Protein AF-A0A158RCN9-F1 (afdb_monomer)

InterPro domains:
  IPR007644 RNA polymerase, beta subunit, protrusion [PF04563] (175-328)
  IPR015712 DNA-directed RNA polymerase, subunit 2 [PTHR20856] (156-482)
  IPR037034 RNA polymerase Rpb2, domain 2 superfamily [G3DSA:3.90.1110.10] (325-482)

Nearest PDB structures (foldseek):
  7fjj-assembly1_B  TM=9.638E-01  e=2.781E-34  Homo sapiens
  8iue-assembly1_B  TM=9.167E-01  e=7.000E-35  Homo sapiens
  7a6h-assembly1_B  TM=9.459E-01  e=1.233E-33  Homo sapiens
  7d59-assembly1_B  TM=9.056E-01  e=5.177E-33  Homo sapiens
  7z2z-assembly1_B  TM=8.500E-01  e=3.036E-28  Saccharomyces cerevisiae S288C

Mean predicted aligned error: 18.14 Å

Sequence (482 aa):
MFVIPYYEPAVEIYSPTESANLEECNMLEQRLQFLGIKSSSIQRELGVGRNSHIENKVPKSEIMINPFESLKLQQNVKRIEVKKEKGSVRSWLWLQYLSYHGNCSLCDRPLNAHFEEIVMQRCAHALHLECAEEIRQNRHVKSKKMISEMKKDIKEVRAVKDKWELVPAFLRVRGLVKQHIASYDYFVNTDIKKILQANNKITSDANPSFYLKYLDIRVGMPASEEGFNQINHNINPHECRLRDMTYSAPISVDIEYTRGSQRVLRNDLVIGKMPVMLRSSRCVLKDMNERELAFVQECPYDPGGYFIVRGSEKVVLIQEQLSKNRIMIGRNSKKELQCEVLSSTQERKSKTYITSKKQRYYVRHNQLSDDVPVSIVFKAMGFESDHDIVSTVGSEEKFVAALAPSIEECTSHQIATQEGALQYIASKVKMKKFGVANSVTPSLPREHEAIDFLSNSMIAHVPCPDGNMKMKAIYLGLMIRR

Solvent-accessible surface area (backbone atoms only — not comparable to full-atom values): 29507 Å² total; per-residue (Å²): 136,90,79,82,82,88,75,83,79,83,80,83,87,76,77,91,77,83,87,81,61,80,71,61,56,59,56,52,53,55,53,40,55,76,69,71,57,81,76,72,72,62,63,73,78,66,76,72,77,92,82,81,90,86,83,89,85,82,88,87,80,90,82,89,80,87,87,89,86,88,85,89,81,85,89,81,89,77,90,80,85,86,82,88,79,87,77,58,71,66,60,55,53,50,54,54,49,54,72,71,59,45,48,40,94,90,75,69,46,66,76,58,93,83,51,64,78,72,54,56,80,75,43,86,78,71,73,46,71,72,62,54,52,55,54,61,70,65,70,67,78,69,71,51,55,66,52,48,56,57,51,73,74,57,75,82,70,79,51,80,88,48,51,66,59,52,53,63,57,46,42,73,75,52,48,91,50,38,67,51,29,53,52,50,40,46,38,68,74,47,48,55,48,51,56,44,66,77,64,26,68,48,75,42,91,91,42,83,74,38,40,42,30,58,76,52,70,46,68,48,57,37,42,43,77,46,83,90,84,40,73,42,66,85,61,50,69,53,57,22,42,76,68,47,30,58,39,20,12,43,29,28,30,28,37,41,33,42,63,76,94,43,81,43,80,46,71,71,43,72,80,49,70,42,76,42,40,38,59,18,90,58,28,86,62,52,87,53,49,69,69,54,28,54,75,61,69,44,66,82,82,60,80,55,43,33,32,38,54,57,28,40,79,48,72,83,79,88,75,91,72,82,77,60,72,41,87,42,79,50,60,46,100,84,69,36,55,29,32,38,33,43,18,59,51,97,88,52,74,35,58,36,33,40,39,53,54,97,67,25,48,25,42,38,44,87,59,35,75,58,70,42,51,43,48,41,56,37,14,45,50,67,41,53,50,68,66,57,53,42,56,43,46,33,86,50,67,72,51,44,62,54,46,45,56,26,47,53,52,29,57,74,69,70,48,67,48,38,67,53,23,23,48,55,46,26,76,33,45,56,77,81,88,71,82,72,100,78,68,93,63,82,80,69,60,57,47,55,56,27,50,46,38,58,54,64,45,46,59,42,59,48,75,46,70,95,74,47,33,60,67,48,48,43,51,51,19,49,55,68,59,103

Radius of gyration: 32.49 Å; Cα contacts (8 Å, |Δi|>4): 545; chains: 1; bounding box: 68×94×90 Å

pLDDT: mean 71.97, std 26.49, range [24.3, 98.25]

Secondary structure (DSSP, 8-state):
---PPP-PPPP------S---HHHHHHHHHHHHHTT---SSGGGTS------------------------------------PPPPPPHHHHHHHHHHHHS-B-TTT--B--TT-HHHHHTS-GGGG-HHHHHHHHHS--SSHHHHHHHHHHS-----SGGGGGGHHHHHHHHH-SSHHHHHHHHHIIIIIHHHHHHHT-EEE-SS-TT-EEEEEEEEE----EEEGGGEEE----HHHHHHTT---EEEEEEEEEEEETTEEEEEEEEEEEEEEPPTTSTTSTTTT--HHHHHHTT--TT-----EEETTEEE--PPPP-PPSS-EEEEE-TTS-EEEEEEEE-SS-EEEEEEEEETTEEEEEETTBSSPEEHHHHHHHTT--SHHHHHHHH-SSHHHHHHHHHHHHHHHHTT--SHHHHHHHHHHHBPP---S-TT-------HHHHHHHIIIIITTTTS--GGG--HHHHHHHHHHHH-

Organism: Thelazia callipaeda (NCBI:txid103827)

Foldseek 3Di:
DFDDDDDDDDDDPDDDDDDDDPVVVVVVVVVCVVVVNDPPPVVVVPPDDDDDDDDDDDDDDDDDDDDDDDDDDDDDDDDDDDDDDDDDPVVVVVVVVCVVPQADPPPRDGPDDPCVPPVQVPDPVVPDPVVVVVCVVPVDDPVCPVVVVVVVPDDPPPDPVRCVVVVVVCCVVCNPQVVLQVSVQCCQPPVVFVVCVVVAKDADPVDRQKIKGWDGKHWAAWWDQDPPRDIRRPDAPVNCLVQLHWRWTFMFTWMWIDDDPDIDTDGRHGPDIGFDWDLHPRYPPVPDDCVRCVVSVHHPPPPTSWTQHRSDTGHDDDDDDDDAQDWDWDADPVRWIKIKHFHDDPVDTWIWMWTQDPLFTWIDGPQFQDTHGLLLLCQLLVNLDPVVLLVLQHPDPVSCVSHVVSVVVCVVVVDRHNVSSLVVRLVGGHDPPDDDPPDPDPPDPSSVVSLCCLQCHPSNNDHQPPSNCVSVSSVVSNSSND

Structure (mmCIF, N/CA/C/O backbone):
data_AF-A0A158RCN9-F1
#
_entry.id   AF-A0A158RCN9-F1
#
loop_
_atom_site.group_PDB
_atom_site.id
_atom_site.type_symbol
_atom_site.label_atom_id
_atom_site.label_alt_id
_atom_site.label_comp_id
_atom_site.label_asym_id
_atom_site.label_entity_id
_atom_site.label_seq_id
_atom_site.pdbx_PDB_ins_code
_atom_site.Cartn_x
_atom_site.Cartn_y
_atom_site.Cartn_z
_atom_site.occupancy
_atom_site.B_iso_or_equiv
_atom_site.auth_seq_id
_atom_site.auth_comp_id
_atom_site.auth_asym_id
_atom_site.auth_atom_id
_atom_site.pdbx_PDB_model_num
ATOM 1 N N . MET A 1 1 ? 6.653 -2.953 -2.780 1.00 28.86 1 MET A N 1
ATOM 2 C CA . MET A 1 1 ? 5.776 -3.895 -2.050 1.00 28.86 1 MET A CA 1
ATOM 3 C C . MET A 1 1 ? 4.539 -4.078 -2.904 1.00 28.86 1 MET A C 1
ATOM 5 O O . MET A 1 1 ? 3.745 -3.155 -2.990 1.00 28.86 1 MET A O 1
ATOM 9 N N . PHE A 1 2 ? 4.453 -5.185 -3.632 1.00 27.95 2 PHE A N 1
ATOM 10 C CA . PHE A 1 2 ? 3.405 -5.391 -4.629 1.00 27.95 2 PHE A CA 1
ATOM 11 C C . PHE A 1 2 ? 2.153 -5.948 -3.946 1.00 27.95 2 PHE A C 1
ATOM 13 O O . PHE A 1 2 ? 2.248 -6.877 -3.147 1.00 27.95 2 PHE A O 1
ATOM 20 N N . VAL A 1 3 ? 0.998 -5.334 -4.206 1.00 25.09 3 VAL A N 1
ATOM 21 C CA . VAL A 1 3 ? -0.311 -5.795 -3.731 1.00 25.09 3 VAL A CA 1
ATOM 22 C C . VAL A 1 3 ? -1.067 -6.300 -4.949 1.00 25.09 3 VAL A C 1
ATOM 24 O O . VAL A 1 3 ? -1.357 -5.531 -5.861 1.00 25.09 3 VAL A O 1
ATOM 27 N N . ILE A 1 4 ? -1.363 -7.595 -4.964 1.00 28.59 4 ILE A N 1
ATOM 28 C CA . ILE A 1 4 ? -2.231 -8.213 -5.964 1.00 28.59 4 ILE A CA 1
ATOM 29 C C . ILE A 1 4 ? -3.681 -7.908 -5.546 1.00 28.59 4 ILE A C 1
ATOM 31 O O . ILE A 1 4 ? -4.043 -8.208 -4.406 1.00 28.59 4 ILE A O 1
ATOM 35 N N . PRO A 1 5 ? -4.517 -7.290 -6.397 1.00 28.73 5 PRO A N 1
ATOM 36 C CA . PRO A 1 5 ? -5.934 -7.126 -6.098 1.00 28.73 5 PRO A CA 1
ATOM 37 C C . PRO A 1 5 ? -6.648 -8.489 -6.089 1.00 28.73 5 PRO A C 1
ATOM 39 O O . PRO A 1 5 ? -6.428 -9.329 -6.960 1.00 28.73 5 PRO A O 1
ATOM 42 N N . TYR A 1 6 ? -7.486 -8.676 -5.068 1.00 31.91 6 TYR A N 1
ATOM 43 C CA . TYR A 1 6 ? -8.245 -9.880 -4.722 1.00 31.91 6 TYR A CA 1
ATOM 44 C C . TYR A 1 6 ? -8.991 -10.541 -5.898 1.00 31.91 6 TYR A C 1
ATOM 46 O O . TYR A 1 6 ? -9.706 -9.871 -6.642 1.00 31.91 6 TYR A O 1
ATOM 54 N N . TYR A 1 7 ? -8.903 -11.872 -5.962 1.00 30.73 7 TYR A N 1
ATOM 55 C CA . TYR A 1 7 ? -9.893 -12.769 -6.569 1.00 30.73 7 TYR A CA 1
ATOM 56 C C . TYR A 1 7 ? -10.374 -13.753 -5.494 1.00 30.73 7 TYR A C 1
ATOM 58 O O . TYR A 1 7 ? -9.610 -14.095 -4.589 1.00 30.73 7 TYR A O 1
ATOM 66 N N . GLU A 1 8 ? -11.638 -14.173 -5.569 1.00 25.23 8 GLU A N 1
ATOM 67 C CA . GLU A 1 8 ? -12.198 -15.195 -4.677 1.00 25.23 8 GLU A CA 1
ATOM 68 C C . GLU A 1 8 ? -11.496 -16.550 -4.880 1.00 25.23 8 GLU A C 1
ATOM 70 O O . GLU A 1 8 ? -11.166 -16.901 -6.018 1.00 25.23 8 GLU A O 1
ATOM 75 N N . PRO A 1 9 ? -11.251 -17.322 -3.803 1.00 26.83 9 PRO A N 1
ATOM 76 C CA . PRO A 1 9 ? -10.739 -18.678 -3.928 1.00 26.83 9 PRO A CA 1
ATOM 77 C C . PRO A 1 9 ? -11.788 -19.574 -4.596 1.00 26.83 9 PRO A C 1
ATOM 79 O O . PRO A 1 9 ? -12.985 -19.456 -4.334 1.00 26.83 9 PRO A O 1
ATOM 82 N N . ALA A 1 10 ? -11.328 -20.483 -5.456 1.00 26.14 10 ALA A N 1
ATOM 83 C CA . ALA A 1 10 ? -12.173 -21.527 -6.012 1.00 26.14 10 ALA A CA 1
ATOM 84 C C . ALA A 1 10 ? -12.755 -22.368 -4.867 1.00 26.14 10 ALA A C 1
ATOM 86 O O . ALA A 1 10 ? -12.018 -22.855 -4.012 1.00 26.14 10 ALA A O 1
ATOM 87 N N . VAL A 1 11 ? -14.078 -22.514 -4.850 1.00 28.08 11 VAL A N 1
ATOM 88 C CA . VAL A 1 11 ? -14.783 -23.420 -3.942 1.00 28.08 11 VAL A CA 1
ATOM 89 C C . VAL A 1 11 ? -14.322 -24.845 -4.253 1.00 28.08 11 VAL A C 1
ATOM 91 O O . VAL A 1 11 ? -14.492 -25.321 -5.376 1.00 28.08 11 VAL A O 1
ATOM 94 N N . GLU A 1 12 ? -13.715 -25.512 -3.272 1.00 27.70 12 GLU A N 1
ATOM 95 C CA . GLU A 1 12 ? -13.391 -26.936 -3.335 1.00 27.70 12 GLU A CA 1
ATOM 96 C C . GLU A 1 12 ? -14.692 -27.741 -3.436 1.00 27.70 12 GLU A C 1
ATOM 98 O O . GLU A 1 12 ? -15.453 -27.869 -2.478 1.00 27.70 12 GLU A O 1
ATOM 103 N N . ILE A 1 13 ? -14.965 -28.275 -4.626 1.00 27.22 13 ILE A N 1
ATOM 104 C CA . ILE A 1 13 ? -16.011 -29.273 -4.839 1.00 27.22 13 ILE A CA 1
ATOM 105 C C . ILE A 1 13 ? -15.378 -30.634 -4.549 1.00 27.22 13 ILE A C 1
ATOM 107 O O . ILE A 1 13 ? -14.874 -31.293 -5.453 1.00 27.22 13 ILE A O 1
ATOM 111 N N . TYR A 1 14 ? -15.408 -31.055 -3.287 1.00 27.33 14 TYR A N 1
ATOM 112 C CA . TYR A 1 14 ? -15.256 -32.464 -2.933 1.00 27.33 14 TYR A CA 1
ATOM 113 C C . TYR A 1 14 ? -16.516 -32.904 -2.195 1.00 27.33 14 TYR A C 1
ATOM 115 O O . TYR A 1 14 ? -16.717 -32.608 -1.022 1.00 27.33 14 TYR A O 1
ATOM 123 N N . SER A 1 15 ? -17.388 -33.597 -2.922 1.00 24.30 15 SER A N 1
ATOM 124 C CA . SER A 1 15 ? -18.346 -34.528 -2.328 1.00 24.30 15 SER A CA 1
ATOM 125 C C . SER A 1 15 ? -17.772 -35.939 -2.502 1.00 24.30 15 SER A C 1
ATOM 127 O O . SER A 1 15 ? -17.140 -36.201 -3.529 1.00 24.30 15 SER A O 1
ATOM 129 N N . PRO A 1 16 ? -17.916 -36.837 -1.514 1.00 27.55 16 PRO A N 1
ATOM 130 C CA . PRO A 1 16 ? -17.369 -38.181 -1.605 1.00 27.55 16 PRO A CA 1
ATOM 131 C C . PRO A 1 16 ? -18.279 -39.020 -2.506 1.00 27.55 16 PRO A C 1
ATOM 133 O O . PRO A 1 16 ? -19.415 -39.312 -2.143 1.00 27.55 16 PRO A O 1
ATOM 136 N N . THR A 1 17 ? -17.803 -39.402 -3.689 1.00 28.64 17 THR A N 1
ATOM 137 C CA . THR A 1 17 ? -18.427 -40.482 -4.461 1.00 28.64 17 THR A CA 1
ATOM 138 C C . THR A 1 17 ? -17.743 -41.792 -4.111 1.00 28.64 17 THR A C 1
ATOM 140 O O . THR A 1 17 ? -16.540 -41.955 -4.308 1.00 28.64 17 THR A O 1
ATOM 143 N N . GLU A 1 18 ? -18.536 -42.694 -3.550 1.00 32.34 18 GLU A N 1
ATOM 144 C CA . GLU A 1 18 ? -18.193 -44.066 -3.205 1.00 32.34 18 GLU A CA 1
ATOM 145 C C . GLU A 1 18 ? -17.695 -44.862 -4.430 1.00 32.34 18 GLU A C 1
ATOM 147 O O . GLU A 1 18 ? -18.133 -44.640 -5.558 1.00 32.34 18 GLU A O 1
ATOM 152 N N . SER A 1 19 ? -16.819 -45.839 -4.162 1.00 38.50 19 SER A N 1
ATOM 153 C CA . SER A 1 19 ? -16.252 -46.861 -5.067 1.00 38.50 19 SER A CA 1
ATOM 154 C C . SER A 1 19 ? -15.193 -46.405 -6.090 1.00 38.50 19 SER A C 1
ATOM 156 O O . SER A 1 19 ? -15.459 -46.264 -7.279 1.00 38.50 19 SER A O 1
ATOM 158 N N . ALA A 1 20 ? -13.941 -46.268 -5.636 1.00 34.00 20 ALA A N 1
ATOM 159 C CA . ALA A 1 20 ? -12.769 -46.238 -6.516 1.00 34.00 20 ALA A CA 1
ATOM 160 C C . ALA A 1 20 ? -12.113 -47.629 -6.575 1.00 34.00 20 ALA A C 1
ATOM 162 O O . ALA A 1 20 ? -11.825 -48.242 -5.544 1.00 34.00 20 ALA A O 1
ATOM 163 N N . ASN A 1 21 ? -11.909 -48.129 -7.794 1.00 36.91 21 ASN A N 1
ATOM 164 C CA . ASN A 1 21 ? -11.278 -49.413 -8.088 1.00 36.91 21 ASN A CA 1
ATOM 165 C C . ASN A 1 21 ? -9.794 -49.423 -7.679 1.00 36.91 21 ASN A C 1
ATOM 167 O O . ASN A 1 21 ? -9.076 -48.440 -7.853 1.00 36.91 21 ASN A O 1
ATOM 171 N N . LEU A 1 22 ? -9.320 -50.579 -7.204 1.00 34.75 22 LEU A N 1
ATOM 172 C CA . LEU A 1 22 ? -7.972 -50.807 -6.658 1.00 34.75 22 LEU A CA 1
ATOM 173 C C . LEU A 1 22 ? -6.822 -50.455 -7.634 1.00 34.75 22 LEU A C 1
ATOM 175 O O . LEU A 1 22 ? -5.701 -50.194 -7.203 1.00 34.75 22 LEU A O 1
ATOM 179 N N . GLU A 1 23 ? -7.091 -50.393 -8.940 1.00 37.91 23 GLU A N 1
ATOM 180 C CA . GLU A 1 23 ? -6.107 -50.026 -9.970 1.00 37.91 23 GLU A CA 1
ATOM 181 C C . GLU A 1 23 ? -5.841 -48.510 -10.069 1.00 37.91 23 GLU A C 1
ATOM 183 O O . GLU A 1 23 ? -4.727 -48.112 -10.420 1.00 37.91 23 GLU A O 1
ATOM 188 N N . GLU A 1 24 ? -6.797 -47.643 -9.704 1.00 41.69 24 GLU A N 1
ATOM 189 C CA . GLU A 1 24 ? -6.599 -46.181 -9.737 1.00 41.69 24 GLU A CA 1
ATOM 190 C C . GLU A 1 24 ? -5.680 -45.691 -8.606 1.00 41.69 24 GLU A C 1
ATOM 192 O O . GLU A 1 24 ? -4.897 -44.755 -8.799 1.00 41.69 24 GLU A O 1
ATOM 197 N N . CYS A 1 25 ? -5.700 -46.366 -7.451 1.00 42.78 25 CYS A N 1
ATOM 198 C CA . CYS A 1 25 ? -4.862 -46.032 -6.296 1.00 42.78 25 CYS A CA 1
ATOM 199 C C . CYS A 1 25 ? -3.363 -46.228 -6.580 1.00 42.78 25 CYS A C 1
ATOM 201 O O . CYS A 1 25 ? -2.548 -45.377 -6.218 1.00 42.78 25 CYS A O 1
ATOM 203 N N . ASN A 1 26 ? -3.001 -47.289 -7.309 1.00 42.09 26 ASN A N 1
ATOM 204 C CA . ASN A 1 26 ? -1.605 -47.584 -7.647 1.00 42.09 26 ASN A CA 1
ATOM 205 C C . ASN A 1 26 ? -1.004 -46.544 -8.611 1.00 42.09 26 ASN A C 1
ATOM 207 O O . ASN A 1 26 ? 0.180 -46.215 -8.523 1.00 42.09 26 ASN A O 1
ATOM 211 N N . MET A 1 27 ? -1.817 -45.969 -9.505 1.00 41.59 27 MET A N 1
ATOM 212 C CA . MET A 1 27 ? -1.360 -44.921 -10.427 1.00 41.59 27 MET A CA 1
ATOM 213 C C . MET A 1 27 ? -1.154 -43.571 -9.720 1.00 41.59 27 MET A C 1
ATOM 215 O O . MET A 1 27 ? -0.286 -42.779 -10.098 1.00 41.59 27 MET A O 1
ATOM 219 N N . LEU A 1 28 ? -1.938 -43.313 -8.671 1.00 45.22 28 LEU A N 1
ATOM 220 C CA . LEU A 1 28 ? -1.839 -42.122 -7.830 1.00 45.22 28 LEU A CA 1
ATOM 221 C C . LEU A 1 28 ? -0.566 -42.141 -6.971 1.00 45.22 28 LEU A C 1
ATOM 223 O O . LEU A 1 28 ? 0.142 -41.135 -6.917 1.00 45.22 28 LEU A O 1
ATOM 227 N N . GLU A 1 29 ? -0.210 -43.290 -6.390 1.00 45.69 29 GLU A N 1
ATOM 228 C CA . GLU A 1 29 ? 1.052 -43.452 -5.653 1.00 45.69 29 GLU A CA 1
ATOM 229 C C . GLU A 1 29 ? 2.286 -43.251 -6.542 1.00 45.69 29 GLU A C 1
ATOM 231 O O . GLU A 1 29 ? 3.220 -42.542 -6.155 1.00 45.69 29 GLU A O 1
ATOM 236 N N . GLN A 1 30 ? 2.273 -43.793 -7.765 1.00 44.50 30 GLN A N 1
ATOM 237 C CA . GLN A 1 30 ? 3.367 -43.601 -8.724 1.00 44.50 30 GLN A CA 1
ATOM 238 C C . GLN A 1 30 ? 3.534 -42.126 -9.124 1.00 44.50 30 GLN A C 1
ATOM 240 O O . GLN A 1 30 ? 4.658 -41.632 -9.244 1.00 44.50 30 GLN A O 1
ATOM 245 N N . ARG A 1 31 ? 2.429 -41.382 -9.274 1.00 44.91 31 ARG A N 1
ATOM 246 C CA . ARG A 1 31 ? 2.460 -39.938 -9.569 1.00 44.91 31 ARG A CA 1
ATOM 247 C C . ARG A 1 31 ? 2.968 -39.104 -8.394 1.00 44.91 31 ARG A C 1
ATOM 249 O O . ARG A 1 31 ? 3.698 -38.139 -8.611 1.00 44.91 31 ARG A O 1
ATOM 256 N N . LEU A 1 32 ? 2.633 -39.480 -7.161 1.00 44.75 32 LEU A N 1
ATOM 257 C CA . LEU A 1 32 ? 3.108 -38.794 -5.955 1.00 44.75 32 LEU A CA 1
ATOM 258 C C . LEU A 1 32 ? 4.606 -39.032 -5.701 1.00 44.75 32 LEU A C 1
ATOM 260 O O . LEU A 1 32 ? 5.303 -38.113 -5.265 1.00 44.75 32 LEU A O 1
ATOM 264 N N . GLN A 1 33 ? 5.128 -40.214 -6.051 1.00 43.66 33 GLN A N 1
ATOM 265 C CA . GLN A 1 33 ? 6.571 -40.490 -6.027 1.00 43.66 33 GLN A CA 1
ATOM 266 C C . GLN A 1 33 ? 7.347 -39.651 -7.050 1.00 43.66 33 GLN A C 1
ATOM 268 O O . GLN A 1 33 ? 8.409 -39.124 -6.717 1.00 43.66 33 GLN A O 1
ATOM 273 N N . PHE A 1 34 ? 6.800 -39.450 -8.253 1.00 39.22 34 PHE A N 1
ATOM 274 C CA . PHE A 1 34 ? 7.399 -38.574 -9.271 1.00 39.22 34 PHE A CA 1
ATOM 275 C C . PHE A 1 34 ? 7.484 -37.102 -8.840 1.00 39.22 34 PHE A C 1
ATOM 277 O O . PHE A 1 34 ? 8.340 -36.365 -9.325 1.00 39.22 34 PHE A O 1
ATOM 284 N N . LEU A 1 35 ? 6.631 -36.679 -7.905 1.00 37.91 35 LEU A N 1
ATOM 285 C CA . LEU A 1 35 ? 6.608 -35.326 -7.346 1.00 37.91 35 LEU A CA 1
ATOM 286 C C . LEU A 1 35 ? 7.476 -35.172 -6.083 1.00 37.91 35 LEU A C 1
ATOM 288 O O . LEU A 1 35 ? 7.483 -34.106 -5.471 1.00 37.91 35 LEU A O 1
ATOM 292 N N . GLY A 1 36 ? 8.219 -36.211 -5.679 1.00 31.94 36 GLY A N 1
ATOM 293 C CA . GLY A 1 36 ? 9.157 -36.145 -4.552 1.00 31.94 36 GLY A CA 1
ATOM 294 C C . GLY A 1 36 ? 8.499 -36.027 -3.171 1.00 31.94 36 GLY A C 1
ATOM 295 O O . GLY A 1 36 ? 9.173 -35.701 -2.191 1.00 31.94 36 GLY A O 1
ATOM 296 N N . ILE A 1 37 ? 7.196 -36.303 -3.065 1.00 39.69 37 ILE A N 1
ATOM 297 C CA . ILE A 1 37 ? 6.449 -36.222 -1.808 1.00 39.69 37 ILE A CA 1
ATOM 298 C C . ILE A 1 37 ? 6.692 -37.515 -1.018 1.00 39.69 37 ILE A C 1
ATOM 300 O O . ILE A 1 37 ? 6.180 -38.582 -1.355 1.00 39.69 37 ILE A O 1
ATOM 304 N N . LYS A 1 38 ? 7.497 -37.443 0.051 1.00 35.72 38 LYS A N 1
ATOM 305 C CA . LYS A 1 38 ? 7.745 -38.589 0.940 1.00 35.72 38 LYS A CA 1
ATOM 306 C C . LYS A 1 38 ? 6.486 -38.906 1.756 1.00 35.72 38 LYS A C 1
ATOM 308 O O . LYS A 1 38 ? 6.174 -38.226 2.729 1.00 35.72 38 LYS A O 1
ATOM 313 N N . SER A 1 39 ? 5.785 -39.965 1.360 1.00 44.00 39 SER A N 1
ATOM 314 C CA . SER A 1 39 ? 4.632 -40.534 2.064 1.00 44.00 39 SER A CA 1
ATOM 315 C C . SER A 1 39 ? 5.071 -41.263 3.341 1.00 44.00 39 SER A C 1
ATOM 317 O O . SER A 1 39 ? 5.347 -42.457 3.329 1.00 44.00 39 SER A O 1
ATOM 319 N N . SER A 1 40 ? 5.177 -40.541 4.458 1.00 39.75 40 SER A N 1
ATOM 320 C CA . SER A 1 40 ? 5.273 -41.145 5.800 1.00 39.75 40 SER A CA 1
ATOM 321 C C . SER A 1 40 ? 4.043 -40.868 6.671 1.00 39.75 40 SER A C 1
ATOM 323 O O . SER A 1 40 ? 3.850 -41.539 7.684 1.00 39.75 40 SER A O 1
ATOM 325 N N . SER A 1 41 ? 3.176 -39.937 6.257 1.00 39.91 41 SER A N 1
ATOM 326 C CA . SER A 1 41 ? 1.931 -39.615 6.967 1.00 39.91 41 SER A CA 1
ATOM 327 C C . SER A 1 41 ? 0.728 -40.433 6.481 1.00 39.91 41 SER A C 1
ATOM 329 O O . SER A 1 41 ? -0.133 -40.766 7.284 1.00 39.91 41 SER A O 1
ATOM 331 N N . ILE A 1 42 ? 0.696 -40.826 5.202 1.00 44.78 42 ILE A N 1
ATOM 332 C CA . ILE A 1 42 ? -0.473 -41.479 4.578 1.00 44.78 42 ILE A CA 1
ATOM 333 C C . ILE A 1 42 ? -0.509 -42.993 4.860 1.00 44.78 42 ILE A C 1
ATOM 335 O O . ILE A 1 42 ? -1.573 -43.589 4.991 1.00 44.78 42 ILE A O 1
ATOM 339 N N . GLN A 1 43 ? 0.649 -43.623 5.077 1.00 38.06 43 GLN A N 1
ATOM 340 C CA . GLN A 1 43 ? 0.734 -45.056 5.398 1.00 38.06 43 GLN A CA 1
ATOM 341 C C . GLN A 1 43 ? 0.214 -45.413 6.803 1.00 38.06 43 GLN A C 1
ATOM 343 O O . GLN A 1 43 ? -0.044 -46.581 7.080 1.00 38.06 43 GLN A O 1
ATOM 348 N N . ARG A 1 44 ? 0.049 -44.429 7.700 1.00 37.09 44 ARG A N 1
ATOM 349 C CA . ARG A 1 44 ? -0.412 -44.662 9.079 1.00 37.09 44 ARG A CA 1
ATOM 350 C C . ARG A 1 44 ? -1.942 -44.655 9.205 1.00 37.09 44 ARG A C 1
ATOM 352 O O . ARG A 1 44 ? -2.459 -45.258 10.137 1.00 37.09 44 ARG A O 1
ATOM 359 N N . GLU A 1 45 ? -2.646 -44.033 8.261 1.00 39.28 45 GLU A N 1
ATOM 360 C CA . GLU A 1 45 ? -4.116 -43.956 8.247 1.00 39.28 45 GLU A CA 1
ATOM 361 C C . GLU A 1 45 ? -4.782 -45.057 7.407 1.00 39.28 45 GLU A C 1
ATOM 363 O O . GLU A 1 45 ? -5.957 -45.341 7.612 1.00 39.28 45 GLU A O 1
ATOM 368 N N . LEU A 1 46 ? -4.043 -45.729 6.514 1.00 35.38 46 LEU A N 1
ATOM 369 C CA . LEU A 1 46 ? -4.607 -46.733 5.596 1.00 35.38 46 LEU A CA 1
ATOM 370 C C . LEU A 1 46 ? -4.386 -48.202 5.999 1.00 35.38 46 LEU A C 1
ATOM 372 O O . LEU A 1 46 ? -4.848 -49.093 5.296 1.00 35.38 46 LEU A O 1
ATOM 376 N N . GLY A 1 47 ? -3.729 -48.491 7.127 1.00 31.58 47 GLY A N 1
ATOM 377 C CA . GLY A 1 47 ? -3.751 -49.834 7.732 1.00 31.58 47 GLY A CA 1
ATOM 378 C C . GLY A 1 47 ? -3.212 -50.994 6.875 1.00 31.58 47 GLY A C 1
ATOM 379 O O . GLY A 1 47 ? -3.587 -52.139 7.119 1.00 31.58 47 GLY A O 1
ATOM 380 N N . VAL A 1 48 ? -2.337 -50.746 5.894 1.00 32.81 48 VAL A N 1
ATOM 381 C CA . VAL A 1 48 ? -1.766 -51.808 5.046 1.00 32.81 48 VAL A CA 1
ATOM 382 C C . VAL A 1 48 ? -0.432 -52.287 5.626 1.00 32.81 48 VAL A C 1
ATOM 384 O O . VAL A 1 48 ? 0.536 -51.534 5.737 1.00 32.81 48 VAL A O 1
ATOM 387 N N . GLY A 1 49 ? -0.399 -53.554 6.043 1.00 28.45 49 GLY A N 1
ATOM 388 C CA . GLY A 1 49 ? 0.778 -54.220 6.597 1.00 28.45 49 GLY A CA 1
ATOM 389 C C . GLY A 1 49 ? 1.912 -54.407 5.582 1.00 28.45 49 GLY A C 1
ATOM 390 O O . GLY A 1 49 ? 1.703 -54.477 4.374 1.00 28.45 49 GLY A O 1
ATOM 391 N N . ARG A 1 50 ? 3.141 -54.510 6.099 1.00 32.44 50 ARG A N 1
ATOM 392 C CA . ARG A 1 50 ? 4.358 -54.812 5.329 1.00 32.44 50 ARG A CA 1
ATOM 393 C C . ARG A 1 50 ? 4.259 -56.198 4.677 1.00 32.44 50 ARG A C 1
ATOM 395 O O . ARG A 1 50 ? 4.056 -57.160 5.413 1.00 32.44 50 ARG A O 1
ATOM 402 N N . ASN A 1 51 ? 4.521 -56.315 3.369 1.00 25.53 51 ASN A N 1
ATOM 403 C CA . ASN A 1 51 ? 5.635 -57.120 2.826 1.00 25.53 51 ASN A CA 1
ATOM 404 C C . ASN A 1 51 ? 5.644 -57.299 1.291 1.00 25.53 51 ASN A C 1
ATOM 406 O O . ASN A 1 51 ? 4.612 -57.352 0.634 1.00 25.53 51 ASN A O 1
ATOM 410 N N . SER A 1 52 ? 6.884 -57.516 0.824 1.00 26.28 52 SER A N 1
ATOM 411 C CA . SER A 1 52 ? 7.381 -58.267 -0.347 1.00 26.28 52 SER A CA 1
ATOM 412 C C . SER A 1 52 ? 7.288 -57.696 -1.772 1.00 26.28 52 SER A C 1
ATOM 414 O O . SER A 1 52 ? 6.223 -57.616 -2.366 1.00 26.28 52 SER A O 1
ATOM 416 N N . HIS A 1 53 ? 8.489 -57.398 -2.298 1.00 29.83 53 HIS A N 1
ATOM 417 C CA . HIS A 1 53 ? 9.041 -57.693 -3.632 1.00 29.83 53 HIS A CA 1
ATOM 418 C C . HIS A 1 53 ? 8.074 -57.921 -4.802 1.00 29.83 53 HIS A C 1
ATOM 420 O O . HIS A 1 53 ? 7.351 -58.903 -4.766 1.00 29.83 53 HIS A O 1
ATOM 426 N N . ILE A 1 54 ? 8.233 -57.155 -5.894 1.00 28.39 54 ILE A N 1
ATOM 427 C CA . ILE A 1 54 ? 8.209 -57.647 -7.291 1.00 28.39 54 ILE A CA 1
ATOM 428 C C . ILE A 1 54 ? 9.006 -56.675 -8.190 1.00 28.39 54 ILE A C 1
ATOM 430 O O . ILE A 1 54 ? 8.983 -55.460 -8.009 1.00 28.39 54 ILE A O 1
ATOM 434 N N . GLU A 1 55 ? 9.769 -57.264 -9.110 1.00 26.02 55 GLU A N 1
ATOM 435 C CA . GLU A 1 55 ? 10.814 -56.694 -9.963 1.00 26.02 55 GLU A CA 1
ATOM 436 C C . GLU A 1 55 ? 10.306 -55.925 -11.200 1.00 26.02 55 GLU A C 1
ATOM 438 O O . GLU A 1 55 ? 9.239 -56.189 -11.750 1.00 26.02 55 GLU A O 1
ATOM 443 N N . ASN A 1 56 ? 11.152 -55.003 -11.674 1.00 31.44 56 ASN A N 1
ATOM 444 C CA . ASN A 1 56 ? 11.017 -54.217 -12.903 1.00 31.44 56 ASN A CA 1
ATOM 445 C C . ASN A 1 56 ? 11.050 -55.064 -14.188 1.00 31.44 56 ASN A C 1
ATOM 447 O O . ASN A 1 56 ? 11.903 -55.938 -14.319 1.00 31.44 56 ASN A O 1
ATOM 451 N N . LYS A 1 57 ? 10.283 -54.649 -15.210 1.00 26.08 57 LYS A N 1
ATOM 452 C CA . LYS A 1 57 ? 10.656 -54.749 -16.639 1.00 26.08 57 LYS A CA 1
ATOM 453 C C . LYS A 1 57 ? 9.834 -53.763 -17.485 1.00 26.08 57 LYS A C 1
ATOM 455 O O . LYS A 1 57 ? 8.622 -53.893 -17.590 1.00 26.08 57 LYS A O 1
ATOM 460 N N . VAL A 1 58 ? 10.509 -52.798 -18.113 1.00 27.31 58 VAL A N 1
ATOM 461 C CA . VAL A 1 58 ? 9.958 -51.914 -19.160 1.00 27.31 58 VAL A CA 1
ATOM 462 C C . VAL A 1 58 ? 10.570 -52.335 -20.500 1.00 27.31 58 VAL A C 1
ATOM 464 O O . VAL A 1 58 ? 11.800 -52.412 -20.571 1.00 27.31 58 VAL A O 1
ATOM 467 N N . PRO A 1 59 ? 9.795 -52.570 -21.575 1.00 27.00 59 PRO A N 1
ATOM 468 C CA . PRO A 1 59 ? 10.349 -52.639 -22.918 1.00 27.00 59 PRO A CA 1
ATOM 469 C C . PRO A 1 59 ? 10.406 -51.239 -23.552 1.00 27.00 59 PRO A C 1
ATOM 471 O O . PRO A 1 59 ? 9.423 -50.500 -23.572 1.00 27.00 59 PRO A O 1
ATOM 474 N N . LYS A 1 60 ? 11.586 -50.882 -24.072 1.00 25.89 60 LYS A N 1
ATOM 475 C CA . LYS A 1 60 ? 11.814 -49.729 -24.954 1.00 25.89 60 LYS A CA 1
ATOM 476 C C . LYS A 1 60 ? 11.218 -50.009 -26.338 1.00 25.89 60 LYS A C 1
ATOM 478 O O . LYS A 1 60 ? 11.469 -51.075 -26.893 1.00 25.89 60 LYS A O 1
ATOM 483 N N . SER A 1 61 ? 10.555 -49.022 -26.933 1.00 27.11 61 SER A N 1
ATOM 484 C CA . SER A 1 61 ? 10.349 -48.949 -28.384 1.00 27.11 61 SER A CA 1
ATOM 485 C C . SER A 1 61 ? 10.705 -47.547 -28.878 1.00 27.11 61 SER A C 1
ATOM 487 O O . SER A 1 61 ? 10.013 -46.577 -28.570 1.00 27.11 61 SER A O 1
ATOM 489 N N . GLU A 1 62 ? 11.812 -47.457 -29.612 1.00 25.12 62 GLU A N 1
ATOM 490 C CA . GLU A 1 62 ? 12.202 -46.304 -30.422 1.00 25.12 62 GLU A CA 1
ATOM 491 C C . GLU A 1 62 ? 11.277 -46.204 -31.639 1.00 25.12 62 GLU A C 1
ATOM 493 O O . GLU A 1 62 ? 11.085 -47.189 -32.351 1.00 25.12 62 GLU A O 1
ATOM 498 N N . ILE A 1 63 ? 10.731 -45.016 -31.908 1.00 26.53 63 ILE A N 1
ATOM 499 C CA . ILE A 1 63 ? 10.159 -44.684 -33.217 1.00 26.53 63 ILE A CA 1
ATOM 500 C C . ILE A 1 63 ? 10.757 -43.347 -33.653 1.00 26.53 63 ILE A C 1
ATOM 502 O O . ILE A 1 63 ? 10.467 -42.292 -33.092 1.00 26.53 63 ILE A O 1
ATOM 506 N N . MET A 1 64 ? 11.632 -43.441 -34.650 1.00 24.75 64 MET A N 1
ATOM 507 C CA . MET A 1 64 ? 12.219 -42.346 -35.416 1.00 24.75 64 MET A CA 1
ATOM 508 C C . MET A 1 64 ? 11.171 -41.769 -36.375 1.00 24.75 64 MET A C 1
ATOM 510 O O . MET A 1 64 ? 10.538 -42.529 -37.106 1.00 24.75 64 MET A O 1
ATOM 514 N N . ILE A 1 65 ? 11.030 -40.443 -36.437 1.00 30.16 65 ILE A N 1
ATOM 515 C CA . ILE A 1 65 ? 10.307 -39.768 -37.525 1.00 30.16 65 ILE A CA 1
ATOM 516 C C . ILE A 1 65 ? 11.222 -38.690 -38.113 1.00 30.16 65 ILE A C 1
ATOM 518 O O . ILE A 1 65 ? 11.685 -37.796 -37.407 1.00 30.16 65 ILE A O 1
ATOM 522 N N . ASN A 1 66 ? 11.505 -38.835 -39.410 1.00 29.92 66 ASN A N 1
ATOM 523 C CA . ASN A 1 66 ? 12.337 -37.943 -40.215 1.00 29.92 66 ASN A CA 1
ATOM 524 C C . ASN A 1 66 ? 11.650 -36.585 -40.483 1.00 29.92 66 ASN A C 1
ATOM 526 O O . ASN A 1 66 ? 10.424 -36.535 -40.600 1.00 29.92 66 ASN A O 1
ATOM 530 N N . PRO A 1 67 ? 12.432 -35.500 -40.637 1.00 32.03 67 PRO A N 1
ATOM 531 C CA . PRO A 1 67 ? 11.953 -34.164 -40.978 1.00 32.03 67 PRO A CA 1
ATOM 532 C C . PRO A 1 67 ? 11.808 -33.987 -42.502 1.00 32.03 67 PRO A C 1
ATOM 534 O O . PRO A 1 67 ? 12.462 -34.692 -43.262 1.00 32.03 67 PRO A O 1
ATOM 537 N N . PHE A 1 68 ? 11.029 -32.977 -42.906 1.00 28.50 68 PHE A N 1
ATOM 538 C CA . PHE A 1 68 ? 10.725 -32.487 -44.267 1.00 28.50 68 PHE A CA 1
ATOM 539 C C . PHE A 1 68 ? 9.404 -32.954 -44.888 1.00 28.50 68 PHE A C 1
ATOM 541 O O . PHE A 1 68 ? 9.331 -33.985 -45.540 1.00 28.50 68 PHE A O 1
ATOM 548 N N . GLU A 1 69 ? 8.413 -32.060 -44.840 1.00 27.00 69 GLU A N 1
ATOM 549 C CA . GLU A 1 69 ? 7.540 -31.798 -45.987 1.00 27.00 69 GLU A CA 1
ATOM 550 C C . GLU A 1 69 ? 7.118 -30.318 -45.996 1.00 27.00 69 GLU A C 1
ATOM 552 O O . GLU A 1 69 ? 6.755 -29.734 -44.975 1.00 27.00 69 GLU A O 1
ATOM 557 N N . SER A 1 70 ? 7.249 -29.680 -47.159 1.00 27.03 70 SER A N 1
ATOM 558 C CA . SER A 1 70 ? 7.016 -28.252 -47.387 1.00 27.03 70 SER A CA 1
ATOM 559 C C . SER A 1 70 ? 5.626 -27.999 -47.972 1.00 27.03 70 SER A C 1
ATOM 561 O O . SER A 1 70 ? 5.290 -28.589 -48.998 1.00 27.03 70 SER A O 1
ATOM 563 N N . LEU A 1 71 ? 4.870 -27.041 -47.425 1.00 29.78 71 LEU A N 1
ATOM 564 C CA . LEU A 1 71 ? 3.626 -26.550 -48.030 1.00 29.78 71 LEU A CA 1
ATOM 565 C C . LEU A 1 71 ? 3.718 -25.051 -48.350 1.00 29.78 71 LEU A C 1
ATOM 567 O O . LEU A 1 71 ? 3.911 -24.204 -47.480 1.00 29.78 71 LEU A O 1
ATOM 571 N N . LYS A 1 72 ? 3.599 -24.751 -49.649 1.00 27.02 72 LYS A N 1
ATOM 572 C CA . LYS A 1 72 ? 3.552 -23.414 -50.257 1.00 27.02 72 LYS A CA 1
ATOM 573 C C . LYS A 1 72 ? 2.202 -22.748 -49.965 1.00 27.02 72 LYS A C 1
ATOM 575 O O . LYS A 1 72 ? 1.165 -23.372 -50.166 1.00 27.02 72 LYS A O 1
ATOM 580 N N . LEU A 1 73 ? 2.203 -21.462 -49.613 1.00 27.58 73 LEU A N 1
ATOM 581 C CA . LEU A 1 73 ? 0.997 -20.625 -49.557 1.00 27.58 73 LEU A CA 1
ATOM 582 C C . LEU A 1 73 ? 1.199 -19.365 -50.407 1.00 27.58 73 LEU A C 1
ATOM 584 O O . LEU A 1 73 ? 2.084 -18.552 -50.149 1.00 27.58 73 LEU A O 1
ATOM 588 N N . GLN A 1 74 ? 0.389 -19.252 -51.462 1.00 28.23 74 GLN A N 1
ATOM 589 C CA . GLN A 1 74 ? 0.342 -18.121 -52.385 1.00 28.23 74 GLN A CA 1
ATOM 590 C C . GLN A 1 74 ? -0.356 -16.907 -51.753 1.00 28.23 74 GLN A C 1
ATOM 592 O O . GLN A 1 74 ? -1.350 -17.032 -51.039 1.00 28.23 74 GLN A O 1
ATOM 597 N N . GLN A 1 75 ? 0.165 -15.723 -52.073 1.00 32.31 75 GLN A N 1
ATOM 598 C CA . GLN A 1 75 ? -0.413 -14.421 -51.755 1.00 32.31 75 GLN A CA 1
ATOM 599 C C . GLN A 1 75 ? -1.676 -14.162 -52.586 1.00 32.31 75 GLN A C 1
ATOM 601 O O . GLN A 1 75 ? -1.664 -14.338 -53.799 1.00 32.31 75 GLN A O 1
ATOM 606 N N . ASN A 1 76 ? -2.726 -13.640 -51.949 1.00 25.95 76 ASN A N 1
ATOM 607 C CA . ASN A 1 76 ? -3.815 -12.943 -52.632 1.00 25.95 76 ASN A CA 1
ATOM 608 C C . ASN A 1 76 ? -4.107 -11.627 -51.904 1.00 25.95 76 ASN A C 1
ATOM 610 O O . ASN A 1 76 ? -4.708 -11.603 -50.831 1.00 25.95 76 ASN A O 1
ATOM 614 N N . VAL A 1 77 ? -3.674 -10.522 -52.509 1.00 27.28 77 VAL A N 1
ATOM 615 C CA . VAL A 1 77 ? -4.008 -9.154 -52.106 1.00 27.28 77 VAL A CA 1
ATOM 616 C C . VAL A 1 77 ? -5.340 -8.780 -52.759 1.00 27.28 77 VAL A C 1
ATOM 618 O O . VAL A 1 77 ? -5.438 -8.753 -53.984 1.00 27.28 77 VAL A O 1
ATOM 621 N N . LYS A 1 78 ? -6.364 -8.442 -51.966 1.00 25.67 78 LYS A N 1
ATOM 622 C CA . LYS A 1 78 ? -7.556 -7.728 -52.454 1.00 25.67 78 LYS A CA 1
ATOM 623 C C . LYS A 1 78 ? -7.576 -6.313 -51.877 1.00 25.67 78 LYS A C 1
ATOM 625 O O . LYS A 1 78 ? -7.613 -6.135 -50.663 1.00 25.67 78 LYS A O 1
ATOM 630 N N . ARG A 1 79 ? -7.553 -5.313 -52.767 1.00 27.50 79 ARG A N 1
ATOM 631 C CA . ARG A 1 79 ? -7.839 -3.901 -52.464 1.00 27.50 79 ARG A CA 1
ATOM 632 C C . ARG A 1 79 ? -9.285 -3.774 -51.969 1.00 27.50 79 ARG A C 1
ATOM 634 O 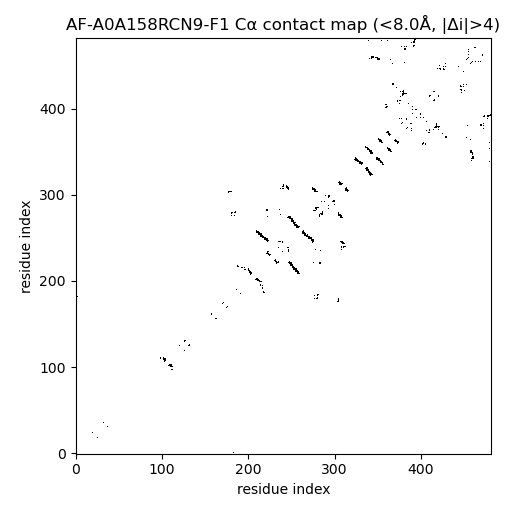O . ARG A 1 79 ? -10.180 -4.354 -52.575 1.00 27.50 79 ARG A O 1
ATOM 641 N N . ILE A 1 80 ? -9.508 -3.004 -50.904 1.00 26.44 80 ILE A N 1
ATOM 642 C CA . ILE A 1 80 ? -10.846 -2.612 -50.441 1.00 26.44 80 ILE A CA 1
ATOM 643 C C . ILE A 1 80 ? -10.963 -1.093 -50.590 1.00 26.44 80 ILE A C 1
ATOM 645 O O . ILE A 1 80 ? -10.184 -0.346 -50.000 1.00 26.44 80 ILE A O 1
ATOM 649 N N . GLU A 1 81 ? -11.923 -0.657 -51.403 1.00 24.91 81 GLU A N 1
ATOM 650 C CA . GLU A 1 81 ? -12.326 0.740 -51.568 1.00 24.91 81 GLU A CA 1
ATOM 651 C C . GLU A 1 81 ? -13.015 1.274 -50.304 1.00 24.91 81 GLU A C 1
ATOM 653 O O . GLU A 1 81 ? -13.821 0.589 -49.670 1.00 24.91 81 GLU A O 1
ATOM 658 N N . VAL A 1 82 ? -12.718 2.524 -49.944 1.00 25.06 82 VAL A N 1
ATOM 659 C CA . VAL A 1 82 ? -13.292 3.209 -48.778 1.00 25.06 82 VAL A CA 1
ATOM 660 C C . VAL A 1 82 ? -14.501 4.036 -49.219 1.00 25.06 82 VAL A C 1
ATOM 662 O O . VAL A 1 82 ? -14.341 5.057 -49.885 1.00 25.06 82 VAL A O 1
ATOM 665 N N . LYS A 1 83 ? -15.714 3.651 -48.802 1.00 24.56 83 LYS A N 1
ATOM 666 C CA . LYS A 1 83 ? -16.889 4.539 -48.848 1.00 24.56 83 LYS A CA 1
ATOM 667 C C . LYS A 1 83 ? -16.961 5.375 -47.566 1.00 24.56 83 LYS A C 1
ATOM 669 O O . LYS A 1 83 ? -16.940 4.833 -46.464 1.00 24.56 83 LYS A O 1
ATOM 674 N N . LYS A 1 84 ? -17.039 6.702 -47.718 1.00 31.36 84 LYS A N 1
ATOM 675 C CA . LYS A 1 84 ? -17.331 7.660 -46.639 1.00 31.36 84 LYS A CA 1
ATOM 676 C C . LYS A 1 84 ? -18.841 7.701 -46.399 1.00 31.36 84 LYS A C 1
ATOM 678 O O . LYS A 1 84 ? -19.573 8.140 -47.282 1.00 31.36 84 LYS A O 1
ATOM 683 N N . GLU A 1 85 ? -19.291 7.325 -45.207 1.00 31.14 85 GLU A N 1
ATOM 684 C CA . GLU A 1 85 ? -20.663 7.589 -44.759 1.00 31.14 85 GLU A CA 1
ATOM 685 C C . GLU A 1 85 ? -20.717 8.835 -43.867 1.00 31.14 85 GLU A C 1
ATOM 687 O O . GLU A 1 85 ? -19.839 9.079 -43.038 1.00 31.14 85 GLU A O 1
ATOM 692 N N . LYS A 1 86 ? -21.741 9.663 -44.103 1.00 33.84 86 LYS A N 1
ATOM 693 C CA . LYS A 1 86 ? -21.991 10.933 -43.416 1.00 33.84 86 LYS A CA 1
ATOM 694 C C . LYS A 1 86 ? -22.610 10.657 -42.041 1.00 33.84 86 LYS A C 1
ATOM 696 O O . LYS A 1 86 ? -23.695 10.093 -41.963 1.00 33.84 86 LYS A O 1
ATOM 701 N N . GLY A 1 87 ? -21.936 11.075 -40.970 1.00 40.03 87 GLY A N 1
ATOM 702 C CA . GLY A 1 87 ? -22.470 11.006 -39.608 1.00 40.03 87 GLY A CA 1
ATOM 703 C C . GLY A 1 87 ? -23.508 12.100 -39.337 1.00 40.03 87 GLY A C 1
ATOM 704 O O . GLY A 1 87 ? -23.336 13.243 -39.756 1.00 40.03 87 GLY A O 1
ATOM 705 N N . SER A 1 88 ? -24.582 11.743 -38.630 1.00 42.72 88 SER A N 1
ATOM 706 C CA . SER A 1 88 ? -25.621 12.668 -38.159 1.00 42.72 88 SER A CA 1
ATOM 707 C C . SER A 1 88 ? -25.039 13.718 -37.203 1.00 42.72 88 SER A C 1
ATOM 709 O O . SER A 1 88 ? -24.267 13.387 -36.301 1.00 42.72 88 SER A O 1
ATOM 711 N N . VAL A 1 89 ? -25.470 14.976 -37.355 1.00 39.12 89 VAL A N 1
ATOM 712 C CA . VAL A 1 89 ? -25.112 16.131 -36.500 1.00 39.12 89 VAL A CA 1
ATOM 713 C C . VAL A 1 89 ? -25.326 15.829 -35.008 1.00 39.12 89 VAL A C 1
ATOM 715 O O . VAL A 1 89 ? -24.595 16.326 -34.154 1.00 39.12 89 VAL A O 1
ATOM 718 N N . ARG A 1 90 ? -26.268 14.934 -34.689 1.00 38.56 90 ARG A N 1
ATOM 719 C CA . ARG A 1 90 ? -26.580 14.508 -33.320 1.00 38.56 90 ARG A CA 1
ATOM 720 C C . ARG A 1 90 ? -25.479 13.637 -32.699 1.00 38.56 90 ARG A C 1
ATOM 722 O O . ARG A 1 90 ? -25.181 13.806 -31.523 1.00 38.56 90 ARG A O 1
ATOM 729 N N . SER A 1 91 ? -24.815 12.780 -33.482 1.00 39.12 91 SER A N 1
ATOM 730 C CA . SER A 1 91 ? -23.647 12.008 -33.019 1.00 39.12 91 SER A CA 1
ATOM 731 C C . SER A 1 91 ? -22.423 12.893 -32.804 1.00 39.12 91 SER A C 1
ATOM 733 O O . SER A 1 91 ? -21.644 12.644 -31.888 1.00 39.12 91 SER A O 1
ATOM 735 N N . TRP A 1 92 ? -22.266 13.939 -33.619 1.00 42.59 92 TRP A N 1
ATOM 736 C CA . TRP A 1 92 ? -21.182 14.906 -33.456 1.00 42.59 92 TRP A CA 1
ATOM 737 C C . TRP A 1 92 ? -21.361 15.743 -32.178 1.00 42.59 92 TRP A C 1
ATOM 739 O O . TRP A 1 92 ? -20.435 15.825 -31.376 1.00 42.59 92 TRP A O 1
ATOM 749 N N . LEU A 1 93 ? -22.576 16.247 -31.920 1.00 36.97 93 LEU A N 1
ATOM 750 C CA . LEU A 1 93 ? -22.917 16.963 -30.680 1.00 36.97 93 LEU A CA 1
ATOM 751 C C . LEU A 1 93 ? -22.791 16.076 -29.427 1.00 36.97 93 LEU A C 1
ATOM 753 O O . LEU A 1 93 ? -22.330 16.541 -28.387 1.00 36.97 93 LEU A O 1
ATOM 757 N N . TRP A 1 94 ? -23.141 14.789 -29.524 1.00 41.28 94 TRP A N 1
ATOM 758 C CA . TRP A 1 94 ? -23.014 13.834 -28.415 1.00 41.28 94 TRP A CA 1
ATOM 759 C C . TRP A 1 94 ? -21.551 13.515 -28.066 1.00 41.28 94 TRP A C 1
ATOM 761 O O . TRP A 1 94 ? -21.185 13.453 -26.893 1.00 41.28 94 TRP A O 1
ATOM 771 N N . LEU A 1 95 ? -20.684 13.388 -29.078 1.00 41.78 95 LEU A N 1
ATOM 772 C CA . LEU A 1 95 ? -19.235 13.256 -28.884 1.00 41.78 95 LEU A CA 1
ATOM 773 C C . LEU A 1 95 ? -18.621 14.518 -28.258 1.00 41.78 95 LEU A C 1
ATOM 775 O O . LEU A 1 95 ? -17.716 14.417 -27.430 1.00 41.78 95 LEU A O 1
ATOM 779 N N . GLN A 1 96 ? -19.144 15.696 -28.603 1.00 37.47 96 GLN A N 1
ATOM 780 C CA . GLN A 1 96 ? -18.718 16.972 -28.029 1.00 37.47 96 GLN A CA 1
ATOM 781 C C . GLN A 1 96 ? -19.161 17.129 -26.561 1.00 37.47 96 GLN A C 1
ATOM 783 O O . GLN A 1 96 ? -18.402 17.643 -25.744 1.00 37.47 96 GLN A O 1
ATOM 788 N N . TYR A 1 97 ? -20.343 16.619 -26.199 1.00 40.72 97 TYR A N 1
ATOM 789 C CA . TYR A 1 97 ? -20.850 16.615 -24.822 1.00 40.72 97 TYR A CA 1
ATOM 790 C C . TYR A 1 97 ? -20.048 15.677 -23.900 1.00 40.72 97 TYR A C 1
ATOM 792 O O . TYR A 1 97 ? -19.633 16.072 -22.809 1.00 40.72 97 TYR A O 1
ATOM 800 N N . LEU A 1 98 ? -19.736 14.459 -24.365 1.00 40.53 98 LEU A N 1
ATOM 801 C CA . LEU A 1 98 ? -18.896 13.500 -23.627 1.00 40.53 98 LEU A CA 1
ATOM 802 C C . LEU A 1 98 ? -17.442 13.973 -23.476 1.00 40.53 98 LEU A C 1
ATOM 804 O O . LEU A 1 98 ? -16.792 13.659 -22.481 1.00 40.53 98 LEU A O 1
ATOM 808 N N . SER A 1 99 ? -16.949 14.768 -24.430 1.00 40.69 99 SER A N 1
ATOM 809 C CA . SER A 1 99 ? -15.650 15.441 -24.341 1.00 40.69 99 SER A CA 1
ATOM 810 C C . SER A 1 99 ? -15.594 16.499 -23.230 1.00 40.69 99 SER A C 1
ATOM 812 O O . SER A 1 99 ? -14.494 16.815 -22.779 1.00 40.69 99 SER A O 1
ATOM 814 N N . TYR A 1 100 ? -16.732 17.061 -22.806 1.00 36.22 100 TYR A N 1
ATOM 815 C CA . TYR A 1 100 ? -16.788 18.159 -21.831 1.00 36.22 100 TYR A CA 1
ATOM 816 C C . TYR A 1 100 ? -17.094 17.705 -20.393 1.00 36.22 100 TYR A C 1
ATOM 818 O O . TYR A 1 100 ? -16.637 18.346 -19.451 1.00 36.22 100 TYR A O 1
ATOM 826 N N . HIS A 1 101 ? -17.822 16.600 -20.198 1.00 43.09 101 HIS A N 1
ATOM 827 C CA . HIS A 1 101 ? -18.328 16.175 -18.877 1.00 43.09 101 HIS A CA 1
ATOM 828 C C . HIS A 1 101 ? -17.765 14.828 -18.394 1.00 43.09 101 HIS A C 1
ATOM 830 O O . HIS A 1 101 ? -18.449 14.049 -17.742 1.00 43.09 101 HIS A O 1
ATOM 836 N N . GLY A 1 102 ? -16.508 14.551 -18.733 1.00 47.28 102 GLY A N 1
ATOM 837 C CA . GLY A 1 102 ? -15.921 13.218 -18.865 1.00 47.28 102 GLY A CA 1
ATOM 838 C C . GLY A 1 102 ? -15.955 12.194 -17.720 1.00 47.28 102 GLY A C 1
ATOM 839 O O . GLY A 1 102 ? -15.416 11.129 -17.981 1.00 47.28 102 GLY A O 1
ATOM 840 N N . ASN A 1 103 ? -16.573 12.387 -16.545 1.00 48.59 103 ASN A N 1
ATOM 841 C CA . ASN A 1 103 ? -16.569 11.396 -15.450 1.00 48.59 103 ASN A CA 1
ATOM 842 C C . ASN A 1 103 ? -17.959 11.108 -14.844 1.00 48.59 103 ASN A C 1
ATOM 844 O O . ASN A 1 103 ? -18.821 11.977 -14.755 1.00 48.59 103 ASN A O 1
ATOM 848 N N . CYS A 1 104 ? -18.156 9.875 -14.367 1.00 43.94 104 CYS A N 1
ATOM 849 C CA . CYS A 1 104 ? -19.327 9.459 -13.586 1.00 43.94 104 CYS A CA 1
ATOM 850 C C . CYS A 1 104 ? -19.340 10.114 -12.189 1.00 43.94 104 CYS A C 1
ATOM 852 O O . CYS A 1 104 ? -18.426 9.882 -11.408 1.00 43.94 104 CYS A O 1
ATOM 854 N N . SER A 1 105 ? -20.403 10.831 -11.814 1.00 38.06 105 SER A N 1
ATOM 855 C CA . SER A 1 105 ? -20.503 11.574 -10.539 1.00 38.06 105 SER A CA 1
ATOM 856 C C . SER A 1 105 ? -20.522 10.722 -9.258 1.00 38.06 105 SER A C 1
ATOM 858 O O . SER A 1 105 ? -20.330 11.254 -8.170 1.00 38.06 105 SER A O 1
ATOM 860 N N . LEU A 1 106 ? -20.748 9.408 -9.362 1.00 35.84 106 LEU A N 1
ATOM 861 C CA . LEU A 1 106 ? -20.803 8.485 -8.216 1.00 35.84 106 LEU A CA 1
ATOM 862 C C . LEU A 1 106 ? -19.494 7.722 -7.978 1.00 35.84 106 LEU A C 1
ATOM 864 O O . LEU A 1 106 ? -19.267 7.218 -6.881 1.00 35.84 106 LEU A O 1
ATOM 868 N N . CYS A 1 107 ? -18.647 7.583 -9.000 1.00 42.88 107 CYS A N 1
ATOM 869 C CA . CYS A 1 107 ? -17.416 6.792 -8.897 1.00 42.88 107 CYS A CA 1
ATOM 870 C C . CYS A 1 107 ? -16.203 7.406 -9.611 1.00 42.88 107 CYS A C 1
ATOM 872 O O . CYS A 1 107 ? -15.176 6.739 -9.730 1.00 42.88 107 CYS A O 1
ATOM 874 N N . ASP A 1 108 ? -16.353 8.621 -10.138 1.00 43.12 108 ASP A N 1
ATOM 875 C CA . ASP A 1 108 ? -15.344 9.460 -10.793 1.00 43.12 108 ASP A CA 1
ATOM 876 C C . ASP A 1 108 ? -14.550 8.788 -11.930 1.00 43.12 108 ASP A C 1
ATOM 878 O O . ASP A 1 108 ? -13.419 9.151 -12.248 1.00 43.12 108 ASP A O 1
ATOM 882 N N . ARG A 1 109 ? -15.146 7.773 -12.574 1.00 44.16 109 ARG A N 1
ATOM 883 C CA . ARG A 1 109 ? -14.522 7.059 -13.698 1.00 44.16 109 ARG A CA 1
ATOM 884 C C . ARG A 1 109 ? -14.832 7.733 -15.024 1.00 44.16 109 ARG A C 1
ATOM 886 O O . ARG A 1 109 ? -15.988 8.120 -15.223 1.00 44.16 109 ARG A O 1
ATOM 893 N N . PRO A 1 110 ? -13.862 7.769 -15.949 1.00 42.75 110 PRO A N 1
ATOM 894 C CA . PRO A 1 110 ? -14.075 8.416 -17.217 1.00 42.75 110 PRO A CA 1
ATOM 895 C C . PRO A 1 110 ? -15.005 7.579 -18.102 1.00 42.75 110 PRO A C 1
ATOM 897 O O . PRO A 1 110 ? -14.806 6.376 -18.278 1.00 42.75 110 PRO A O 1
ATOM 900 N N . LEU A 1 111 ? -16.061 8.206 -18.627 1.00 46.69 111 LEU A N 1
ATOM 901 C CA . LEU A 1 111 ? -17.070 7.565 -19.491 1.00 46.69 111 LEU A CA 1
ATOM 902 C C . LEU A 1 111 ? -16.614 7.506 -20.958 1.00 46.69 111 LEU A C 1
ATOM 904 O O . LEU A 1 111 ? -17.415 7.554 -21.891 1.00 46.69 111 LEU A O 1
ATOM 908 N N . ASN A 1 112 ? -15.306 7.424 -21.180 1.00 43.09 112 ASN A N 1
ATOM 909 C CA . ASN A 1 112 ? -14.716 7.318 -22.502 1.00 43.09 112 ASN A CA 1
ATOM 910 C C . ASN A 1 112 ? -14.694 5.853 -22.974 1.00 43.09 112 ASN A C 1
ATOM 912 O O . ASN A 1 112 ? -14.447 4.914 -22.217 1.00 43.09 112 ASN A O 1
ATOM 916 N N . ALA A 1 113 ? -14.984 5.681 -24.265 1.00 38.22 113 ALA A N 1
ATOM 917 C CA . ALA A 1 113 ? -15.435 4.460 -24.943 1.00 38.22 113 ALA A CA 1
ATOM 918 C C . ALA A 1 113 ? -14.440 3.272 -25.005 1.00 38.22 113 ALA A C 1
ATOM 920 O O . ALA A 1 113 ? -14.529 2.431 -25.894 1.00 38.22 113 ALA A O 1
ATOM 921 N N . HIS A 1 114 ? -13.460 3.187 -24.104 1.00 38.84 114 HIS A N 1
ATOM 922 C CA . HIS A 1 114 ? -12.494 2.082 -24.036 1.00 38.84 114 HIS A CA 1
ATOM 923 C C . HIS A 1 114 ? -12.809 1.032 -22.962 1.00 38.84 114 HIS A C 1
ATOM 925 O O . HIS A 1 114 ? -12.223 -0.046 -22.991 1.00 38.84 114 HIS A O 1
ATOM 931 N N . PHE A 1 115 ? -13.752 1.297 -22.052 1.00 41.69 115 PHE A N 1
ATOM 932 C CA . PHE A 1 115 ? -14.061 0.410 -20.920 1.00 41.69 115 PHE A CA 1
ATOM 933 C C . PHE A 1 115 ? -15.512 -0.110 -20.915 1.00 41.69 115 PHE A C 1
ATOM 935 O O . PHE A 1 115 ? -16.119 -0.263 -19.853 1.00 41.69 115 PHE A O 1
ATOM 942 N N . GLU A 1 116 ? -16.075 -0.395 -22.096 1.00 38.16 116 GLU A N 1
ATOM 943 C CA . GLU A 1 116 ? -17.495 -0.755 -22.265 1.00 38.16 116 GLU A CA 1
ATOM 944 C C . GLU A 1 116 ? -17.946 -1.981 -21.448 1.00 38.16 116 GLU A C 1
ATOM 946 O O . GLU A 1 116 ? -19.018 -1.940 -20.851 1.00 38.16 116 GLU A O 1
ATOM 951 N N . GLU A 1 117 ? -17.151 -3.051 -21.335 1.00 35.97 117 GLU A N 1
ATOM 952 C CA . GLU A 1 117 ? -17.623 -4.266 -20.640 1.00 35.97 117 GLU A CA 1
ATOM 953 C C . GLU A 1 117 ? -17.673 -4.129 -19.111 1.00 35.97 117 GLU A C 1
ATOM 955 O O . GLU A 1 117 ? -18.524 -4.735 -18.460 1.00 35.97 117 GLU A O 1
ATOM 960 N N . ILE A 1 118 ? -16.793 -3.317 -18.519 1.00 36.44 118 ILE A N 1
ATOM 961 C CA . ILE A 1 118 ? -16.620 -3.268 -17.057 1.00 36.44 118 ILE A CA 1
ATOM 962 C C . ILE A 1 118 ? -17.524 -2.205 -16.422 1.00 36.44 118 ILE A C 1
ATOM 964 O O . ILE A 1 118 ? -17.983 -2.379 -15.292 1.00 36.44 118 ILE A O 1
ATOM 968 N N . VAL A 1 119 ? -17.801 -1.108 -17.133 1.00 36.75 119 VAL A N 1
ATOM 969 C CA . VAL A 1 119 ? -18.655 -0.026 -16.616 1.00 36.75 119 VAL A CA 1
ATOM 970 C C . VAL A 1 119 ? -20.143 -0.401 -16.703 1.00 36.75 119 VAL A C 1
ATOM 972 O O . VAL A 1 119 ? -20.915 -0.043 -15.813 1.00 36.75 119 VAL A O 1
ATOM 975 N N . MET A 1 120 ? -20.552 -1.181 -17.713 1.00 37.97 120 MET A N 1
ATOM 976 C CA . MET A 1 120 ? -21.973 -1.447 -17.988 1.00 37.97 120 MET A CA 1
ATOM 977 C C . MET A 1 120 ? -22.639 -2.501 -17.092 1.00 37.97 120 MET A C 1
ATOM 979 O O . MET A 1 120 ? -23.856 -2.473 -16.957 1.00 37.97 120 MET A O 1
ATOM 983 N N . GLN A 1 121 ? -21.895 -3.399 -16.436 1.00 38.34 121 GLN A N 1
ATOM 984 C CA . GLN A 1 121 ? -22.507 -4.410 -15.552 1.00 38.34 121 GLN A CA 1
ATOM 985 C C . GLN A 1 121 ? -22.782 -3.921 -14.120 1.00 38.34 121 GLN A C 1
ATOM 987 O O . GLN A 1 121 ? -23.379 -4.647 -13.331 1.00 38.34 121 GLN A O 1
ATOM 992 N N . ARG A 1 122 ? -22.326 -2.718 -13.747 1.00 36.94 122 ARG A N 1
ATOM 993 C CA . ARG A 1 122 ? -22.366 -2.241 -12.349 1.00 36.94 122 ARG A CA 1
ATOM 994 C C . ARG A 1 122 ? -22.958 -0.845 -12.161 1.00 36.94 122 ARG A C 1
ATOM 996 O O . ARG A 1 122 ? -22.968 -0.334 -11.046 1.00 36.94 122 ARG A O 1
ATOM 1003 N N . CYS A 1 123 ? -23.447 -0.226 -13.228 1.00 37.06 123 CYS A N 1
ATOM 1004 C CA . CYS A 1 123 ? -24.066 1.092 -13.198 1.00 37.06 123 CYS A CA 1
ATOM 1005 C C . CYS A 1 123 ? -25.595 0.945 -13.239 1.00 37.06 123 CYS A C 1
ATOM 1007 O O . CYS A 1 123 ? -26.130 0.275 -14.121 1.00 37.06 123 CYS A O 1
ATOM 1009 N N . ALA A 1 124 ? -26.300 1.596 -12.308 1.00 34.84 124 ALA A N 1
ATOM 1010 C CA . ALA A 1 124 ? -27.760 1.530 -12.166 1.00 34.84 124 ALA A CA 1
ATOM 1011 C C . ALA A 1 124 ? -28.549 1.995 -13.413 1.00 34.84 124 ALA A C 1
ATOM 1013 O O . ALA A 1 124 ? -29.737 1.713 -13.526 1.00 34.84 124 ALA A O 1
ATOM 1014 N N . HIS A 1 125 ? -27.901 2.645 -14.387 1.00 37.56 125 HIS A N 1
ATOM 1015 C CA . HIS A 1 125 ? -28.528 3.059 -15.648 1.00 37.56 125 HIS A CA 1
ATOM 1016 C C . HIS A 1 125 ? -28.842 1.899 -16.614 1.00 37.56 125 HIS A C 1
ATOM 1018 O O . HIS A 1 125 ? -29.585 2.096 -17.570 1.00 37.56 125 HIS A O 1
ATOM 1024 N N . ALA A 1 126 ? -28.336 0.683 -16.374 1.00 38.50 126 ALA A N 1
ATOM 1025 C CA . ALA A 1 126 ? -28.622 -0.495 -17.206 1.00 38.50 126 ALA A CA 1
ATOM 1026 C C . ALA A 1 126 ? -30.053 -1.068 -17.039 1.00 38.50 126 ALA A C 1
ATOM 1028 O O . ALA A 1 126 ? -30.360 -2.118 -17.599 1.00 38.50 126 ALA A O 1
ATOM 1029 N N . LEU A 1 127 ? -30.922 -0.402 -16.270 1.00 37.44 127 LEU A N 1
ATOM 1030 C CA . LEU A 1 127 ? -32.274 -0.865 -15.932 1.00 37.44 127 LEU A CA 1
ATOM 1031 C C . LEU A 1 127 ? -33.390 -0.342 -16.860 1.00 37.44 127 LEU A C 1
ATOM 1033 O O . LEU A 1 127 ? -34.532 -0.765 -16.706 1.00 37.44 127 LEU A O 1
ATOM 1037 N N . HIS A 1 128 ? -33.101 0.537 -17.830 1.00 38.88 128 HIS A N 1
ATOM 1038 C CA . HIS A 1 128 ? -34.108 0.997 -18.800 1.00 38.88 128 HIS A CA 1
ATOM 1039 C C . HIS A 1 128 ? -34.191 0.070 -20.024 1.00 38.88 128 HIS A C 1
ATOM 1041 O O . HIS A 1 128 ? -33.219 -0.089 -20.767 1.00 38.88 128 HIS A O 1
ATOM 1047 N N . LEU A 1 129 ? -35.376 -0.513 -20.244 1.00 37.34 129 LEU A N 1
ATOM 1048 C CA . LEU A 1 129 ? -35.644 -1.519 -21.281 1.00 37.34 129 LEU A CA 1
ATOM 1049 C C . LEU A 1 129 ? -35.363 -0.994 -22.705 1.00 37.34 129 LEU A C 1
ATOM 1051 O O . LEU A 1 129 ? -34.766 -1.699 -23.513 1.00 37.34 129 LEU A O 1
ATOM 1055 N N . GLU A 1 130 ? -35.698 0.270 -22.971 1.00 39.75 130 GLU A N 1
ATOM 1056 C CA . GLU A 1 130 ? -35.528 0.918 -24.282 1.00 39.75 130 GLU A CA 1
ATOM 1057 C C . GLU A 1 130 ? -34.047 1.197 -24.609 1.00 39.75 130 GLU A C 1
ATOM 1059 O O . GLU A 1 130 ? -33.593 0.978 -25.733 1.00 39.75 130 GLU A O 1
ATOM 1064 N N . CYS A 1 131 ? -33.236 1.564 -23.607 1.00 37.91 131 CYS A N 1
ATOM 1065 C CA . CYS A 1 131 ? -31.788 1.727 -23.782 1.00 37.91 131 CYS A CA 1
ATOM 1066 C C . CYS A 1 131 ? -31.077 0.379 -23.992 1.00 37.91 131 CYS A C 1
ATOM 1068 O O . CYS A 1 131 ? -30.079 0.305 -24.711 1.00 37.91 131 CYS A O 1
ATOM 1070 N N . ALA A 1 132 ? -31.587 -0.709 -23.405 1.00 41.59 132 ALA A N 1
ATOM 1071 C CA . ALA A 1 132 ? -31.037 -2.049 -23.599 1.00 41.59 132 ALA A CA 1
ATOM 1072 C C . ALA A 1 132 ? -31.264 -2.588 -25.029 1.00 41.59 132 ALA A C 1
ATOM 1074 O O . ALA A 1 132 ? -30.447 -3.375 -25.524 1.00 41.59 132 ALA A O 1
ATOM 1075 N N . GLU A 1 133 ? -32.330 -2.158 -25.710 1.00 39.97 133 GLU A N 1
ATOM 1076 C CA . GLU A 1 133 ? -32.646 -2.556 -27.088 1.00 39.97 133 GLU A CA 1
ATOM 1077 C C . GLU A 1 133 ? -31.812 -1.801 -28.134 1.00 39.97 133 GLU A C 1
ATOM 1079 O O . GLU A 1 133 ? -31.258 -2.439 -29.035 1.00 39.97 133 GLU A O 1
ATOM 1084 N N . GLU A 1 134 ? -31.586 -0.494 -27.972 1.00 37.91 134 GLU A N 1
ATOM 1085 C CA . GLU A 1 134 ? -30.683 0.269 -28.855 1.00 37.91 134 GLU A CA 1
ATOM 1086 C C . GLU A 1 134 ? -29.209 -0.166 -28.717 1.00 37.91 134 GLU A C 1
ATOM 1088 O O . GLU A 1 134 ? -28.478 -0.253 -29.711 1.00 37.91 134 GLU A O 1
ATOM 1093 N N . ILE A 1 135 ? -28.761 -0.536 -27.508 1.00 38.59 135 ILE A N 1
ATOM 1094 C CA . ILE A 1 135 ? -27.403 -1.066 -27.268 1.00 38.59 135 ILE A CA 1
ATOM 1095 C C . ILE A 1 135 ? -27.215 -2.449 -27.919 1.00 38.59 135 ILE A C 1
ATOM 1097 O O . ILE A 1 135 ? -26.114 -2.788 -28.368 1.00 38.59 135 ILE A O 1
ATOM 1101 N N . ARG A 1 136 ? -28.279 -3.260 -28.024 1.00 42.00 136 ARG A N 1
ATOM 1102 C CA . ARG A 1 136 ? -28.243 -4.536 -28.763 1.00 42.00 136 ARG A CA 1
ATOM 1103 C C . ARG A 1 136 ? -28.083 -4.320 -30.266 1.00 42.00 136 ARG A C 1
ATOM 1105 O O . ARG A 1 136 ? -27.362 -5.094 -30.896 1.00 42.00 136 ARG A O 1
ATOM 1112 N N . GLN A 1 137 ? -28.695 -3.275 -30.818 1.00 42.12 137 GLN A N 1
ATOM 1113 C CA . GLN A 1 137 ? -28.627 -2.965 -32.248 1.00 42.12 137 GLN A CA 1
ATOM 1114 C C . GLN A 1 137 ? -27.273 -2.351 -32.655 1.00 42.12 137 GLN A C 1
ATOM 1116 O O . GLN A 1 137 ? -26.732 -2.709 -33.700 1.00 42.12 137 GLN A O 1
ATOM 1121 N N . ASN A 1 138 ? -26.650 -1.536 -31.795 1.00 39.22 138 ASN A N 1
ATOM 1122 C CA . ASN A 1 138 ? -25.370 -0.862 -32.083 1.00 39.22 138 ASN A CA 1
ATOM 1123 C C . ASN A 1 138 ? -24.103 -1.692 -31.789 1.00 39.22 138 ASN A C 1
ATOM 1125 O O . ASN A 1 138 ? -22.979 -1.231 -31.985 1.00 39.22 138 ASN A O 1
ATOM 1129 N N . ARG A 1 139 ? -24.251 -2.957 -31.377 1.00 39.81 139 ARG A N 1
ATOM 1130 C CA . ARG A 1 139 ? -23.159 -3.871 -30.980 1.00 39.81 139 ARG A CA 1
ATOM 1131 C C . ARG A 1 139 ? -22.247 -4.322 -32.138 1.00 39.81 139 ARG A C 1
ATOM 1133 O O . ARG A 1 139 ? -21.454 -5.260 -31.992 1.00 39.81 139 ARG A O 1
ATOM 1140 N N . HIS A 1 140 ? -22.393 -3.770 -33.337 1.00 48.97 140 HIS A N 1
ATOM 1141 C CA . HIS A 1 140 ? -21.812 -4.317 -34.559 1.00 48.97 140 HIS A CA 1
ATOM 1142 C C . HIS A 1 140 ? -21.074 -3.235 -35.339 1.00 48.97 140 HIS A C 1
ATOM 1144 O O . HIS A 1 140 ? -21.682 -2.264 -35.755 1.00 48.97 140 HIS A O 1
ATOM 1150 N N . VAL A 1 141 ? -19.761 -3.432 -35.543 1.00 43.12 141 VAL A N 1
ATOM 1151 C CA . VAL A 1 141 ? -19.113 -3.432 -36.878 1.00 43.12 141 VAL A CA 1
ATOM 1152 C C . VAL A 1 141 ? -17.576 -3.560 -36.768 1.00 43.12 141 VAL A C 1
ATOM 1154 O O . VAL A 1 141 ? -16.983 -4.174 -37.649 1.00 43.12 141 VAL A O 1
ATOM 1157 N N . LYS A 1 142 ? -16.904 -3.125 -35.680 1.00 36.16 142 LYS A N 1
ATOM 1158 C CA . LYS A 1 142 ? -15.417 -3.199 -35.584 1.00 36.16 142 LYS A CA 1
ATOM 1159 C C . LYS A 1 142 ? -14.832 -4.259 -34.635 1.00 36.16 142 LYS A C 1
ATOM 1161 O O . LYS A 1 142 ? -13.937 -4.987 -35.051 1.00 36.16 142 LYS A O 1
ATOM 1166 N N . SER A 1 143 ? -15.363 -4.441 -33.424 1.00 39.25 143 SER A N 1
ATOM 1167 C CA . SER A 1 143 ? -14.916 -5.504 -32.492 1.00 39.25 143 SER A CA 1
ATOM 1168 C C . SER A 1 143 ? -15.327 -6.912 -32.941 1.00 39.25 143 SER A C 1
ATOM 1170 O O . SER A 1 143 ? -14.681 -7.905 -32.610 1.00 39.25 143 SER A O 1
ATOM 1172 N N . LYS A 1 144 ? -16.374 -7.000 -33.770 1.00 39.44 144 LYS A N 1
ATOM 1173 C CA . LYS A 1 144 ? -16.878 -8.260 -34.312 1.00 39.44 144 LYS A CA 1
ATOM 1174 C C . LYS A 1 144 ? -15.867 -8.979 -35.197 1.00 39.44 144 LYS A C 1
ATOM 1176 O O . LYS A 1 144 ? -15.884 -10.193 -35.171 1.00 39.44 144 L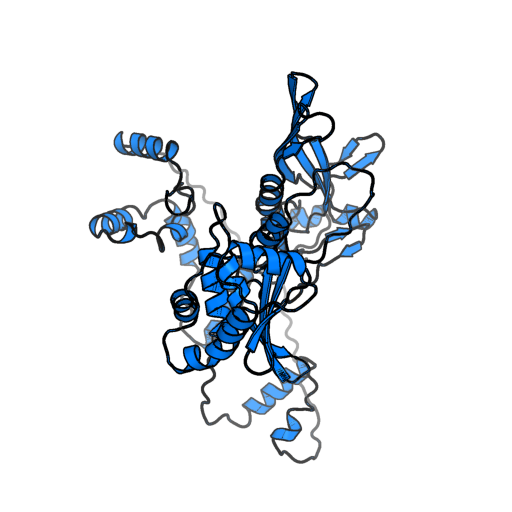YS A O 1
ATOM 1181 N N . LYS A 1 145 ? -14.998 -8.287 -35.945 1.00 38.34 145 LYS A N 1
ATOM 1182 C CA . LYS A 1 145 ? -14.101 -8.942 -36.915 1.00 38.34 145 LYS A CA 1
ATOM 1183 C C . LYS A 1 145 ? -12.987 -9.727 -36.216 1.00 38.34 145 LYS A C 1
ATOM 1185 O O . LYS A 1 145 ? -12.898 -10.932 -36.410 1.00 38.34 145 LYS A O 1
ATOM 1190 N N . MET A 1 146 ? -12.280 -9.085 -35.285 1.00 35.66 146 MET A N 1
ATOM 1191 C CA . MET A 1 146 ? -11.193 -9.696 -34.507 1.00 35.66 146 MET A CA 1
ATOM 1192 C C . MET A 1 146 ? -11.704 -10.782 -33.540 1.00 35.66 146 MET A C 1
ATOM 1194 O O . MET A 1 146 ? -11.120 -11.856 -33.438 1.00 35.66 146 MET A O 1
ATOM 1198 N N . ILE A 1 147 ? -12.860 -10.555 -32.897 1.00 44.44 147 ILE A N 1
ATOM 1199 C CA . ILE A 1 147 ? -13.511 -11.565 -32.048 1.00 44.44 147 ILE A CA 1
ATOM 1200 C C . ILE A 1 147 ? -14.141 -12.684 -32.897 1.00 44.44 147 ILE A C 1
ATOM 1202 O O . ILE A 1 147 ? -14.157 -13.823 -32.453 1.00 44.44 147 ILE A O 1
ATOM 1206 N N . SER A 1 148 ? -14.640 -12.419 -34.113 1.00 43.66 148 SER A N 1
ATOM 1207 C CA . SER A 1 148 ? -15.153 -13.468 -35.018 1.00 43.66 148 SER A CA 1
ATOM 1208 C C . SER A 1 148 ? -14.049 -14.325 -35.624 1.00 43.66 148 SER A C 1
ATOM 1210 O O . SER A 1 148 ? -14.272 -15.510 -35.849 1.00 43.66 148 SER A O 1
ATOM 1212 N N . GLU A 1 149 ? -12.870 -13.747 -35.862 1.00 45.88 149 GLU A N 1
ATOM 1213 C CA . GLU A 1 149 ? -11.684 -14.472 -36.316 1.00 45.88 149 GLU A CA 1
ATOM 1214 C C . GLU A 1 149 ? -11.136 -15.341 -35.176 1.00 45.88 149 GLU A C 1
ATOM 1216 O O . GLU A 1 149 ? -10.948 -16.532 -35.384 1.00 45.88 149 GLU A O 1
ATOM 1221 N N . MET A 1 150 ? -11.053 -14.827 -33.939 1.00 45.06 150 MET A N 1
ATOM 1222 C CA . MET A 1 150 ? -10.716 -15.657 -32.768 1.00 45.06 150 MET A CA 1
ATOM 1223 C C . MET A 1 150 ? -11.795 -16.701 -32.430 1.00 45.06 150 MET A C 1
ATOM 1225 O O . MET A 1 150 ? -11.462 -17.787 -31.976 1.00 45.06 150 MET A O 1
ATOM 1229 N N . LYS A 1 151 ? -13.088 -16.419 -32.656 1.00 46.06 151 LYS A N 1
ATOM 1230 C CA . LYS A 1 151 ? -14.186 -17.381 -32.429 1.00 46.06 151 LYS A CA 1
ATOM 1231 C C . LYS A 1 151 ? -14.277 -18.478 -33.489 1.00 46.06 151 LYS A C 1
ATOM 1233 O O . LYS A 1 151 ? -14.870 -19.510 -33.200 1.00 46.06 151 LYS A O 1
ATOM 1238 N N . LYS A 1 152 ? -13.722 -18.283 -34.691 1.00 47.66 152 LYS A N 1
ATOM 1239 C CA . LYS A 1 152 ? -13.701 -19.330 -35.728 1.00 47.66 152 LYS A CA 1
ATOM 1240 C C . LYS A 1 152 ? -12.817 -20.519 -35.345 1.00 47.66 152 LYS A C 1
ATOM 1242 O O . LYS A 1 152 ? -13.121 -21.631 -35.766 1.00 47.66 152 LYS A O 1
ATOM 1247 N N . ASP A 1 153 ? -11.820 -20.294 -34.490 1.00 48.97 153 ASP A N 1
ATOM 1248 C CA . ASP A 1 153 ? -10.858 -21.318 -34.069 1.00 48.97 153 ASP A CA 1
ATOM 1249 C C . ASP A 1 153 ? -11.126 -21.889 -32.665 1.00 48.97 153 ASP A C 1
ATOM 1251 O O . ASP A 1 153 ? -10.445 -22.819 -32.236 1.00 48.97 153 ASP A O 1
ATOM 1255 N N . ILE A 1 154 ? -12.128 -21.381 -31.936 1.00 53.62 154 ILE A N 1
ATOM 1256 C CA . ILE A 1 154 ? -12.473 -21.868 -30.592 1.00 53.62 154 ILE A CA 1
ATOM 1257 C C . ILE A 1 154 ? -13.681 -22.800 -30.707 1.00 53.62 154 ILE A C 1
ATOM 1259 O O . ILE A 1 154 ? -14.833 -22.371 -30.638 1.00 53.62 154 ILE A O 1
ATOM 1263 N N . LYS A 1 155 ? -13.416 -24.096 -30.889 1.00 61.75 155 LYS A N 1
ATOM 1264 C CA . LYS A 1 155 ? -14.441 -25.132 -30.719 1.00 61.75 155 LYS A CA 1
ATOM 1265 C C . LYS A 1 155 ? -14.815 -25.206 -29.236 1.00 61.75 155 LYS A C 1
ATOM 1267 O O . LYS A 1 155 ? -13.942 -25.243 -28.374 1.00 61.75 155 LYS A O 1
ATOM 1272 N N . GLU A 1 156 ? -16.111 -25.215 -28.927 1.00 60.19 156 GLU A N 1
ATOM 1273 C CA . GLU A 1 156 ? -16.572 -25.473 -27.561 1.00 60.19 156 GLU A CA 1
ATOM 1274 C C . GLU A 1 156 ? -16.161 -26.888 -27.144 1.00 60.19 156 GLU A C 1
ATOM 1276 O O . GLU A 1 156 ? -16.604 -27.880 -27.725 1.00 60.19 156 GLU A O 1
ATOM 1281 N N . VAL A 1 157 ? -15.326 -26.974 -26.114 1.00 62.31 157 VAL A N 1
ATOM 1282 C CA . VAL A 1 157 ? -14.851 -28.234 -25.547 1.00 62.31 157 VAL A CA 1
ATOM 1283 C C . VAL A 1 157 ? -15.960 -28.836 -24.680 1.00 62.31 157 VAL A C 1
ATOM 1285 O O . VAL A 1 157 ? -16.078 -28.533 -23.493 1.00 62.31 157 VAL A O 1
ATOM 1288 N N . ARG A 1 158 ? -16.839 -29.642 -25.285 1.00 67.81 158 ARG A N 1
ATOM 1289 C CA . ARG A 1 158 ? -18.006 -30.227 -24.593 1.00 67.81 158 ARG A CA 1
ATOM 1290 C C . ARG A 1 158 ? -17.680 -31.532 -23.862 1.00 67.81 158 ARG A C 1
ATOM 1292 O O . ARG A 1 158 ? -18.237 -31.783 -22.796 1.00 67.81 158 ARG A O 1
ATOM 1299 N N . ALA A 1 159 ? -16.787 -32.363 -24.404 1.00 78.25 159 ALA A N 1
ATOM 1300 C CA . ALA A 1 159 ? -16.463 -33.662 -23.821 1.00 78.25 159 ALA A CA 1
ATOM 1301 C C . ALA A 1 159 ? -15.425 -33.546 -22.692 1.00 78.25 159 ALA A C 1
ATOM 1303 O O . ALA A 1 159 ? -14.466 -32.782 -22.780 1.00 78.25 159 ALA A O 1
ATOM 1304 N N . VAL A 1 160 ? -15.574 -34.358 -21.636 1.00 75.88 160 VAL A N 1
ATOM 1305 C CA . VAL A 1 160 ? -14.622 -34.403 -20.504 1.00 75.88 160 VAL A CA 1
ATOM 1306 C C . VAL A 1 160 ? -13.207 -34.758 -20.973 1.00 75.88 160 VAL A C 1
ATOM 1308 O O . VAL A 1 160 ? -12.243 -34.194 -20.461 1.00 75.88 160 VAL A O 1
ATOM 1311 N N . LYS A 1 161 ? -13.094 -35.625 -21.989 1.00 80.88 161 LYS A N 1
ATOM 1312 C CA . LYS A 1 161 ? -11.820 -36.036 -22.597 1.00 80.88 161 LYS A CA 1
ATOM 1313 C C . LYS A 1 161 ? -11.055 -34.892 -23.252 1.00 80.88 161 LYS A C 1
ATOM 1315 O O . LYS A 1 161 ? -9.843 -34.996 -23.336 1.00 80.88 161 LYS A O 1
ATOM 1320 N N . ASP A 1 162 ? -11.729 -33.814 -23.639 1.00 83.94 162 ASP A N 1
ATOM 1321 C CA . ASP A 1 162 ? -11.125 -32.705 -24.381 1.00 83.94 162 ASP A CA 1
ATOM 1322 C C . ASP A 1 162 ? -10.823 -31.507 -23.460 1.00 83.94 162 ASP A C 1
ATOM 1324 O O . ASP A 1 162 ? -10.144 -30.561 -23.850 1.00 83.94 162 ASP A O 1
ATOM 1328 N N . LYS A 1 163 ? -11.261 -31.544 -22.188 1.00 86.75 163 LYS A N 1
ATOM 1329 C CA . LYS A 1 163 ? -11.057 -30.449 -21.215 1.00 86.75 163 LYS A CA 1
ATOM 1330 C C . LYS A 1 163 ? -9.587 -30.096 -20.977 1.00 86.75 163 LYS A C 1
ATOM 1332 O O . LYS A 1 163 ? -9.308 -28.979 -20.545 1.00 86.75 163 LYS A O 1
ATOM 1337 N N . TRP A 1 164 ? -8.650 -31.000 -21.265 1.00 85.69 164 TRP A N 1
ATOM 1338 C CA . TRP A 1 164 ? -7.218 -30.709 -21.166 1.00 85.69 164 TRP A CA 1
ATOM 1339 C C . TRP A 1 164 ? -6.779 -29.599 -22.134 1.00 85.69 164 TRP A C 1
ATOM 1341 O O . TRP A 1 164 ? -5.850 -28.866 -21.803 1.00 85.69 164 TRP A O 1
ATOM 1351 N N . GLU A 1 165 ? -7.474 -29.397 -23.263 1.00 86.25 165 GLU A N 1
ATOM 1352 C CA . GLU A 1 165 ? -7.188 -28.331 -24.238 1.00 86.25 165 GLU A CA 1
ATOM 1353 C C . GLU A 1 165 ? -7.343 -26.921 -23.640 1.00 86.25 165 GLU A C 1
ATOM 1355 O O . GLU A 1 165 ? -6.714 -25.960 -24.100 1.00 86.25 165 GLU A O 1
ATOM 1360 N N . LEU A 1 166 ? -8.120 -26.792 -22.557 1.00 86.81 166 LEU A N 1
ATOM 1361 C CA . LEU A 1 166 ? -8.270 -25.537 -21.823 1.00 86.81 166 LEU A CA 1
ATOM 1362 C C . LEU A 1 166 ? -6.955 -25.089 -21.180 1.00 86.81 166 LEU A C 1
ATOM 1364 O O . LEU A 1 166 ? -6.726 -23.887 -21.058 1.00 86.81 166 LEU A O 1
ATOM 1368 N N . VAL A 1 167 ? -6.077 -26.021 -20.794 1.00 87.75 167 VAL A N 1
ATOM 1369 C CA . VAL A 1 167 ? -4.809 -25.688 -20.133 1.00 87.75 167 VAL A CA 1
ATOM 1370 C C . VAL A 1 167 ? -3.849 -24.988 -21.105 1.00 87.75 167 VAL A C 1
ATOM 1372 O O . VAL A 1 167 ? -3.444 -23.865 -20.799 1.00 87.75 167 VAL A O 1
ATOM 1375 N N . PRO A 1 168 ? -3.527 -25.529 -22.301 1.00 88.19 168 PRO A N 1
ATOM 1376 C CA . PRO A 1 168 ? -2.757 -24.799 -23.307 1.00 88.19 168 PRO A CA 1
ATOM 1377 C C . PRO A 1 168 ? -3.394 -23.468 -23.718 1.00 88.19 168 PRO A C 1
ATOM 1379 O O . PRO A 1 168 ? -2.680 -22.479 -23.891 1.00 88.19 168 PRO A O 1
ATOM 1382 N N . ALA A 1 169 ? -4.726 -23.413 -23.850 1.00 85.38 169 ALA A N 1
ATOM 1383 C CA . ALA A 1 169 ? -5.425 -22.177 -24.201 1.00 85.38 169 ALA A CA 1
ATOM 1384 C C . ALA A 1 169 ? -5.269 -21.109 -23.103 1.00 85.38 169 ALA A C 1
ATOM 1386 O O . ALA A 1 169 ? -4.953 -19.951 -23.389 1.00 85.38 169 ALA A O 1
ATOM 1387 N N . PHE A 1 170 ? -5.410 -21.509 -21.837 1.00 85.56 170 PHE A N 1
ATOM 1388 C CA . PHE A 1 170 ? -5.184 -20.650 -20.679 1.00 85.56 170 PHE A CA 1
ATOM 1389 C C . PHE A 1 170 ? -3.729 -20.182 -20.603 1.00 85.56 170 PHE A C 1
ATOM 1391 O O . PHE A 1 170 ? -3.482 -18.984 -20.460 1.00 85.56 170 PHE A O 1
ATOM 1398 N N . LEU A 1 171 ? -2.762 -21.090 -20.760 1.00 85.94 171 LEU A N 1
ATOM 1399 C CA . LEU A 1 171 ? -1.334 -20.771 -20.721 1.00 85.94 171 LEU A CA 1
ATOM 1400 C C . LEU A 1 171 ? -0.904 -19.859 -21.875 1.00 85.94 171 LEU A C 1
ATOM 1402 O O . LEU A 1 171 ? -0.043 -19.010 -21.671 1.00 85.94 171 LEU A O 1
ATOM 1406 N N . ARG A 1 172 ? -1.539 -19.939 -23.049 1.00 79.50 172 ARG A N 1
ATOM 1407 C CA . ARG A 1 172 ? -1.274 -19.013 -24.164 1.00 79.50 172 ARG A CA 1
ATOM 1408 C C . ARG A 1 172 ? -1.665 -17.572 -23.831 1.00 79.50 172 ARG A C 1
ATOM 1410 O O . ARG A 1 172 ? -0.976 -16.637 -24.222 1.00 79.50 172 ARG A O 1
ATOM 1417 N N . VAL A 1 173 ? -2.759 -17.381 -23.092 1.00 77.56 173 VAL A N 1
ATOM 1418 C CA . VAL A 1 173 ? -3.259 -16.044 -22.726 1.00 77.56 173 VAL A CA 1
ATOM 1419 C C . VAL A 1 173 ? -2.602 -15.524 -21.450 1.00 77.56 173 VAL A C 1
ATOM 1421 O O . VAL A 1 173 ? -2.231 -14.348 -21.356 1.00 77.56 173 VAL A O 1
ATOM 1424 N N . ARG A 1 174 ? -2.497 -16.373 -20.428 1.00 74.44 174 ARG A N 1
ATOM 1425 C CA . ARG A 1 174 ? -2.055 -15.992 -19.085 1.00 74.44 174 ARG A CA 1
ATOM 1426 C C . ARG A 1 174 ? -0.586 -16.280 -18.838 1.00 74.44 174 ARG A C 1
ATOM 1428 O O . ARG A 1 174 ? -0.023 -15.556 -18.039 1.00 74.44 174 ARG A O 1
ATOM 1435 N N . GLY A 1 175 ? 0.045 -17.225 -19.527 1.00 78.31 175 GLY A N 1
ATOM 1436 C CA . GLY A 1 175 ? 1.439 -17.609 -19.290 1.00 78.31 175 GLY A CA 1
ATOM 1437 C C . GLY A 1 175 ? 1.694 -18.152 -17.878 1.00 78.31 175 GLY A C 1
ATOM 1438 O O . GLY A 1 175 ? 0.866 -18.025 -16.979 1.00 78.31 175 GLY A O 1
ATOM 1439 N N . LEU A 1 176 ? 2.872 -18.740 -17.668 1.00 80.69 176 LEU A N 1
ATOM 1440 C CA . LEU A 1 176 ? 3.301 -19.206 -16.342 1.00 80.69 176 LEU A CA 1
ATOM 1441 C C . LEU A 1 176 ? 3.877 -18.062 -15.489 1.00 80.69 176 LEU A C 1
ATOM 1443 O O . LEU A 1 176 ? 3.587 -17.963 -14.303 1.00 80.69 176 LEU A O 1
ATOM 1447 N N . VAL A 1 177 ? 4.649 -17.158 -16.103 1.00 84.94 177 VAL A N 1
ATOM 1448 C CA . VAL A 1 177 ? 5.444 -16.124 -15.398 1.00 84.94 177 VAL A CA 1
ATOM 1449 C C . VAL A 1 177 ? 4.832 -14.716 -15.505 1.00 84.94 177 VAL A C 1
ATOM 1451 O O . VAL A 1 177 ? 5.325 -13.737 -14.943 1.00 84.94 177 VAL A O 1
ATOM 1454 N N . LYS A 1 178 ? 3.674 -14.587 -16.162 1.00 86.38 178 LYS A N 1
ATOM 1455 C CA . LYS A 1 178 ? 3.026 -13.288 -16.420 1.00 86.38 178 LYS A CA 1
ATOM 1456 C C . LYS A 1 178 ? 2.613 -12.540 -15.155 1.00 86.38 178 LYS A C 1
ATOM 1458 O O . LYS A 1 178 ? 2.408 -11.336 -15.226 1.00 86.38 178 LYS A O 1
ATOM 1463 N N . GLN A 1 179 ? 2.491 -13.212 -14.011 1.00 90.38 179 GLN A N 1
ATOM 1464 C CA . GLN A 1 179 ? 2.150 -12.569 -12.738 1.00 90.38 179 GLN A CA 1
ATOM 1465 C C . GLN A 1 179 ? 3.180 -11.495 -12.354 1.00 90.38 179 GLN A C 1
ATOM 1467 O O . GLN A 1 179 ? 2.800 -10.371 -12.025 1.00 90.38 179 GLN A O 1
ATOM 1472 N N . HIS A 1 180 ? 4.475 -11.809 -12.479 1.00 93.00 180 HIS A N 1
ATOM 1473 C CA . HIS A 1 180 ? 5.556 -10.857 -12.218 1.00 93.00 180 HIS A CA 1
ATOM 1474 C C . HIS A 1 180 ? 5.522 -9.690 -13.204 1.00 93.00 180 HIS A C 1
ATOM 1476 O O . HIS A 1 180 ? 5.515 -8.530 -12.789 1.00 93.00 180 HIS A O 1
ATOM 1482 N N . ILE A 1 181 ? 5.420 -10.002 -14.499 1.00 93.75 181 ILE A N 1
ATOM 1483 C CA . ILE A 1 181 ? 5.439 -9.008 -15.577 1.00 93.75 181 ILE A CA 1
ATOM 1484 C C . ILE A 1 181 ? 4.240 -8.060 -15.473 1.00 93.75 181 ILE A C 1
ATOM 1486 O O . ILE A 1 181 ? 4.411 -6.845 -15.483 1.00 93.75 181 ILE A O 1
ATOM 1490 N N . ALA A 1 182 ? 3.030 -8.596 -15.305 1.00 93.50 182 ALA A N 1
ATOM 1491 C CA . ALA A 1 182 ? 1.815 -7.796 -15.189 1.00 93.50 182 ALA A CA 1
ATOM 1492 C C . ALA A 1 182 ? 1.834 -6.902 -13.940 1.00 93.50 182 ALA A C 1
ATOM 1494 O O . ALA A 1 182 ? 1.425 -5.744 -14.009 1.00 93.50 182 ALA A O 1
ATOM 1495 N N . SER A 1 183 ? 2.341 -7.411 -12.809 1.00 94.62 183 SER A N 1
ATOM 1496 C CA . SER A 1 183 ? 2.498 -6.609 -11.592 1.00 94.62 183 SER A CA 1
ATOM 1497 C C . SER A 1 183 ? 3.513 -5.480 -11.779 1.00 94.62 183 SER A C 1
ATOM 1499 O O . SER A 1 183 ? 3.284 -4.370 -11.297 1.00 94.62 183 SER A O 1
ATOM 1501 N N . TYR A 1 184 ? 4.634 -5.747 -12.451 1.00 96.38 184 TYR A N 1
ATOM 1502 C CA . TYR A 1 184 ? 5.651 -4.737 -12.733 1.00 96.38 184 TYR A CA 1
ATOM 1503 C C . TYR A 1 184 ? 5.132 -3.669 -13.708 1.00 96.38 184 TYR A C 1
ATOM 1505 O O . TYR A 1 184 ? 5.291 -2.476 -13.456 1.00 96.38 184 TYR A O 1
ATOM 1513 N N . ASP A 1 185 ? 4.436 -4.078 -14.770 1.00 95.69 185 ASP A N 1
ATOM 1514 C CA . ASP A 1 185 ? 3.828 -3.166 -15.743 1.00 95.69 185 ASP A CA 1
ATOM 1515 C C . ASP A 1 185 ? 2.794 -2.246 -15.097 1.00 95.69 185 ASP A C 1
ATOM 1517 O O . ASP A 1 185 ? 2.773 -1.045 -15.368 1.00 95.69 185 ASP A O 1
ATOM 1521 N N . TYR A 1 186 ? 1.954 -2.784 -14.214 1.00 96.50 186 TYR A N 1
ATOM 1522 C CA . TYR A 1 186 ? 1.003 -1.972 -13.463 1.00 96.50 186 TYR A CA 1
ATOM 1523 C C . TYR A 1 186 ? 1.713 -0.975 -12.535 1.00 96.50 186 TYR A C 1
ATOM 1525 O O . TYR A 1 186 ? 1.330 0.195 -12.463 1.00 96.50 186 TYR A O 1
ATOM 1533 N N . PHE A 1 187 ? 2.796 -1.402 -11.880 1.00 95.94 187 PHE A N 1
ATOM 1534 C CA . PHE A 1 187 ? 3.585 -0.524 -11.022 1.00 95.94 187 PHE A CA 1
ATOM 1535 C C . PHE A 1 187 ? 4.192 0.655 -11.798 1.00 95.94 187 PHE A C 1
ATOM 1537 O O . PHE A 1 187 ? 4.008 1.812 -11.413 1.00 95.94 187 PHE A O 1
ATOM 1544 N N . VAL A 1 188 ? 4.869 0.369 -12.912 1.00 96.06 188 VAL A N 1
ATOM 1545 C CA . VAL A 1 188 ? 5.564 1.379 -13.722 1.00 96.06 188 VAL A CA 1
ATOM 1546 C C . VAL A 1 188 ? 4.597 2.321 -14.439 1.00 96.06 188 VAL A C 1
ATOM 1548 O O . VAL A 1 188 ? 4.894 3.504 -14.587 1.00 96.06 188 VAL A O 1
ATOM 1551 N N . ASN A 1 189 ? 3.443 1.830 -14.891 1.00 94.44 189 ASN A N 1
ATOM 1552 C CA . ASN A 1 189 ? 2.511 2.653 -15.661 1.00 94.44 189 ASN A CA 1
ATOM 1553 C C . ASN A 1 189 ? 1.492 3.396 -14.785 1.00 94.44 189 ASN A C 1
ATOM 1555 O O . ASN A 1 189 ? 0.997 4.446 -15.193 1.00 94.44 189 ASN A O 1
ATOM 1559 N N . THR A 1 190 ? 1.156 2.871 -13.603 1.00 94.25 190 THR A N 1
ATOM 1560 C CA . THR A 1 190 ? 0.049 3.390 -12.787 1.00 94.25 190 THR A CA 1
ATOM 1561 C C . THR A 1 190 ? 0.466 3.735 -11.362 1.00 94.25 190 THR A C 1
ATOM 1563 O O . THR A 1 190 ? 0.254 4.870 -10.936 1.00 94.25 190 THR A O 1
ATOM 1566 N N . ASP A 1 191 ? 1.053 2.807 -10.602 1.00 93.50 191 ASP A N 1
ATOM 1567 C CA . ASP A 1 191 ? 1.288 3.061 -9.171 1.00 93.50 191 ASP A CA 1
ATOM 1568 C C . ASP A 1 191 ? 2.369 4.113 -8.916 1.00 93.50 191 ASP A C 1
ATOM 1570 O O . ASP A 1 191 ? 2.222 4.907 -7.989 1.00 93.50 191 ASP A O 1
ATOM 1574 N N . ILE A 1 192 ? 3.402 4.204 -9.760 1.00 94.31 192 ILE A N 1
ATOM 1575 C CA . ILE A 1 192 ? 4.414 5.264 -9.638 1.00 94.31 192 ILE A CA 1
ATOM 1576 C C . ILE A 1 192 ? 3.795 6.668 -9.746 1.00 94.31 192 ILE A C 1
ATOM 1578 O O . ILE A 1 192 ? 4.189 7.579 -9.019 1.00 94.31 192 ILE A O 1
ATOM 1582 N N . LYS A 1 193 ? 2.758 6.830 -10.580 1.00 94.06 193 LYS A N 1
ATOM 1583 C CA . LYS A 1 193 ? 2.020 8.092 -10.714 1.00 94.06 193 LYS A CA 1
ATOM 1584 C C . LYS A 1 193 ? 1.166 8.381 -9.481 1.00 94.06 193 LYS A C 1
ATOM 1586 O O . LYS A 1 193 ? 1.113 9.523 -9.040 1.00 94.06 193 LYS A O 1
ATOM 1591 N N . LYS A 1 194 ? 0.559 7.357 -8.872 1.00 91.25 194 LYS A N 1
ATOM 1592 C CA . LYS A 1 194 ? -0.174 7.512 -7.600 1.00 91.25 194 LYS A CA 1
ATOM 1593 C C . LYS A 1 194 ? 0.750 7.935 -6.457 1.00 91.25 194 LYS A C 1
ATOM 1595 O O . LYS A 1 194 ? 0.376 8.789 -5.662 1.00 91.25 194 LYS A O 1
ATOM 1600 N N . ILE A 1 195 ? 1.964 7.380 -6.398 1.00 91.31 195 ILE A N 1
ATOM 1601 C CA . ILE A 1 195 ? 2.976 7.769 -5.402 1.00 91.31 195 ILE A CA 1
ATOM 1602 C C . ILE A 1 195 ? 3.348 9.249 -5.564 1.00 91.31 195 ILE A C 1
ATOM 1604 O O . ILE A 1 195 ? 3.464 9.960 -4.564 1.00 91.31 195 ILE A O 1
ATOM 1608 N N . LEU A 1 196 ? 3.491 9.718 -6.810 1.00 91.56 196 LEU A N 1
ATOM 1609 C CA . LEU A 1 196 ? 3.739 11.128 -7.112 1.00 91.56 196 LEU A CA 1
ATOM 1610 C C . LEU A 1 196 ? 2.568 12.016 -6.680 1.00 91.56 196 LEU A C 1
ATOM 1612 O O . LEU A 1 196 ? 2.786 13.044 -6.052 1.00 91.56 196 LEU A O 1
ATOM 1616 N N . GLN A 1 197 ? 1.332 11.608 -6.981 1.00 89.81 197 GLN A N 1
ATOM 1617 C CA . GLN A 1 197 ? 0.126 12.353 -6.610 1.00 89.81 197 GLN A CA 1
ATOM 1618 C C . GLN A 1 197 ? -0.011 12.517 -5.093 1.00 89.81 197 GLN A C 1
ATOM 1620 O O . GLN A 1 197 ? -0.372 13.600 -4.639 1.00 89.81 197 GLN A O 1
ATOM 1625 N N . ALA A 1 198 ? 0.323 11.479 -4.320 1.00 87.44 198 ALA A N 1
ATOM 1626 C CA . ALA A 1 198 ? 0.295 11.526 -2.859 1.00 87.44 198 ALA A CA 1
ATOM 1627 C C . ALA A 1 198 ? 1.366 12.461 -2.264 1.00 87.44 198 ALA A C 1
ATOM 1629 O O . ALA A 1 198 ? 1.135 13.078 -1.232 1.00 87.44 198 ALA A O 1
ATOM 1630 N N . ASN A 1 199 ? 2.522 12.599 -2.924 1.00 88.19 199 ASN A N 1
ATOM 1631 C CA . ASN A 1 199 ? 3.661 13.399 -2.450 1.00 88.19 199 ASN A CA 1
ATOM 1632 C C . ASN A 1 199 ? 3.978 14.561 -3.404 1.00 88.19 199 ASN A C 1
ATOM 1634 O O . ASN A 1 199 ? 5.138 14.854 -3.695 1.00 88.19 199 ASN A O 1
ATOM 1638 N N . ASN A 1 200 ? 2.943 15.197 -3.953 1.00 90.50 200 ASN A N 1
ATOM 1639 C CA . ASN A 1 200 ? 3.092 16.097 -5.095 1.00 90.50 200 ASN A CA 1
ATOM 1640 C C . ASN A 1 200 ? 3.737 17.448 -4.763 1.00 90.50 200 ASN A C 1
ATOM 1642 O O . ASN A 1 200 ? 4.204 18.112 -5.683 1.00 90.50 200 ASN A O 1
ATOM 1646 N N . LYS A 1 201 ? 3.751 17.881 -3.498 1.00 91.00 201 LYS A N 1
ATOM 1647 C CA . LYS A 1 201 ? 4.211 19.211 -3.091 1.00 91.00 201 LYS A CA 1
ATOM 1648 C C . LYS A 1 201 ? 5.141 19.120 -1.890 1.00 91.00 201 LYS A C 1
ATOM 1650 O O . LYS A 1 201 ? 4.787 18.562 -0.858 1.00 91.00 201 LYS A O 1
ATOM 1655 N N . ILE A 1 202 ? 6.303 19.745 -2.026 1.00 91.19 202 ILE A N 1
ATOM 1656 C CA . ILE A 1 202 ? 7.298 19.930 -0.975 1.00 91.19 202 ILE A CA 1
ATOM 1657 C C . ILE A 1 202 ? 7.373 21.427 -0.664 1.00 91.19 202 ILE A C 1
ATOM 1659 O O . ILE A 1 202 ? 7.484 22.256 -1.572 1.00 91.19 202 ILE A O 1
ATOM 1663 N N . THR A 1 203 ? 7.302 21.775 0.617 1.00 90.19 203 THR A N 1
ATOM 1664 C CA . THR A 1 203 ? 7.410 23.148 1.131 1.00 90.19 203 THR A CA 1
ATOM 1665 C C . THR A 1 203 ? 8.625 23.279 2.041 1.00 90.19 203 THR A C 1
ATOM 1667 O O . THR A 1 203 ? 9.046 22.299 2.651 1.00 90.19 203 THR A O 1
ATOM 1670 N N . SER A 1 204 ? 9.201 24.479 2.118 1.00 88.06 204 SER A N 1
ATOM 1671 C CA . SER A 1 204 ? 10.304 24.781 3.037 1.00 88.06 204 SER A CA 1
ATOM 1672 C C . SER A 1 204 ? 9.789 25.502 4.279 1.00 88.06 204 SER A C 1
ATOM 1674 O O . SER A 1 204 ? 9.096 26.511 4.151 1.00 88.06 204 SER A O 1
ATOM 1676 N N . ASP A 1 205 ? 10.181 25.034 5.464 1.00 87.19 205 ASP A N 1
ATOM 1677 C CA . ASP A 1 205 ? 9.835 25.687 6.735 1.00 87.19 205 ASP A CA 1
ATOM 1678 C C . ASP A 1 205 ? 10.555 27.036 6.900 1.00 87.19 205 ASP A C 1
ATOM 1680 O O . ASP A 1 205 ? 10.015 27.973 7.481 1.00 87.19 205 ASP A O 1
ATOM 1684 N N . ALA A 1 206 ? 11.771 27.158 6.354 1.00 86.25 206 ALA A N 1
ATOM 1685 C CA . ALA A 1 206 ? 12.586 28.369 6.461 1.00 86.25 206 ALA A CA 1
ATOM 1686 C C . ALA A 1 206 ? 12.157 29.471 5.480 1.00 86.25 206 ALA A C 1
ATOM 1688 O O . ALA A 1 206 ? 12.317 30.656 5.764 1.00 86.25 206 ALA A O 1
ATOM 1689 N N . ASN A 1 207 ? 11.634 29.094 4.309 1.00 84.94 207 ASN A N 1
ATOM 1690 C CA . ASN A 1 207 ? 11.152 30.043 3.311 1.00 84.94 207 ASN A CA 1
ATOM 1691 C C . ASN A 1 207 ? 9.760 29.630 2.804 1.00 84.94 207 ASN A C 1
ATOM 1693 O O . ASN A 1 207 ? 9.677 28.850 1.850 1.00 84.94 207 ASN A O 1
ATOM 1697 N N . PRO A 1 208 ? 8.680 30.219 3.352 1.00 84.75 208 PRO A N 1
ATOM 1698 C CA . PRO A 1 208 ? 7.305 29.907 2.956 1.00 84.75 208 PRO A CA 1
ATOM 1699 C C . PRO A 1 208 ? 6.986 30.180 1.478 1.00 84.75 208 PRO A C 1
ATOM 1701 O O . PRO A 1 208 ? 6.025 29.632 0.942 1.00 84.75 208 PRO A O 1
ATOM 1704 N N . SER A 1 209 ? 7.775 31.026 0.802 1.00 85.12 209 SER A N 1
ATOM 1705 C CA . SER A 1 209 ? 7.596 31.319 -0.629 1.00 85.12 209 SER A CA 1
ATOM 1706 C C . SER A 1 209 ? 8.164 30.230 -1.548 1.00 85.12 209 SER A C 1
ATOM 1708 O O . SER A 1 209 ? 7.791 30.150 -2.725 1.00 85.12 209 SER A O 1
ATOM 1710 N N . PHE A 1 210 ? 9.051 29.374 -1.028 1.00 90.44 210 PHE A N 1
ATOM 1711 C CA . PHE A 1 210 ? 9.629 28.275 -1.787 1.00 90.44 210 PHE A CA 1
ATOM 1712 C C . PHE A 1 210 ? 8.723 27.042 -1.748 1.00 90.44 210 PHE A C 1
ATOM 1714 O O . PHE A 1 210 ? 8.456 26.479 -0.684 1.00 90.44 210 PHE A O 1
ATOM 1721 N N . TYR A 1 211 ? 8.303 26.580 -2.924 1.00 91.56 211 TYR A N 1
ATOM 1722 C CA . TYR A 1 211 ? 7.717 25.255 -3.079 1.00 91.56 211 TYR A CA 1
ATOM 1723 C C . TYR A 1 211 ? 8.306 24.545 -4.293 1.00 91.56 211 TYR A C 1
ATOM 1725 O O . TYR A 1 211 ? 8.685 25.177 -5.280 1.00 91.56 211 TYR A O 1
ATOM 1733 N N . LEU A 1 212 ? 8.334 23.219 -4.211 1.00 93.00 212 LEU A N 1
ATOM 1734 C CA . LEU A 1 212 ? 8.598 22.326 -5.327 1.00 93.00 212 LEU A CA 1
ATOM 1735 C C . LEU A 1 212 ? 7.386 21.423 -5.503 1.00 93.00 212 LEU A C 1
ATOM 1737 O O . LEU A 1 212 ? 6.892 20.832 -4.544 1.00 93.00 212 LEU A O 1
ATOM 1741 N N . LYS A 1 213 ? 6.891 21.337 -6.729 1.00 94.88 213 LYS A N 1
ATOM 1742 C CA . LYS A 1 213 ? 5.726 20.552 -7.091 1.00 94.88 213 LYS A CA 1
ATOM 1743 C C . LYS A 1 213 ? 6.078 19.604 -8.225 1.00 94.88 213 LYS A C 1
ATOM 1745 O O . LYS A 1 213 ? 6.625 20.024 -9.240 1.00 94.88 213 LYS A O 1
ATOM 1750 N N . TYR A 1 214 ? 5.733 18.338 -8.059 1.00 95.69 214 TYR A N 1
ATOM 1751 C CA . TYR A 1 214 ? 5.825 17.341 -9.113 1.00 95.69 214 TYR A CA 1
ATOM 1752 C C . TYR A 1 214 ? 4.548 17.349 -9.959 1.00 95.69 214 TYR A C 1
ATOM 1754 O O . TYR A 1 214 ? 3.440 17.363 -9.418 1.00 95.69 214 TYR A O 1
ATOM 1762 N N . LEU A 1 215 ? 4.704 17.348 -11.283 1.00 94.31 215 LEU A N 1
ATOM 1763 C CA . LEU A 1 215 ? 3.603 17.373 -12.247 1.00 94.31 215 LEU A CA 1
ATOM 1764 C C . LEU A 1 215 ? 3.325 15.977 -12.808 1.00 94.31 215 LEU A C 1
ATOM 1766 O O . LEU A 1 215 ? 2.220 15.464 -12.648 1.00 94.31 215 LEU A O 1
ATOM 1770 N N . ASP A 1 216 ? 4.329 15.348 -13.420 1.00 95.00 216 ASP A N 1
ATOM 1771 C CA . ASP A 1 216 ? 4.234 13.977 -13.928 1.00 95.00 216 ASP A CA 1
ATOM 1772 C C . ASP A 1 216 ? 5.552 13.218 -13.732 1.00 95.00 216 ASP A C 1
ATOM 1774 O O . ASP A 1 216 ? 6.619 13.806 -13.540 1.00 95.00 216 ASP A O 1
ATOM 1778 N N . ILE A 1 217 ? 5.457 11.889 -13.765 1.00 96.19 217 ILE A N 1
ATOM 1779 C CA . ILE A 1 217 ? 6.579 10.957 -13.660 1.00 96.19 217 ILE A CA 1
ATOM 1780 C C . ILE A 1 217 ? 6.465 9.888 -14.743 1.00 96.19 217 ILE A C 1
ATOM 1782 O O . ILE A 1 217 ? 5.394 9.325 -14.995 1.00 96.19 217 ILE A O 1
ATOM 1786 N N . ARG A 1 218 ? 7.598 9.576 -15.373 1.00 95.12 218 ARG A N 1
ATOM 1787 C CA . ARG A 1 218 ? 7.709 8.533 -16.393 1.00 95.12 218 ARG A CA 1
ATOM 1788 C C . ARG A 1 218 ? 8.988 7.730 -16.218 1.00 95.12 218 ARG A C 1
ATOM 1790 O O . ARG A 1 218 ? 10.040 8.264 -15.880 1.00 95.12 218 ARG A O 1
ATOM 1797 N N . VAL A 1 219 ? 8.886 6.434 -16.487 1.00 96.19 219 VAL A N 1
ATOM 1798 C CA . VAL A 1 219 ? 10.047 5.553 -16.638 1.00 96.19 219 VAL A CA 1
ATOM 1799 C C . VAL A 1 219 ? 10.348 5.445 -18.128 1.00 96.19 219 VAL A C 1
ATOM 1801 O O . VAL A 1 219 ? 9.463 5.098 -18.915 1.00 96.19 219 VAL A O 1
ATOM 1804 N N . GLY A 1 220 ? 11.574 5.793 -18.513 1.00 94.12 220 GLY A N 1
ATOM 1805 C CA . GLY A 1 220 ? 12.042 5.728 -19.893 1.00 94.12 220 GLY A CA 1
ATOM 1806 C C . GLY A 1 220 ? 12.270 4.299 -20.387 1.00 94.12 220 GLY A C 1
ATOM 1807 O O . GLY A 1 220 ? 11.818 3.323 -19.785 1.00 94.12 220 GLY A O 1
ATOM 1808 N N . MET A 1 221 ? 13.000 4.191 -21.495 1.00 94.69 221 MET A N 1
ATOM 1809 C CA . MET A 1 221 ? 13.539 2.921 -21.983 1.00 94.69 221 MET A CA 1
ATOM 1810 C C . MET A 1 221 ? 14.935 2.672 -21.388 1.00 94.69 221 MET A C 1
ATOM 1812 O O . MET A 1 221 ? 15.593 3.631 -20.976 1.00 94.69 221 MET A O 1
ATOM 1816 N N . PRO A 1 222 ? 15.384 1.408 -21.310 1.00 95.06 222 PRO A N 1
ATOM 1817 C CA . PRO A 1 222 ? 16.704 1.044 -20.821 1.00 95.06 222 PRO A CA 1
ATOM 1818 C C . PRO A 1 222 ? 17.799 1.852 -21.504 1.00 95.06 222 PRO A C 1
ATOM 1820 O O . PRO A 1 222 ? 17.827 1.956 -22.727 1.00 95.06 222 PRO A O 1
ATOM 1823 N N . ALA A 1 223 ? 18.686 2.434 -20.706 1.00 91.69 223 ALA A N 1
ATOM 1824 C CA . ALA A 1 223 ? 19.798 3.216 -21.212 1.00 91.69 223 ALA A CA 1
ATOM 1825 C C . ALA A 1 223 ? 20.991 3.093 -20.268 1.00 91.69 223 ALA A C 1
ATOM 1827 O O . ALA A 1 223 ? 20.834 3.096 -19.042 1.00 91.69 223 ALA A O 1
ATOM 1828 N N . SER A 1 224 ? 22.185 3.009 -20.842 1.00 87.38 224 SER A N 1
ATOM 1829 C CA . SER A 1 224 ? 23.430 3.090 -20.092 1.00 87.38 224 SER A CA 1
ATOM 1830 C C . SER A 1 224 ? 24.073 4.450 -20.256 1.00 87.38 224 SER A C 1
ATOM 1832 O O . SER A 1 224 ? 23.945 5.109 -21.278 1.00 87.38 224 SER A O 1
ATOM 1834 N N . GLU A 1 225 ? 24.806 4.841 -19.230 1.00 82.94 225 GLU A N 1
ATOM 1835 C CA . GLU A 1 225 ? 25.713 5.969 -19.290 1.00 82.94 225 GLU A CA 1
ATOM 1836 C C . GLU A 1 225 ? 27.097 5.430 -19.635 1.00 82.94 225 GLU A C 1
ATOM 1838 O O . GLU A 1 225 ? 27.633 4.566 -18.939 1.00 82.94 225 GLU A O 1
ATOM 1843 N N . GLU A 1 226 ? 27.624 5.871 -20.764 1.00 77.50 226 GLU A N 1
ATOM 1844 C CA . GLU A 1 226 ? 28.988 5.611 -21.194 1.00 77.50 226 GLU A CA 1
ATOM 1845 C C . GLU A 1 226 ? 29.883 6.785 -20.770 1.00 77.50 226 GLU A C 1
ATOM 1847 O O . GLU A 1 226 ? 29.405 7.827 -20.309 1.00 77.50 226 GLU A O 1
ATOM 1852 N N . GLY A 1 227 ? 31.204 6.609 -20.866 1.00 72.06 227 GLY A N 1
ATOM 1853 C CA . GLY A 1 227 ? 32.153 7.670 -20.522 1.00 72.06 227 GLY A CA 1
ATOM 1854 C C . GLY A 1 227 ? 31.837 8.984 -21.251 1.00 72.06 227 GLY A C 1
ATOM 1855 O O . GLY A 1 227 ? 31.312 8.976 -22.361 1.00 72.06 227 GLY A O 1
ATOM 1856 N N . PHE A 1 228 ? 32.172 10.119 -20.627 1.00 73.62 228 PHE A N 1
ATOM 1857 C CA . PHE A 1 228 ? 31.919 11.470 -21.158 1.00 73.62 228 PHE A CA 1
ATOM 1858 C C . PHE A 1 228 ? 30.432 11.866 -21.278 1.00 73.62 228 PHE A C 1
ATOM 1860 O O . PHE A 1 228 ? 30.067 12.611 -22.186 1.00 73.62 228 PHE A O 1
ATOM 1867 N N . ASN A 1 229 ? 29.579 11.419 -20.347 1.00 71.69 229 ASN A N 1
ATOM 1868 C CA . ASN A 1 229 ? 28.145 11.757 -20.285 1.00 71.69 229 ASN A CA 1
ATOM 1869 C C . ASN A 1 229 ? 27.353 11.369 -21.549 1.00 71.69 229 ASN A C 1
ATOM 1871 O O . ASN A 1 229 ? 26.303 11.953 -21.830 1.00 71.69 229 ASN A O 1
ATOM 1875 N N . GLN A 1 230 ? 27.840 10.401 -22.328 1.00 77.31 230 GLN A N 1
ATOM 1876 C CA . GLN A 1 230 ? 27.103 9.880 -23.475 1.00 77.31 230 GLN A CA 1
ATOM 1877 C C . GLN A 1 230 ? 26.095 8.840 -22.994 1.00 77.31 230 GLN A C 1
ATOM 1879 O O . GLN A 1 230 ? 26.436 7.915 -22.260 1.00 77.31 230 GLN A O 1
ATOM 1884 N N . ILE A 1 231 ? 24.834 8.996 -23.392 1.00 80.88 231 ILE A N 1
ATOM 1885 C CA . ILE A 1 231 ? 23.772 8.059 -23.032 1.00 80.88 231 ILE A CA 1
ATOM 1886 C C . ILE A 1 231 ? 23.576 7.093 -24.199 1.00 80.88 231 ILE A C 1
ATOM 1888 O O . ILE A 1 231 ? 23.137 7.484 -25.279 1.00 80.88 231 ILE A O 1
ATOM 1892 N N . ASN A 1 232 ? 23.884 5.820 -23.968 1.00 82.12 232 ASN A N 1
ATOM 1893 C CA . ASN A 1 232 ? 23.595 4.744 -24.900 1.00 82.12 232 ASN A CA 1
ATOM 1894 C C . ASN A 1 232 ? 22.175 4.217 -24.652 1.00 82.12 232 ASN A C 1
ATOM 1896 O O . ASN A 1 232 ? 21.897 3.570 -23.639 1.00 82.12 232 ASN A O 1
ATOM 1900 N N . HIS A 1 233 ? 21.274 4.503 -25.591 1.00 82.62 233 HIS A N 1
ATOM 1901 C CA . HIS A 1 233 ? 19.869 4.089 -25.552 1.00 82.62 233 HIS A CA 1
ATOM 1902 C C . HIS A 1 233 ? 19.612 2.681 -26.115 1.00 82.62 233 HIS A C 1
ATOM 1904 O O . HIS A 1 233 ? 18.501 2.172 -25.988 1.00 82.62 233 HIS A O 1
ATOM 1910 N N . ASN A 1 234 ? 20.620 2.039 -26.711 1.00 83.75 234 ASN A N 1
ATOM 1911 C CA . ASN A 1 234 ? 20.496 0.746 -27.383 1.00 83.75 234 ASN A CA 1
ATOM 1912 C C . ASN A 1 234 ? 21.120 -0.381 -26.551 1.00 83.75 234 ASN A C 1
ATOM 1914 O O . ASN A 1 234 ? 21.875 -1.197 -27.073 1.00 83.75 234 ASN A O 1
ATOM 1918 N N . ILE A 1 235 ? 20.824 -0.422 -25.248 1.00 91.38 235 ILE A N 1
ATOM 1919 C CA . ILE A 1 235 ? 21.372 -1.459 -24.374 1.00 91.38 235 ILE A CA 1
ATOM 1920 C C . ILE A 1 235 ? 20.523 -2.729 -24.396 1.00 91.38 235 ILE A C 1
ATOM 1922 O O . ILE A 1 235 ? 19.315 -2.709 -24.135 1.00 91.38 235 ILE A O 1
ATOM 1926 N N . ASN A 1 236 ? 21.183 -3.856 -24.649 1.00 93.19 236 ASN A N 1
ATOM 1927 C CA . ASN A 1 236 ? 20.554 -5.171 -24.635 1.00 93.19 236 ASN A CA 1
ATOM 1928 C C . ASN A 1 236 ? 20.764 -5.881 -23.288 1.00 93.19 236 ASN A C 1
ATOM 1930 O O . ASN A 1 236 ? 21.787 -5.672 -22.627 1.00 93.19 236 ASN A O 1
ATOM 1934 N N . PRO A 1 237 ? 19.838 -6.762 -22.866 1.00 95.88 237 PRO A N 1
ATOM 1935 C CA . PRO A 1 237 ? 20.014 -7.522 -21.630 1.00 95.88 237 PRO A CA 1
ATOM 1936 C C . PRO A 1 237 ? 21.274 -8.403 -21.656 1.00 95.88 237 PRO A C 1
ATOM 1938 O O . PRO A 1 237 ? 22.019 -8.404 -20.679 1.00 95.88 237 PRO A O 1
ATOM 1941 N N . HIS A 1 238 ? 21.584 -9.059 -22.781 1.00 95.50 238 HIS A N 1
ATOM 1942 C CA . HIS A 1 238 ? 22.818 -9.831 -22.971 1.00 95.50 238 HIS A CA 1
ATOM 1943 C C . HIS A 1 238 ? 24.088 -9.015 -22.693 1.00 95.50 238 HIS A C 1
ATOM 1945 O O . HIS A 1 238 ? 24.969 -9.455 -21.956 1.00 95.50 238 HIS A O 1
ATOM 1951 N N . GLU A 1 239 ? 24.145 -7.784 -23.198 1.00 93.50 239 GLU A N 1
ATOM 1952 C CA . GLU A 1 239 ? 25.260 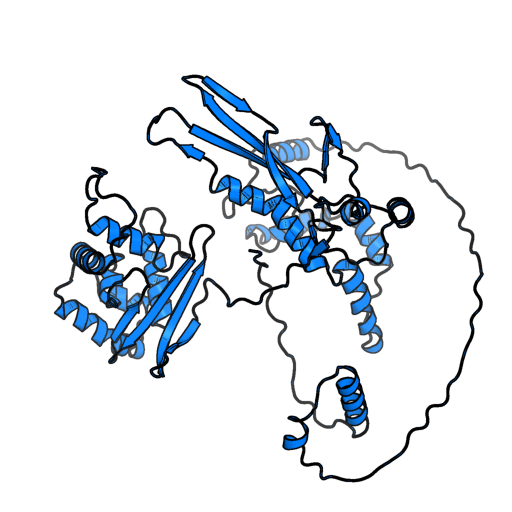-6.871 -22.952 1.00 93.50 239 GLU A CA 1
ATOM 1953 C C . GLU A 1 239 ? 25.392 -6.519 -21.460 1.00 93.50 239 GLU A C 1
ATOM 1955 O O . GLU A 1 239 ? 26.500 -6.514 -20.921 1.00 93.50 239 GLU A O 1
ATOM 1960 N N . CYS A 1 240 ? 24.271 -6.288 -20.763 1.00 95.25 240 CYS A N 1
ATOM 1961 C CA . CYS A 1 240 ? 24.286 -6.052 -19.317 1.00 95.25 240 CYS A CA 1
ATOM 1962 C C . CYS A 1 240 ? 24.838 -7.240 -18.523 1.00 95.25 240 CYS A C 1
ATOM 1964 O O . CYS A 1 240 ? 25.500 -7.012 -17.510 1.00 95.25 240 CYS A O 1
ATOM 1966 N N . ARG A 1 241 ? 24.573 -8.479 -18.965 1.00 96.00 241 ARG A N 1
ATOM 1967 C CA . ARG A 1 241 ? 25.120 -9.691 -18.335 1.00 96.00 241 ARG A CA 1
ATOM 1968 C C . ARG A 1 241 ? 26.640 -9.752 -18.492 1.00 96.00 241 ARG A C 1
ATOM 1970 O O . ARG A 1 241 ? 27.332 -9.958 -17.507 1.00 96.00 241 ARG A O 1
ATOM 1977 N N . LEU A 1 242 ? 27.152 -9.518 -19.704 1.00 95.88 242 LEU A N 1
ATOM 1978 C CA . LEU A 1 242 ? 28.587 -9.616 -20.006 1.00 95.88 242 LEU A CA 1
ATOM 1979 C C . LEU A 1 242 ? 29.432 -8.504 -19.375 1.00 95.88 242 LEU A C 1
ATOM 1981 O O . LEU A 1 242 ? 30.580 -8.735 -19.011 1.00 95.88 242 LEU A O 1
ATOM 1985 N N . ARG A 1 243 ? 28.887 -7.286 -19.280 1.00 94.44 243 ARG A N 1
ATOM 1986 C CA . ARG A 1 243 ? 29.609 -6.103 -18.780 1.00 94.44 243 ARG A CA 1
ATOM 1987 C C . ARG A 1 243 ? 29.432 -5.863 -17.277 1.00 94.44 243 ARG A C 1
ATOM 1989 O O . ARG A 1 243 ? 29.796 -4.793 -16.796 1.00 94.44 243 ARG A O 1
ATOM 1996 N N . ASP A 1 244 ? 28.815 -6.793 -16.549 1.00 95.06 244 ASP A N 1
ATOM 1997 C CA . ASP A 1 244 ? 28.457 -6.631 -15.135 1.00 95.06 244 ASP A CA 1
ATOM 1998 C C . ASP A 1 244 ? 27.636 -5.362 -14.834 1.00 95.06 244 ASP A C 1
ATOM 2000 O O . ASP A 1 244 ? 27.746 -4.728 -13.780 1.00 95.06 244 ASP A O 1
ATOM 2004 N N . MET A 1 245 ? 26.750 -4.989 -15.758 1.00 94.25 245 MET A N 1
ATOM 2005 C CA . MET A 1 245 ? 25.926 -3.786 -15.658 1.00 94.25 245 MET A CA 1
ATOM 2006 C C . MET A 1 245 ? 24.518 -4.092 -15.141 1.00 94.25 245 MET A C 1
ATOM 2008 O O . MET A 1 245 ? 24.076 -5.236 -15.052 1.00 94.25 245 MET A O 1
ATOM 2012 N N . THR A 1 246 ? 23.798 -3.043 -14.742 1.00 95.94 246 THR A N 1
ATOM 2013 C CA . THR A 1 246 ? 22.392 -3.152 -14.329 1.00 95.94 246 THR A CA 1
ATOM 2014 C C . THR A 1 246 ? 21.490 -2.704 -15.468 1.00 95.94 246 THR A C 1
ATOM 2016 O O . THR A 1 246 ? 21.565 -1.551 -15.894 1.00 95.94 246 THR A O 1
ATOM 2019 N N . TYR A 1 247 ? 20.598 -3.589 -15.911 1.00 96.81 247 TYR A N 1
ATOM 2020 C CA . TYR A 1 247 ? 19.613 -3.272 -16.940 1.00 96.81 247 TYR A CA 1
ATOM 2021 C C . TYR A 1 247 ? 18.541 -2.347 -16.352 1.00 96.81 247 TYR A C 1
ATOM 2023 O O . TYR A 1 247 ? 17.669 -2.772 -15.588 1.00 96.81 247 TYR A O 1
ATOM 2031 N N . SER A 1 248 ? 18.650 -1.049 -16.635 1.00 96.19 248 SER A N 1
ATOM 2032 C CA . SER A 1 248 ? 17.835 -0.011 -16.000 1.00 96.19 248 SER A CA 1
ATOM 2033 C C . SER A 1 248 ? 17.493 1.130 -16.952 1.00 96.19 248 SER A C 1
ATOM 2035 O O . SER A 1 248 ? 18.209 1.383 -17.917 1.00 96.19 248 SER A O 1
ATOM 2037 N N . ALA A 1 249 ? 16.381 1.807 -16.673 1.00 95.81 249 ALA A N 1
ATOM 2038 C CA . ALA A 1 249 ? 15.870 2.946 -17.427 1.00 95.81 249 ALA A CA 1
ATOM 2039 C C . ALA A 1 249 ? 15.854 4.214 -16.558 1.00 95.81 249 ALA A C 1
ATOM 2041 O O . ALA A 1 249 ? 15.605 4.113 -15.353 1.00 95.81 249 ALA A O 1
ATOM 2042 N N . PRO A 1 250 ? 16.079 5.413 -17.122 1.00 95.44 250 PRO A N 1
ATOM 2043 C CA . PRO A 1 250 ? 15.996 6.658 -16.371 1.00 95.44 250 PRO A CA 1
ATOM 2044 C C . PRO A 1 250 ? 14.552 6.944 -15.935 1.00 95.44 250 PRO A C 1
ATOM 2046 O O . PRO A 1 250 ? 13.595 6.713 -16.677 1.00 95.44 250 PRO A O 1
ATOM 2049 N N . ILE A 1 251 ? 14.402 7.451 -14.714 1.00 96.62 251 ILE A N 1
ATOM 2050 C CA . ILE A 1 251 ? 13.145 7.970 -14.175 1.00 96.62 251 ILE A CA 1
ATOM 2051 C C . ILE A 1 251 ? 13.173 9.482 -14.365 1.00 96.62 251 ILE A C 1
ATOM 2053 O O . ILE A 1 251 ? 13.974 10.164 -13.722 1.00 96.62 251 ILE A O 1
ATOM 2057 N N . SER A 1 252 ? 12.296 9.987 -15.227 1.00 95.94 252 SER A N 1
ATOM 2058 C CA . SER A 1 252 ? 12.181 11.412 -15.526 1.00 95.94 252 SER A CA 1
ATOM 2059 C C . SER A 1 252 ? 10.918 11.989 -14.897 1.00 95.94 252 SER A C 1
ATOM 2061 O O . SER A 1 252 ? 9.854 11.363 -14.936 1.00 95.94 252 SER A O 1
ATOM 2063 N N . VAL A 1 253 ? 11.036 13.186 -14.329 1.00 96.44 253 VAL A N 1
ATOM 2064 C CA . VAL A 1 253 ? 9.928 13.933 -13.728 1.00 96.44 253 VAL A CA 1
ATOM 2065 C C . VAL A 1 253 ? 9.833 15.335 -14.300 1.00 96.44 253 VAL A C 1
ATOM 2067 O O . VAL A 1 253 ? 10.840 15.962 -14.629 1.00 96.44 253 VAL A O 1
ATOM 2070 N N . ASP A 1 254 ? 8.609 15.837 -14.346 1.00 96.06 254 ASP A N 1
ATOM 2071 C CA . ASP A 1 254 ? 8.330 17.232 -14.652 1.00 96.06 254 ASP A CA 1
ATOM 2072 C C . ASP A 1 254 ? 8.057 17.959 -13.333 1.00 96.06 254 ASP A C 1
ATOM 2074 O O . ASP A 1 254 ? 7.214 17.527 -12.541 1.00 96.06 254 ASP A O 1
ATOM 2078 N N . ILE A 1 255 ? 8.800 19.033 -13.070 1.00 96.12 255 ILE A N 1
ATOM 2079 C CA . ILE A 1 255 ? 8.713 19.799 -11.825 1.00 96.12 255 ILE A CA 1
ATOM 2080 C C . ILE A 1 255 ? 8.387 21.269 -12.081 1.00 96.12 255 ILE A C 1
ATOM 2082 O O . ILE A 1 255 ? 8.840 21.889 -13.044 1.00 96.12 255 ILE A O 1
ATOM 2086 N N . GLU A 1 256 ? 7.640 21.836 -11.147 1.00 95.12 256 GLU A N 1
ATOM 2087 C CA . GLU A 1 256 ? 7.357 23.258 -11.013 1.00 95.12 256 GLU A CA 1
ATOM 2088 C C . GLU A 1 256 ? 7.947 23.724 -9.682 1.00 95.12 256 GLU A C 1
ATOM 2090 O O . GLU A 1 256 ? 7.619 23.173 -8.633 1.00 95.12 256 GLU A O 1
ATOM 2095 N N . TYR A 1 257 ? 8.824 24.725 -9.691 1.00 93.38 257 TYR A N 1
ATOM 2096 C CA . TYR A 1 257 ? 9.367 25.289 -8.453 1.00 93.38 257 TYR A CA 1
ATOM 2097 C C . TYR A 1 257 ? 9.477 26.809 -8.515 1.00 93.38 257 TYR A C 1
ATOM 2099 O O . TYR A 1 257 ? 9.562 27.401 -9.593 1.00 93.38 257 TYR A O 1
ATOM 2107 N N . THR A 1 258 ? 9.477 27.462 -7.355 1.00 91.25 258 THR A N 1
ATOM 2108 C CA . THR A 1 258 ? 9.662 28.915 -7.265 1.00 91.25 258 THR A CA 1
ATOM 2109 C C . THR A 1 258 ? 11.132 29.287 -7.106 1.00 91.25 258 THR A C 1
ATOM 2111 O O . THR A 1 258 ? 11.860 28.731 -6.287 1.00 91.25 258 THR A O 1
ATOM 2114 N N . ARG A 1 259 ? 11.588 30.268 -7.889 1.00 86.31 259 ARG A N 1
ATOM 2115 C CA . ARG A 1 259 ? 12.902 30.906 -7.741 1.00 86.31 259 ARG A CA 1
ATOM 2116 C C . ARG A 1 259 ? 12.675 32.393 -7.476 1.00 86.31 259 ARG A C 1
ATOM 2118 O O . ARG A 1 259 ? 12.477 33.171 -8.406 1.00 86.31 259 ARG A O 1
ATOM 2125 N N . GLY A 1 260 ? 12.650 32.776 -6.199 1.00 82.75 260 GLY A N 1
ATOM 2126 C CA . GLY A 1 260 ? 12.179 34.103 -5.789 1.00 82.75 260 GLY A CA 1
ATOM 2127 C C . GLY A 1 260 ? 10.679 34.245 -6.062 1.00 82.75 260 GLY A C 1
ATOM 2128 O O . GLY A 1 260 ? 9.894 33.412 -5.620 1.00 82.75 260 GLY A O 1
ATOM 2129 N N . SER A 1 261 ? 10.284 35.266 -6.824 1.00 81.25 261 SER A N 1
ATOM 2130 C CA . SER A 1 261 ? 8.888 35.506 -7.223 1.00 81.25 261 SER A CA 1
ATOM 2131 C C . SER A 1 261 ? 8.458 34.773 -8.502 1.00 81.25 261 SER A C 1
ATOM 2133 O O . SER A 1 261 ? 7.272 34.762 -8.829 1.00 81.25 261 SER A O 1
ATOM 2135 N N . GLN A 1 262 ? 9.389 34.157 -9.237 1.00 89.25 262 GLN A N 1
ATOM 2136 C CA . GLN A 1 262 ? 9.098 33.518 -10.522 1.00 89.25 262 GLN A CA 1
ATOM 2137 C C . GLN A 1 262 ? 8.846 32.017 -10.371 1.00 89.25 262 GLN A C 1
ATOM 2139 O O . GLN A 1 262 ? 9.552 31.326 -9.633 1.00 89.25 262 GLN A O 1
ATOM 2144 N N . ARG A 1 263 ? 7.859 31.502 -11.114 1.00 90.38 263 ARG A N 1
ATOM 2145 C CA . ARG A 1 263 ? 7.605 30.062 -11.255 1.00 90.38 263 ARG A CA 1
ATOM 2146 C C . ARG A 1 263 ? 8.423 29.522 -12.422 1.00 90.38 263 ARG A C 1
ATOM 2148 O O . ARG A 1 263 ? 8.321 30.035 -13.533 1.00 90.38 263 ARG A O 1
ATOM 2155 N N . VAL A 1 264 ? 9.230 28.502 -12.162 1.00 93.31 264 VAL A N 1
ATOM 2156 C CA . VAL A 1 264 ? 10.088 27.847 -13.150 1.00 93.31 264 VAL A CA 1
ATOM 2157 C C . VAL A 1 264 ? 9.581 26.430 -13.376 1.00 93.31 264 VAL A C 1
ATOM 2159 O O . VAL A 1 264 ? 9.410 25.665 -12.428 1.00 93.31 264 VAL A O 1
ATOM 2162 N N . LEU A 1 265 ? 9.371 26.084 -14.644 1.00 94.56 265 LEU A N 1
ATOM 2163 C CA . LEU A 1 265 ? 9.025 24.735 -15.082 1.00 94.56 265 LEU A CA 1
ATOM 2164 C C . LEU A 1 265 ? 10.274 24.049 -15.636 1.00 94.56 265 LEU A C 1
ATOM 2166 O O . LEU A 1 265 ? 11.007 24.627 -16.444 1.00 94.56 265 LEU A O 1
ATOM 2170 N N . ARG A 1 266 ? 10.528 22.817 -15.197 1.00 94.50 266 ARG A N 1
ATOM 2171 C CA . ARG A 1 266 ? 11.569 21.946 -15.750 1.00 94.50 266 ARG A CA 1
ATOM 2172 C C . ARG A 1 266 ? 10.945 20.609 -16.096 1.00 94.50 266 ARG A C 1
ATOM 2174 O O . ARG A 1 266 ? 10.463 19.909 -15.211 1.00 94.50 266 ARG A O 1
ATOM 2181 N N . ASN A 1 267 ? 10.996 20.275 -17.376 1.00 95.00 267 ASN A N 1
ATOM 2182 C CA . ASN A 1 267 ? 10.534 18.994 -17.885 1.00 95.00 267 ASN A CA 1
ATOM 2183 C C . ASN A 1 267 ? 11.719 18.031 -18.009 1.00 95.00 267 ASN A C 1
ATOM 2185 O O . ASN A 1 267 ? 12.864 18.472 -18.140 1.00 95.00 267 ASN A O 1
ATOM 2189 N N . ASP A 1 268 ? 11.430 16.733 -17.982 1.00 92.31 268 ASP A N 1
ATOM 2190 C CA . ASP A 1 268 ? 12.384 15.649 -18.256 1.00 92.31 268 ASP A CA 1
ATOM 2191 C C . ASP A 1 268 ? 13.579 15.601 -17.287 1.00 92.31 268 ASP A C 1
ATOM 2193 O O . ASP A 1 268 ? 14.662 15.126 -17.635 1.00 92.31 268 ASP A O 1
ATOM 2197 N N . L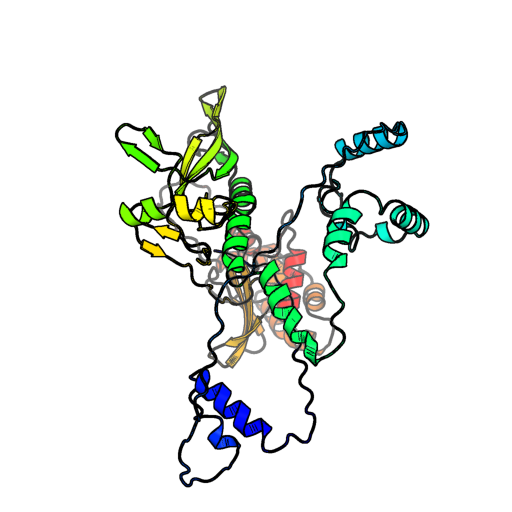EU A 1 269 ? 13.396 16.049 -16.041 1.00 94.50 269 LEU A N 1
ATOM 2198 C CA . LEU A 1 269 ? 14.451 15.984 -15.035 1.00 94.50 269 LEU A CA 1
ATOM 2199 C C . LEU A 1 269 ? 14.663 14.533 -14.594 1.00 94.50 269 LEU A C 1
ATOM 2201 O O . LEU A 1 269 ? 13.777 13.922 -13.996 1.00 94.50 269 LEU A O 1
ATOM 2205 N N . VAL A 1 270 ? 15.852 13.988 -14.844 1.00 94.00 270 VAL A N 1
ATOM 2206 C CA . VAL A 1 270 ? 16.209 12.635 -14.405 1.00 94.00 270 VAL A CA 1
ATOM 2207 C C . VAL A 1 270 ? 16.511 12.645 -12.907 1.00 94.00 270 VAL A C 1
ATOM 2209 O O . VAL A 1 270 ? 17.450 13.300 -12.462 1.00 94.00 270 VAL A O 1
ATOM 2212 N N . ILE A 1 271 ? 15.727 11.898 -12.128 1.00 95.06 271 ILE A N 1
ATOM 2213 C CA . ILE A 1 271 ? 15.879 11.791 -10.662 1.00 95.06 271 ILE A CA 1
ATOM 2214 C C . ILE A 1 271 ? 16.524 10.478 -10.212 1.00 95.06 271 ILE A C 1
ATOM 2216 O O . ILE A 1 271 ? 16.897 10.334 -9.051 1.00 95.06 271 ILE A O 1
ATOM 2220 N N . GLY A 1 272 ? 16.644 9.502 -11.110 1.00 94.75 272 GLY A N 1
ATOM 2221 C CA . GLY A 1 272 ? 17.221 8.201 -10.794 1.00 94.75 272 GLY A CA 1
ATOM 2222 C C . GLY A 1 272 ? 17.084 7.200 -11.934 1.00 94.75 272 GLY A C 1
ATOM 2223 O O . GLY A 1 272 ? 16.654 7.547 -13.033 1.00 94.75 272 GLY A O 1
ATOM 2224 N N . LYS A 1 273 ? 17.444 5.943 -11.663 1.00 94.88 273 LYS A N 1
ATOM 2225 C CA . LYS A 1 273 ? 17.332 4.817 -12.602 1.00 94.88 273 LYS A CA 1
ATOM 2226 C C . LYS A 1 273 ? 16.461 3.715 -11.979 1.00 94.88 273 LYS A C 1
ATOM 2228 O O . LYS A 1 273 ? 16.609 3.399 -10.801 1.00 94.88 273 LYS A O 1
ATOM 2233 N N . MET A 1 274 ? 15.554 3.139 -12.762 1.00 96.44 274 MET A N 1
ATOM 2234 C CA . MET A 1 274 ? 14.677 2.025 -12.390 1.00 96.44 274 MET A CA 1
ATOM 2235 C C . MET A 1 274 ? 15.161 0.745 -13.080 1.00 96.44 274 MET A C 1
ATOM 2237 O O . MET A 1 274 ? 15.199 0.723 -14.311 1.00 96.44 274 MET A O 1
ATOM 2241 N N . PRO A 1 275 ? 15.500 -0.331 -12.348 1.00 97.38 275 PRO A N 1
ATOM 2242 C CA . PRO A 1 275 ? 15.752 -1.634 -12.955 1.00 97.38 275 PRO A CA 1
ATOM 2243 C C . PRO A 1 275 ? 14.543 -2.109 -13.766 1.00 97.38 275 PRO A C 1
ATOM 2245 O O . PRO A 1 275 ? 13.407 -2.081 -13.277 1.00 97.38 275 PRO A O 1
ATOM 2248 N N . VAL A 1 276 ? 14.787 -2.540 -15.002 1.00 97.44 276 VAL A N 1
ATOM 2249 C CA . VAL A 1 276 ? 13.737 -2.985 -15.923 1.00 97.44 276 VAL A CA 1
ATOM 2250 C C . VAL A 1 276 ? 13.617 -4.501 -15.875 1.00 97.44 276 VAL A C 1
ATOM 2252 O O . VAL A 1 276 ? 14.605 -5.218 -15.997 1.00 97.44 276 VAL A O 1
ATOM 2255 N N . MET A 1 277 ? 12.397 -4.996 -15.672 1.00 97.50 277 MET A N 1
ATOM 2256 C CA . MET A 1 277 ? 12.124 -6.433 -15.690 1.00 97.50 277 MET A CA 1
ATOM 2257 C C . MET A 1 277 ? 12.137 -6.940 -17.135 1.00 97.50 277 MET A C 1
ATOM 2259 O O . MET A 1 277 ? 11.514 -6.327 -18.008 1.00 97.50 277 MET A O 1
ATOM 2263 N N . LEU A 1 278 ? 12.808 -8.062 -17.399 1.00 96.38 278 LEU A N 1
ATOM 2264 C CA . LEU A 1 278 ? 12.856 -8.645 -18.742 1.00 96.38 278 LEU A CA 1
ATOM 2265 C C . LEU A 1 278 ? 11.447 -9.018 -19.225 1.00 96.38 278 LEU A C 1
ATOM 2267 O O . LEU A 1 278 ? 10.632 -9.526 -18.450 1.00 96.38 278 LEU A O 1
ATOM 2271 N N . ARG A 1 279 ? 11.170 -8.749 -20.509 1.00 94.31 279 ARG A N 1
ATOM 2272 C CA . ARG A 1 279 ? 9.860 -8.916 -21.180 1.00 94.31 279 ARG A CA 1
ATOM 2273 C C . ARG A 1 279 ? 8.707 -8.054 -20.638 1.00 94.31 279 ARG A C 1
ATOM 2275 O O . ARG A 1 279 ? 7.556 -8.259 -21.014 1.00 94.31 279 ARG A O 1
ATOM 2282 N N . SER A 1 280 ? 8.996 -7.067 -19.790 1.00 95.50 280 SER A N 1
ATOM 2283 C CA . SER A 1 280 ? 8.015 -6.050 -19.380 1.00 95.50 280 SER A CA 1
ATOM 2284 C C . SER A 1 280 ? 7.727 -5.013 -20.467 1.00 95.50 280 SER A C 1
ATOM 2286 O O . SER A 1 280 ? 8.440 -4.916 -21.460 1.00 95.50 280 SER A O 1
ATOM 2288 N N . SER A 1 281 ? 6.703 -4.183 -20.260 1.00 94.62 281 SER A N 1
ATOM 2289 C CA . SER A 1 281 ? 6.323 -3.065 -21.138 1.00 94.62 281 SER A CA 1
ATOM 2290 C C . SER A 1 281 ? 7.431 -2.049 -21.409 1.00 94.62 281 SER A C 1
ATOM 2292 O O . SER A 1 281 ? 7.350 -1.344 -22.409 1.00 94.62 281 SER A O 1
ATOM 2294 N N . ARG A 1 282 ? 8.451 -1.969 -20.545 1.00 95.12 282 ARG A N 1
ATOM 2295 C CA . ARG A 1 282 ? 9.622 -1.097 -20.729 1.00 95.12 282 ARG A CA 1
ATOM 2296 C C . ARG A 1 282 ? 10.862 -1.853 -21.199 1.00 95.12 282 ARG A C 1
ATOM 2298 O O . ARG A 1 282 ? 11.918 -1.252 -21.330 1.00 95.12 282 ARG A O 1
ATOM 2305 N N . CYS A 1 283 ? 10.771 -3.161 -21.422 1.00 95.62 283 CYS A N 1
ATOM 2306 C CA . CYS A 1 283 ? 11.883 -3.959 -21.918 1.00 95.62 283 CYS A CA 1
ATOM 2307 C C . CYS A 1 283 ? 11.922 -3.935 -23.447 1.00 95.62 283 CYS A C 1
ATOM 2309 O O . CYS A 1 283 ? 10.890 -4.029 -24.107 1.00 95.62 283 CYS A O 1
ATOM 2311 N N . VAL A 1 284 ? 13.133 -3.893 -23.997 1.00 94.38 284 VAL A N 1
ATOM 2312 C CA . VAL A 1 284 ? 13.386 -3.926 -25.445 1.00 94.38 284 VAL A CA 1
ATOM 2313 C C . VAL A 1 284 ? 12.917 -5.250 -26.080 1.00 94.38 284 VAL A C 1
ATOM 2315 O O . VAL A 1 284 ? 12.527 -5.267 -27.240 1.00 94.38 284 VAL A O 1
ATOM 2318 N N . LEU A 1 285 ? 12.865 -6.344 -25.308 1.00 93.81 285 LEU A N 1
ATOM 2319 C CA . LEU A 1 285 ? 12.545 -7.692 -25.803 1.00 93.81 285 LEU A CA 1
ATOM 2320 C C . LEU A 1 285 ? 11.047 -7.990 -25.988 1.00 93.81 285 LEU A C 1
ATOM 2322 O O . LEU A 1 285 ? 10.707 -9.052 -26.500 1.00 93.81 285 LEU A O 1
ATOM 2326 N N . LYS A 1 286 ? 10.136 -7.134 -25.506 1.00 90.19 286 LYS A N 1
ATOM 2327 C CA . LYS A 1 286 ? 8.711 -7.491 -25.362 1.00 90.19 286 LYS A CA 1
ATOM 2328 C C . LYS A 1 286 ? 8.015 -7.807 -26.690 1.00 90.19 286 LYS A C 1
ATOM 2330 O O . LYS A 1 286 ? 7.243 -8.760 -26.744 1.00 90.19 286 LYS A O 1
ATOM 2335 N N . ASP A 1 287 ? 8.279 -7.001 -27.714 1.00 88.31 287 ASP A N 1
ATOM 2336 C CA . ASP A 1 287 ? 7.599 -7.075 -29.012 1.00 88.31 287 ASP A CA 1
ATOM 2337 C C . ASP A 1 287 ? 8.529 -7.610 -30.121 1.00 88.31 287 ASP A C 1
ATOM 2339 O O . ASP A 1 287 ? 8.236 -7.456 -31.305 1.00 88.31 287 ASP A O 1
ATOM 2343 N N . MET A 1 288 ? 9.652 -8.235 -29.740 1.00 92.56 288 MET A N 1
ATOM 2344 C CA . MET A 1 288 ? 10.626 -8.784 -30.682 1.00 92.56 288 MET A CA 1
ATOM 2345 C C . MET A 1 288 ? 10.218 -10.161 -31.202 1.00 92.56 288 MET A C 1
ATOM 2347 O O . MET A 1 288 ? 9.806 -11.042 -30.445 1.00 92.56 288 MET A O 1
ATOM 2351 N N . ASN A 1 289 ? 10.409 -10.371 -32.502 1.00 94.06 289 ASN A N 1
ATOM 2352 C CA . ASN A 1 289 ? 10.219 -11.680 -33.128 1.00 94.06 289 ASN A CA 1
ATOM 2353 C C . ASN A 1 289 ? 11.396 -12.628 -32.832 1.00 94.06 289 ASN A C 1
ATOM 2355 O O . ASN A 1 289 ? 12.493 -12.188 -32.502 1.00 94.06 289 ASN A O 1
ATOM 2359 N N . GLU A 1 290 ? 11.226 -13.937 -33.047 1.00 94.12 290 GLU A N 1
ATOM 2360 C CA . GLU A 1 290 ? 12.283 -14.941 -32.800 1.00 94.12 290 GLU A CA 1
ATOM 2361 C C . GLU A 1 290 ? 13.600 -14.633 -33.530 1.00 94.12 290 GLU A C 1
ATOM 2363 O O . GLU A 1 290 ? 14.683 -14.829 -32.983 1.00 94.12 290 GLU A O 1
ATOM 2368 N N . ARG A 1 291 ? 13.512 -14.099 -34.756 1.00 94.88 291 ARG A N 1
ATOM 2369 C CA . ARG A 1 291 ? 14.687 -13.677 -35.534 1.00 94.88 291 ARG A CA 1
ATOM 2370 C C . ARG A 1 291 ? 15.397 -12.487 -34.894 1.00 94.88 291 ARG A C 1
ATOM 2372 O O . ARG A 1 291 ? 16.618 -12.464 -34.846 1.00 94.88 291 ARG A O 1
ATOM 2379 N N . GLU A 1 292 ? 14.637 -11.510 -34.410 1.00 93.62 292 GLU A N 1
ATOM 2380 C CA . GLU A 1 292 ? 15.169 -10.317 -33.741 1.00 93.62 292 GLU A CA 1
ATOM 2381 C C . GLU A 1 292 ? 15.819 -10.688 -32.407 1.00 93.62 292 GLU A C 1
ATOM 2383 O O . GLU A 1 292 ? 16.925 -10.234 -32.127 1.00 93.62 292 GLU A O 1
ATOM 2388 N N . LEU A 1 293 ? 15.195 -11.594 -31.646 1.00 94.19 293 LEU A N 1
ATOM 2389 C CA . LEU A 1 293 ? 15.761 -12.166 -30.423 1.00 94.19 293 LEU A CA 1
ATOM 2390 C C . LEU A 1 293 ? 17.098 -12.872 -30.685 1.00 94.19 293 LEU A C 1
ATOM 2392 O O . LEU A 1 293 ? 18.048 -12.675 -29.930 1.00 94.19 293 LEU A O 1
ATOM 2396 N N . ALA A 1 294 ? 17.209 -13.615 -31.791 1.00 93.56 294 ALA A N 1
ATOM 2397 C CA . ALA A 1 294 ? 18.470 -14.234 -32.191 1.00 93.56 294 ALA A CA 1
ATOM 2398 C C . ALA A 1 294 ? 19.566 -13.193 -32.491 1.00 93.56 294 ALA A C 1
ATOM 2400 O O . ALA A 1 294 ? 20.714 -13.392 -32.097 1.00 93.56 294 ALA A O 1
ATOM 2401 N N . PHE A 1 295 ? 19.223 -12.063 -33.124 1.00 93.31 295 PHE A N 1
ATOM 2402 C CA . PHE A 1 295 ? 20.178 -10.973 -33.365 1.00 93.31 295 PHE A CA 1
ATOM 2403 C C . PHE A 1 295 ? 20.679 -10.325 -32.069 1.00 93.31 295 PHE A C 1
ATOM 2405 O O . PHE A 1 295 ? 21.858 -9.988 -31.982 1.00 93.31 295 PHE A O 1
ATOM 2412 N N . VAL A 1 296 ? 19.818 -10.180 -31.057 1.00 92.00 296 VAL A N 1
ATOM 2413 C CA . VAL A 1 296 ? 20.209 -9.645 -29.738 1.00 92.00 296 VAL A CA 1
ATOM 2414 C C . VAL A 1 296 ? 20.746 -10.713 -28.774 1.00 92.00 296 VAL A C 1
ATOM 2416 O O . VAL A 1 296 ? 21.002 -10.404 -27.613 1.00 92.00 296 VAL A O 1
ATOM 2419 N N . GLN A 1 297 ? 20.966 -11.942 -29.258 1.00 94.31 297 GLN A N 1
ATOM 2420 C CA . GLN A 1 297 ? 21.508 -13.079 -28.499 1.00 94.31 297 GLN A CA 1
ATOM 2421 C C . GLN A 1 297 ? 20.663 -13.467 -27.271 1.00 94.31 297 GLN A C 1
ATOM 2423 O O . GLN A 1 297 ? 21.190 -13.862 -26.229 1.00 94.31 297 GLN A O 1
ATOM 2428 N N . GLU A 1 298 ? 19.338 -13.379 -27.399 1.00 95.56 298 GLU A N 1
ATOM 2429 C CA . GLU A 1 298 ? 18.377 -13.798 -26.376 1.00 95.56 298 GLU A CA 1
ATOM 2430 C C . GLU A 1 298 ? 17.572 -15.019 -26.832 1.00 95.56 298 GLU A C 1
ATOM 2432 O O . GLU A 1 298 ? 17.287 -15.214 -28.015 1.00 95.56 298 GLU A O 1
ATOM 2437 N N . CYS A 1 299 ? 17.164 -15.850 -25.873 1.00 93.38 299 CYS A N 1
ATOM 2438 C CA . CYS A 1 299 ? 16.388 -17.053 -26.154 1.00 93.38 299 CYS A CA 1
ATOM 2439 C C . CYS A 1 299 ? 14.878 -16.741 -26.265 1.00 93.38 299 CYS A C 1
ATOM 2441 O O . CYS A 1 299 ? 14.298 -16.168 -25.335 1.00 93.38 299 CYS A O 1
ATOM 2443 N N . PRO A 1 300 ? 14.176 -17.189 -27.328 1.00 92.19 300 PRO A N 1
ATOM 2444 C CA . PRO A 1 300 ? 12.715 -17.076 -27.426 1.00 92.19 300 PRO A CA 1
ATOM 2445 C C . PRO A 1 300 ? 11.951 -17.807 -26.315 1.00 92.19 300 PRO A C 1
ATOM 2447 O O . PRO A 1 300 ? 10.857 -17.384 -25.933 1.00 92.19 300 PRO A O 1
ATOM 2450 N N . TYR A 1 301 ? 12.541 -18.861 -25.754 1.00 90.62 301 TYR A N 1
ATOM 2451 C CA . TYR A 1 301 ? 11.937 -19.675 -24.698 1.00 90.62 301 TYR A CA 1
ATOM 2452 C C . TYR A 1 301 ? 12.260 -19.196 -23.278 1.00 90.62 301 TYR A C 1
ATOM 2454 O O . TYR A 1 301 ? 11.741 -19.770 -22.323 1.00 90.62 301 TYR A O 1
ATOM 2462 N N . ASP A 1 302 ? 13.076 -18.149 -23.119 1.00 92.94 302 ASP A N 1
ATOM 2463 C CA . ASP A 1 302 ? 13.287 -17.523 -21.812 1.00 92.94 302 ASP A CA 1
ATOM 2464 C C . ASP A 1 302 ? 11.955 -16.943 -21.293 1.00 92.94 302 ASP A C 1
ATOM 2466 O O . ASP A 1 302 ? 11.346 -16.120 -21.974 1.00 92.94 302 ASP A O 1
ATOM 2470 N N . PRO A 1 303 ? 11.450 -17.334 -20.112 1.00 90.88 303 PRO A N 1
ATOM 2471 C CA . PRO A 1 303 ? 10.206 -16.778 -19.588 1.00 90.88 303 PRO A CA 1
ATOM 2472 C C . PRO A 1 303 ? 10.268 -15.272 -19.269 1.00 90.88 303 PRO A C 1
ATOM 2474 O O . PRO A 1 303 ? 9.218 -14.621 -19.246 1.00 90.88 303 PRO A O 1
ATOM 2477 N N . GLY A 1 304 ? 11.455 -14.708 -19.018 1.00 93.88 304 GLY A N 1
ATOM 2478 C CA . GLY A 1 304 ? 11.613 -13.358 -18.477 1.00 93.88 304 GLY A CA 1
ATOM 2479 C C . GLY A 1 304 ? 11.066 -13.225 -17.048 1.00 93.88 304 GLY A C 1
ATOM 2480 O O . GLY A 1 304 ? 10.995 -14.194 -16.293 1.00 93.88 304 GLY A O 1
ATOM 2481 N N . GLY A 1 305 ? 10.665 -12.014 -16.642 1.00 94.38 305 GLY A N 1
ATOM 2482 C CA . GLY A 1 305 ? 10.080 -11.792 -15.308 1.00 94.38 305 GLY A CA 1
ATOM 2483 C C . GLY A 1 305 ? 11.093 -11.620 -14.166 1.00 94.38 305 GLY A C 1
ATOM 2484 O O . GLY A 1 305 ? 10.718 -11.638 -12.994 1.00 94.38 305 GLY A O 1
ATOM 2485 N N . TYR A 1 306 ? 12.366 -11.421 -14.498 1.00 96.88 306 TYR A N 1
ATOM 2486 C CA . TYR A 1 306 ? 13.461 -11.188 -13.558 1.00 96.88 306 TYR A CA 1
ATOM 2487 C C . TYR A 1 306 ? 14.254 -9.927 -13.929 1.00 96.88 306 TYR A C 1
ATOM 2489 O O . TYR A 1 306 ? 13.988 -9.286 -14.950 1.00 96.88 306 TYR A O 1
ATOM 2497 N N . PHE A 1 307 ? 15.199 -9.538 -13.075 1.00 98.25 307 PHE A N 1
ATOM 2498 C CA . PHE A 1 307 ? 16.036 -8.349 -13.241 1.00 98.25 307 PHE A CA 1
ATOM 2499 C C . PHE A 1 307 ? 17.496 -8.733 -13.456 1.00 98.25 307 PHE A C 1
ATOM 2501 O O . PHE A 1 307 ? 17.966 -9.695 -12.858 1.00 98.25 307 PHE A O 1
ATOM 2508 N N . ILE A 1 308 ? 18.236 -7.938 -14.227 1.00 98.06 308 ILE A N 1
ATOM 2509 C CA . ILE A 1 308 ? 19.699 -8.034 -14.311 1.00 98.06 308 ILE A CA 1
ATOM 2510 C C . ILE A 1 308 ? 20.289 -6.886 -13.498 1.00 98.06 308 ILE A C 1
ATOM 2512 O O . ILE A 1 308 ? 20.092 -5.714 -13.827 1.00 98.06 308 ILE A O 1
ATOM 2516 N N . VAL A 1 309 ? 20.995 -7.218 -12.420 1.00 97.44 309 VAL A N 1
ATOM 2517 C CA . VAL A 1 309 ? 21.612 -6.254 -11.506 1.00 97.44 309 VAL A CA 1
ATOM 2518 C C . VAL A 1 309 ? 23.072 -6.623 -11.321 1.00 97.44 309 VAL A C 1
ATOM 2520 O O . VAL A 1 309 ? 23.374 -7.653 -10.717 1.00 97.44 309 VAL A O 1
ATOM 2523 N N . ARG A 1 310 ? 23.964 -5.743 -11.791 1.00 96.19 310 ARG A N 1
ATOM 2524 C CA . ARG A 1 310 ? 25.422 -5.946 -11.788 1.00 96.19 310 ARG A CA 1
ATOM 2525 C C . ARG A 1 310 ? 25.814 -7.281 -12.439 1.00 96.19 310 ARG A C 1
ATOM 2527 O O . ARG A 1 310 ? 26.377 -8.142 -11.772 1.00 96.19 310 ARG A O 1
ATOM 2534 N N . GLY A 1 311 ? 25.365 -7.507 -13.675 1.00 94.44 311 GLY A N 1
ATOM 2535 C CA . GLY A 1 311 ? 25.605 -8.747 -14.432 1.00 94.44 311 GLY A CA 1
ATOM 2536 C C . GLY A 1 311 ? 24.804 -9.965 -13.974 1.00 94.44 311 GLY A C 1
ATOM 2537 O O . GLY A 1 311 ? 24.544 -10.870 -14.758 1.00 94.44 311 GLY A O 1
ATOM 2538 N N . SER A 1 312 ? 24.346 -9.977 -12.721 1.00 97.31 312 SER A N 1
ATOM 2539 C CA . SER A 1 312 ? 23.647 -11.114 -12.127 1.00 97.31 312 SER A CA 1
ATOM 2540 C C . SER A 1 312 ? 22.135 -11.035 -12.312 1.00 97.31 312 SER A C 1
ATOM 2542 O O . SER A 1 312 ? 21.512 -10.000 -12.058 1.00 97.31 312 SER A O 1
ATOM 2544 N N . GLU A 1 313 ? 21.523 -12.166 -12.646 1.00 97.25 313 GLU A N 1
ATOM 2545 C CA . GLU A 1 313 ? 20.071 -12.311 -12.719 1.00 97.25 313 GLU A CA 1
ATOM 2546 C C . GLU A 1 313 ? 19.466 -12.470 -11.318 1.00 97.25 313 GLU A C 1
ATOM 2548 O O . GLU A 1 313 ? 19.966 -13.215 -10.472 1.00 97.25 313 GLU A O 1
ATOM 2553 N N . LYS A 1 314 ? 18.393 -11.727 -11.036 1.00 97.44 314 LYS A N 1
ATOM 2554 C CA . LYS A 1 314 ? 17.733 -11.689 -9.728 1.00 97.44 314 LYS A CA 1
ATOM 2555 C C . LYS A 1 314 ? 16.218 -11.729 -9.887 1.00 97.44 314 LYS A C 1
ATOM 2557 O O . LYS A 1 314 ? 15.628 -10.900 -10.579 1.00 97.44 314 LYS A O 1
ATOM 2562 N N . VAL A 1 315 ? 15.586 -12.660 -9.179 1.00 96.06 315 VAL A N 1
ATOM 2563 C CA . VAL A 1 315 ? 14.128 -12.830 -9.127 1.00 96.06 315 VAL A CA 1
ATOM 2564 C C . VAL A 1 315 ? 13.605 -12.313 -7.790 1.00 96.06 315 VAL A C 1
ATOM 2566 O O . VAL A 1 315 ? 14.191 -12.572 -6.739 1.00 96.06 315 VAL A O 1
ATOM 2569 N N . VAL A 1 316 ? 12.480 -11.598 -7.815 1.00 95.19 316 VAL A N 1
ATOM 2570 C CA . VAL A 1 316 ? 11.754 -11.232 -6.592 1.00 95.19 316 VAL A CA 1
ATOM 2571 C C . VAL A 1 316 ? 10.791 -12.361 -6.257 1.00 95.19 316 VAL A C 1
ATOM 2573 O O . VAL A 1 316 ? 9.812 -12.559 -6.970 1.00 95.19 316 VAL A O 1
ATOM 2576 N N . LEU A 1 317 ? 11.056 -13.089 -5.173 1.00 94.44 317 LEU A N 1
ATOM 2577 C CA . LEU A 1 317 ? 10.169 -14.157 -4.715 1.00 94.44 317 LEU A CA 1
ATOM 2578 C C . LEU A 1 317 ? 8.816 -13.587 -4.275 1.00 94.44 317 LEU A C 1
ATOM 2580 O O . LEU A 1 317 ? 8.748 -12.569 -3.579 1.00 94.44 317 LEU A O 1
ATOM 2584 N N . ILE A 1 318 ? 7.737 -14.262 -4.672 1.00 92.25 318 ILE A N 1
ATOM 2585 C CA . ILE A 1 318 ? 6.386 -13.928 -4.222 1.00 92.25 318 ILE A CA 1
ATOM 2586 C C . ILE A 1 318 ? 6.292 -14.268 -2.734 1.00 92.25 318 ILE A C 1
ATOM 2588 O O . ILE A 1 318 ? 6.574 -15.391 -2.326 1.00 92.25 318 ILE A O 1
ATOM 2592 N N . GLN A 1 319 ? 5.915 -13.280 -1.925 1.00 90.69 319 GLN A N 1
ATOM 2593 C CA . GLN A 1 319 ? 5.719 -13.454 -0.491 1.00 90.69 319 GLN A CA 1
ATOM 2594 C C . GLN A 1 319 ? 4.233 -13.513 -0.176 1.00 90.69 319 GLN A C 1
ATOM 2596 O O . GLN A 1 319 ? 3.494 -12.567 -0.460 1.00 90.69 319 GLN A O 1
ATOM 2601 N N . GLU A 1 320 ? 3.816 -14.597 0.465 1.00 90.50 320 GLU A N 1
ATOM 2602 C CA . GLU A 1 320 ? 2.493 -14.690 1.058 1.00 90.50 320 GLU A CA 1
ATOM 2603 C C . GLU A 1 320 ? 2.426 -13.804 2.310 1.00 90.50 320 GLU A C 1
ATOM 2605 O O . GLU A 1 320 ? 3.319 -13.814 3.160 1.00 90.50 320 GLU A O 1
ATOM 2610 N N . GLN A 1 321 ? 1.382 -12.982 2.406 1.00 87.81 321 GLN A N 1
ATOM 2611 C CA . GLN A 1 321 ? 1.134 -12.117 3.557 1.00 87.81 321 GLN A CA 1
ATOM 2612 C C . GLN A 1 321 ? -0.310 -12.281 4.014 1.00 87.81 321 GLN A C 1
ATOM 2614 O O . GLN A 1 321 ? -1.213 -12.454 3.197 1.00 87.81 321 GLN A O 1
ATOM 2619 N N . LEU A 1 322 ? -0.531 -12.138 5.323 1.00 87.56 322 LEU A N 1
ATOM 2620 C CA . LEU A 1 322 ? -1.876 -12.088 5.887 1.00 87.56 322 LEU A CA 1
ATOM 2621 C C . LEU A 1 322 ? -2.685 -10.944 5.264 1.00 87.56 322 LEU A C 1
ATOM 2623 O O . LEU A 1 322 ? -2.167 -9.851 5.000 1.00 87.56 322 LEU A O 1
ATOM 2627 N N . SER A 1 323 ? -3.979 -11.205 5.070 1.00 88.69 323 SER A N 1
ATOM 2628 C CA . SER A 1 323 ? -4.936 -10.216 4.583 1.00 88.69 323 SER A CA 1
ATOM 2629 C C . SER A 1 323 ? -4.933 -8.985 5.494 1.00 88.69 323 SER A C 1
ATOM 2631 O O . SER A 1 323 ? -5.094 -9.071 6.713 1.00 88.69 323 SER A O 1
ATOM 2633 N N . LYS A 1 324 ? -4.711 -7.823 4.880 1.00 91.56 324 LYS A N 1
ATOM 2634 C CA . LYS A 1 324 ? -4.773 -6.510 5.531 1.00 91.56 324 LYS A CA 1
ATOM 2635 C C . LYS A 1 324 ? -6.213 -6.005 5.502 1.00 91.56 324 LYS A C 1
ATOM 2637 O O . LYS A 1 324 ? -6.986 -6.403 4.634 1.00 91.56 324 LYS A O 1
ATOM 2642 N N . ASN A 1 325 ? -6.540 -5.081 6.402 1.00 92.62 325 ASN A N 1
ATOM 2643 C CA . ASN A 1 325 ? -7.853 -4.432 6.504 1.00 92.62 325 ASN A CA 1
ATOM 2644 C C . ASN A 1 325 ? -9.003 -5.440 6.690 1.00 92.62 325 ASN A C 1
ATOM 2646 O O . ASN A 1 325 ? -10.109 -5.240 6.197 1.00 92.62 325 ASN A O 1
ATOM 2650 N N . ARG A 1 326 ? -8.727 -6.546 7.390 1.00 92.75 326 ARG A N 1
ATOM 2651 C CA . ARG A 1 326 ? -9.702 -7.582 7.729 1.00 92.75 326 ARG A CA 1
ATOM 2652 C C . ARG A 1 326 ? -9.680 -7.832 9.230 1.00 92.75 326 ARG A C 1
ATOM 2654 O O . ARG A 1 326 ? -8.614 -7.857 9.843 1.00 92.75 326 ARG A O 1
ATOM 2661 N N . ILE A 1 327 ? -10.869 -8.021 9.798 1.00 94.50 327 ILE A N 1
ATOM 2662 C CA . ILE A 1 327 ? -11.050 -8.415 11.195 1.00 94.50 327 ILE A CA 1
ATOM 2663 C C . ILE A 1 327 ? -10.682 -9.886 11.344 1.00 94.50 327 ILE A C 1
ATOM 2665 O O . ILE A 1 327 ? -11.319 -10.749 10.733 1.00 94.50 327 ILE A O 1
ATOM 2669 N N . MET A 1 328 ? -9.663 -10.147 12.154 1.00 93.00 328 MET A N 1
ATOM 2670 C CA . MET A 1 328 ? -9.179 -11.479 12.481 1.00 93.00 328 MET A CA 1
ATOM 2671 C C . MET A 1 328 ? -9.441 -11.746 13.958 1.00 93.00 328 MET A C 1
ATOM 2673 O O . MET A 1 328 ? -9.096 -10.933 14.812 1.00 93.00 328 MET A O 1
ATOM 2677 N N . ILE A 1 329 ? -10.055 -12.886 14.256 1.00 93.50 329 ILE A N 1
ATOM 2678 C CA . ILE A 1 329 ? -10.330 -13.318 15.626 1.00 93.50 329 ILE A CA 1
ATOM 2679 C C . ILE A 1 329 ? -9.337 -14.423 15.950 1.00 93.50 329 ILE A C 1
ATOM 2681 O O . ILE A 1 329 ? -9.206 -15.393 15.204 1.00 93.50 329 ILE A O 1
ATOM 2685 N N . GLY A 1 330 ? -8.629 -14.266 17.056 1.00 90.81 330 GLY A N 1
ATOM 2686 C CA . GLY A 1 330 ? -7.667 -15.233 17.546 1.00 90.81 330 GLY A CA 1
ATOM 2687 C C . GLY A 1 330 ? -7.717 -15.341 19.062 1.00 90.81 330 GLY A C 1
ATOM 2688 O O . GLY A 1 330 ? -8.560 -14.750 19.739 1.00 90.81 330 GLY A O 1
ATOM 2689 N N . ARG A 1 331 ? -6.784 -16.114 19.609 1.00 90.50 331 ARG A N 1
ATOM 2690 C CA . ARG A 1 331 ? -6.530 -16.160 21.046 1.00 90.50 331 ARG A CA 1
ATOM 2691 C C . ARG A 1 331 ? -5.107 -15.700 21.307 1.00 90.50 331 ARG A C 1
ATOM 2693 O O . ARG A 1 331 ? -4.190 -16.082 20.585 1.00 90.50 331 ARG A O 1
ATOM 2700 N N . ASN A 1 332 ? -4.933 -14.890 22.341 1.00 86.06 332 ASN A N 1
ATOM 2701 C CA . ASN A 1 332 ? -3.616 -14.474 22.806 1.00 86.06 332 ASN A CA 1
ATOM 2702 C C . ASN A 1 332 ? -2.867 -15.674 23.429 1.00 86.06 332 ASN A C 1
ATOM 2704 O O . ASN A 1 332 ? -3.473 -16.706 23.724 1.00 86.06 332 ASN A O 1
ATOM 2708 N N . SER A 1 333 ? -1.574 -15.535 23.734 1.00 87.19 333 SER A N 1
ATOM 2709 C CA . SER A 1 333 ? -0.768 -16.570 24.410 1.00 87.19 333 SER A CA 1
ATOM 2710 C C . SER A 1 333 ? -1.377 -17.038 25.739 1.00 87.19 333 SER A C 1
ATOM 2712 O O . SER A 1 333 ? -1.186 -18.179 26.148 1.00 87.19 333 SER A O 1
ATOM 2714 N N . LYS A 1 334 ? -2.163 -16.176 26.399 1.00 86.12 334 LYS A N 1
ATOM 2715 C CA . LYS A 1 334 ? -2.919 -16.483 27.627 1.00 86.12 334 LYS A CA 1
ATOM 2716 C C . LYS A 1 334 ? -4.241 -17.228 27.384 1.00 86.12 334 LYS A C 1
ATOM 2718 O O . LYS A 1 334 ? -5.020 -17.392 28.312 1.00 86.12 334 LYS A O 1
ATOM 2723 N N . LYS A 1 335 ? -4.518 -17.649 26.144 1.00 84.88 335 LYS A N 1
ATOM 2724 C CA . LYS A 1 335 ? -5.787 -18.238 25.675 1.00 84.88 335 LYS A CA 1
ATOM 2725 C C . LYS A 1 335 ? -7.015 -17.315 25.778 1.00 84.88 335 LYS A C 1
ATOM 2727 O O . LYS A 1 335 ? -8.127 -17.763 25.514 1.00 84.88 335 LYS A O 1
ATOM 2732 N N . GLU A 1 336 ? -6.820 -16.035 26.092 1.00 87.50 336 GLU A N 1
ATOM 2733 C CA . GLU A 1 336 ? -7.861 -14.997 26.076 1.00 87.50 336 GLU A CA 1
ATOM 2734 C C . GLU A 1 336 ? -8.261 -14.656 24.635 1.00 87.50 336 GLU A C 1
ATOM 2736 O O . GLU A 1 336 ? -7.402 -14.605 23.750 1.00 87.50 336 GLU A O 1
ATOM 2741 N N . LEU A 1 337 ? -9.552 -14.409 24.396 1.00 89.12 337 LEU A N 1
ATOM 2742 C CA . LEU A 1 337 ? -10.055 -14.010 23.082 1.00 89.12 337 LEU A CA 1
ATOM 2743 C C . LEU A 1 337 ? -9.528 -12.616 22.713 1.00 89.12 337 LEU A C 1
ATOM 2745 O O . LEU A 1 337 ? -9.572 -11.681 23.520 1.00 89.12 337 LEU A O 1
ATOM 2749 N N . GLN A 1 338 ? -9.029 -12.485 21.487 1.00 92.94 338 GLN A N 1
ATOM 2750 C CA . GLN A 1 338 ? -8.490 -11.242 20.962 1.00 92.94 338 GLN A CA 1
ATOM 2751 C C . GLN A 1 338 ? -8.929 -11.052 19.514 1.00 92.94 338 GLN A C 1
ATOM 2753 O O . GLN A 1 338 ? -8.746 -11.929 18.673 1.00 92.94 338 GLN A O 1
ATOM 2758 N N . CYS A 1 339 ? -9.463 -9.876 19.219 1.00 94.38 339 CYS A N 1
ATOM 2759 C CA . CYS A 1 339 ? -9.748 -9.445 17.862 1.00 94.38 339 CYS A CA 1
ATOM 2760 C C . CYS A 1 339 ? -8.635 -8.497 17.400 1.00 94.38 339 CYS A C 1
ATOM 2762 O O . CYS A 1 339 ? -8.220 -7.604 18.138 1.00 94.38 339 CYS A O 1
ATOM 2764 N N . GLU A 1 340 ? -8.131 -8.678 16.184 1.00 94.00 340 GLU A N 1
ATOM 2765 C CA . GLU A 1 340 ? -7.074 -7.854 15.611 1.00 94.00 340 GLU A CA 1
ATOM 2766 C C . GLU A 1 340 ? -7.394 -7.411 14.186 1.00 94.00 340 GLU A C 1
ATOM 2768 O O . GLU A 1 340 ? -7.971 -8.148 13.387 1.00 94.00 340 GLU A O 1
ATOM 2773 N N . VAL A 1 341 ? -6.989 -6.185 13.862 1.00 94.94 341 VAL A N 1
ATOM 2774 C CA . VAL A 1 341 ? -7.056 -5.647 12.504 1.00 94.94 341 VAL A CA 1
ATOM 2775 C C . VAL A 1 341 ? -5.716 -5.021 12.160 1.00 94.94 341 VAL A C 1
ATOM 2777 O O . VAL A 1 341 ? -5.282 -4.049 12.786 1.00 94.94 341 VAL A O 1
ATOM 2780 N N . LEU A 1 342 ? -5.071 -5.569 11.129 1.00 94.19 342 LEU A N 1
ATOM 2781 C CA . LEU A 1 342 ? -3.899 -4.967 10.505 1.00 94.19 342 LEU A CA 1
ATOM 2782 C C . LEU A 1 342 ? -4.358 -3.945 9.462 1.00 94.19 342 LEU A C 1
ATOM 2784 O O . LEU A 1 342 ? -4.657 -4.298 8.323 1.00 94.19 342 LEU A O 1
ATOM 2788 N N . SER A 1 343 ? -4.404 -2.680 9.862 1.00 92.88 343 SER A N 1
ATOM 2789 C CA . SER A 1 343 ? -4.733 -1.560 8.986 1.00 92.88 343 SER A CA 1
ATOM 2790 C C . SER A 1 343 ? -3.525 -1.194 8.129 1.00 92.88 343 SER A C 1
ATOM 2792 O O . SER A 1 343 ? -2.445 -0.928 8.653 1.00 92.88 343 SER A O 1
ATOM 2794 N N . SER A 1 344 ? -3.697 -1.155 6.813 1.00 90.00 344 SER A N 1
ATOM 2795 C CA . SER A 1 344 ? -2.681 -0.713 5.862 1.00 90.00 344 SER A CA 1
ATOM 2796 C C . SER A 1 344 ? -3.299 0.281 4.891 1.00 90.00 344 SER A C 1
ATOM 2798 O O . SER A 1 344 ? -4.148 -0.085 4.076 1.00 90.00 344 SER A O 1
ATOM 2800 N N . THR A 1 345 ? -2.826 1.518 4.962 1.00 85.75 345 THR A N 1
ATOM 2801 C CA . THR A 1 345 ? -3.044 2.559 3.957 1.00 85.75 345 THR A CA 1
ATOM 2802 C C . THR A 1 345 ? -1.782 2.724 3.106 1.00 85.75 345 THR A C 1
ATOM 2804 O O . THR A 1 345 ? -0.814 1.971 3.264 1.00 85.75 345 THR A O 1
ATOM 2807 N N . GLN A 1 346 ? -1.800 3.671 2.164 1.00 74.44 346 GLN A N 1
ATOM 2808 C CA . GLN A 1 346 ? -0.613 4.023 1.377 1.00 74.44 346 GLN A CA 1
ATOM 2809 C C . GLN A 1 346 ? 0.480 4.655 2.254 1.00 74.44 346 GLN A C 1
ATOM 2811 O O . GLN A 1 346 ? 1.661 4.409 2.033 1.00 74.44 346 GLN A O 1
ATOM 2816 N N . GLU A 1 347 ? 0.082 5.409 3.278 1.00 73.62 347 GLU A N 1
ATOM 2817 C CA . GLU A 1 347 ? 0.993 6.173 4.133 1.00 73.62 347 GLU A CA 1
ATOM 2818 C C . GLU A 1 347 ? 1.432 5.407 5.381 1.00 73.62 347 GLU A C 1
ATOM 2820 O O . GLU A 1 347 ? 2.573 5.523 5.826 1.00 73.62 347 GLU A O 1
ATOM 2825 N N . ARG A 1 348 ? 0.519 4.640 5.992 1.00 79.88 348 ARG A N 1
ATOM 2826 C CA . ARG A 1 348 ? 0.730 4.067 7.323 1.00 79.88 348 ARG A CA 1
ATOM 2827 C C . ARG A 1 348 ? 0.256 2.627 7.414 1.00 79.88 348 ARG A C 1
ATOM 2829 O O . ARG A 1 348 ? -0.686 2.186 6.758 1.00 79.88 348 ARG A O 1
ATOM 2836 N N . LYS A 1 349 ? 0.914 1.890 8.305 1.00 88.00 349 LYS A N 1
ATOM 2837 C CA . LYS A 1 349 ? 0.472 0.576 8.763 1.00 88.00 349 LYS A CA 1
ATOM 2838 C C . LYS A 1 349 ? 0.339 0.610 10.269 1.00 88.00 349 LYS A C 1
ATOM 2840 O O . LYS A 1 349 ? 1.278 1.000 10.959 1.00 88.00 349 LYS A O 1
ATOM 2845 N N . SER A 1 350 ? -0.810 0.189 10.767 1.00 91.12 350 SER A N 1
ATOM 2846 C CA . SER A 1 350 ? -1.084 0.108 12.194 1.00 91.12 350 SER A CA 1
ATOM 2847 C C . SER A 1 350 ? -1.833 -1.174 12.513 1.00 91.12 350 SER A C 1
ATOM 2849 O O . SER A 1 350 ? -2.548 -1.730 11.681 1.00 91.12 350 SER A O 1
ATOM 2851 N N . LYS A 1 351 ? -1.633 -1.680 13.727 1.00 93.06 351 LYS A N 1
ATOM 2852 C CA . LYS A 1 351 ? -2.315 -2.876 14.207 1.00 93.06 351 LYS A CA 1
ATOM 2853 C C . LYS A 1 351 ? -3.060 -2.519 15.481 1.00 93.06 351 LYS A C 1
ATOM 2855 O O . LYS A 1 351 ? -2.444 -2.107 16.462 1.00 93.06 351 LYS A O 1
ATOM 2860 N N . THR A 1 352 ? -4.379 -2.655 15.433 1.00 95.00 352 THR A N 1
ATOM 2861 C CA . THR A 1 352 ? -5.270 -2.394 16.565 1.00 95.00 352 THR A CA 1
ATOM 2862 C C . THR A 1 352 ? -5.805 -3.719 17.076 1.00 95.00 352 THR A C 1
ATOM 2864 O O . THR A 1 352 ? -6.204 -4.577 16.285 1.00 95.00 352 THR A O 1
ATOM 2867 N N . TYR A 1 353 ? -5.807 -3.873 18.395 1.00 95.06 353 TYR A N 1
ATOM 2868 C CA . TYR A 1 353 ? -6.284 -5.065 19.072 1.00 95.06 353 TYR A CA 1
ATOM 2869 C C . TYR A 1 353 ? -7.443 -4.725 20.003 1.00 95.06 353 TYR A C 1
ATOM 2871 O O . TYR A 1 353 ? -7.410 -3.698 20.678 1.00 95.06 353 TYR A O 1
ATOM 2879 N N . ILE A 1 354 ? -8.409 -5.631 20.097 1.00 95.38 354 ILE A N 1
ATOM 2880 C CA . ILE A 1 354 ? -9.453 -5.637 21.119 1.00 95.38 354 ILE A CA 1
ATOM 2881 C C . ILE A 1 354 ? -9.248 -6.885 21.958 1.00 95.38 354 ILE A C 1
ATOM 2883 O O . ILE A 1 354 ? -9.170 -7.993 21.427 1.00 95.38 354 ILE A O 1
ATOM 2887 N N . THR A 1 355 ? -9.092 -6.700 23.263 1.00 93.19 355 THR A N 1
ATOM 2888 C CA . THR A 1 355 ? -8.724 -7.772 24.193 1.00 93.19 355 THR A CA 1
ATOM 2889 C C . THR A 1 355 ? -9.790 -7.882 25.265 1.00 93.19 355 THR A C 1
ATOM 2891 O O . THR A 1 355 ? -10.147 -6.859 25.853 1.00 93.19 355 THR A O 1
ATOM 2894 N N . SER A 1 356 ? -10.254 -9.100 25.541 1.00 90.31 356 SER A N 1
ATOM 2895 C CA . SER A 1 356 ? -11.136 -9.363 26.677 1.00 90.31 356 SER A CA 1
ATOM 2896 C C . SER A 1 356 ? -10.303 -9.745 27.901 1.00 90.31 356 SER A C 1
ATOM 2898 O O . SER A 1 356 ? -9.602 -10.758 27.889 1.00 90.31 356 SER A O 1
ATOM 2900 N N . LYS A 1 357 ? -10.358 -8.926 28.954 1.00 88.06 357 LYS A N 1
ATOM 2901 C CA . LYS A 1 357 ? -9.717 -9.179 30.253 1.00 88.06 357 LYS A CA 1
ATOM 2902 C C . LYS A 1 357 ? -10.774 -9.089 31.342 1.00 88.06 357 LYS A C 1
ATOM 2904 O O . LYS A 1 357 ? -11.432 -8.064 31.450 1.00 88.06 357 LYS A O 1
ATOM 2909 N N . LYS A 1 358 ? -10.921 -10.125 32.176 1.00 85.56 358 LYS A N 1
ATOM 2910 C CA . LYS A 1 358 ? -11.898 -10.147 33.288 1.00 85.56 358 LYS A CA 1
ATOM 2911 C C . LYS A 1 358 ? -13.324 -9.729 32.860 1.00 85.56 358 LYS A C 1
ATOM 2913 O O . LYS A 1 358 ? -13.965 -8.959 33.563 1.00 85.56 358 LYS A O 1
ATOM 2918 N N . GLN A 1 359 ? -13.799 -10.212 31.705 1.00 85.12 359 GLN A N 1
ATOM 2919 C CA . GLN A 1 359 ? -15.101 -9.840 31.113 1.00 85.12 359 GLN A CA 1
ATOM 2920 C C . GLN A 1 359 ? -15.246 -8.352 30.731 1.00 85.12 359 GLN A C 1
ATOM 2922 O O . GLN A 1 359 ? -16.355 -7.850 30.588 1.00 85.12 359 GLN A O 1
ATOM 2927 N N . ARG A 1 360 ? -14.132 -7.635 30.543 1.00 91.44 360 ARG A N 1
ATOM 2928 C CA . ARG A 1 360 ? -14.098 -6.248 30.062 1.00 91.44 360 ARG A CA 1
ATOM 2929 C C . ARG A 1 360 ? -13.310 -6.149 28.767 1.00 91.44 360 ARG A C 1
ATOM 2931 O O . ARG A 1 360 ? -12.324 -6.867 28.577 1.00 91.44 360 ARG A O 1
ATOM 2938 N N . TYR A 1 361 ? -13.731 -5.249 27.887 1.00 94.25 361 TYR A N 1
ATOM 2939 C CA . TYR A 1 361 ? -13.109 -5.051 26.584 1.00 94.25 361 TYR A CA 1
ATOM 2940 C C . TYR A 1 361 ? -12.206 -3.823 26.585 1.00 94.25 361 TYR A C 1
ATOM 2942 O O . TYR A 1 361 ? -12.628 -2.713 26.915 1.00 94.25 361 TYR A O 1
ATOM 2950 N N . TYR A 1 362 ? -10.968 -4.019 26.137 1.00 95.12 362 TYR A N 1
ATOM 2951 C CA . TYR A 1 362 ? -9.976 -2.955 26.031 1.00 95.12 362 TYR A CA 1
ATOM 2952 C C . TYR A 1 362 ? -9.409 -2.853 24.619 1.00 95.12 362 TYR A C 1
ATOM 2954 O O . TYR A 1 362 ? -9.157 -3.868 23.963 1.00 95.12 362 TYR A O 1
ATOM 2962 N N . VAL A 1 363 ? -9.137 -1.623 24.187 1.00 95.69 363 VAL A N 1
ATOM 2963 C CA . VAL A 1 363 ? -8.362 -1.315 22.988 1.00 95.69 363 VAL A CA 1
ATOM 2964 C C . VAL A 1 363 ? -6.881 -1.295 23.350 1.00 95.69 363 VAL A C 1
ATOM 2966 O O . VAL A 1 363 ? -6.437 -0.515 24.192 1.00 95.69 363 VAL A O 1
ATOM 2969 N N . ARG A 1 364 ? -6.099 -2.133 22.669 1.00 93.94 364 ARG A N 1
ATOM 2970 C CA . ARG A 1 364 ? -4.637 -2.148 22.751 1.00 93.94 364 ARG A CA 1
ATOM 2971 C C . ARG A 1 364 ? -4.036 -1.680 21.433 1.00 93.94 364 ARG A C 1
ATOM 2973 O O . ARG A 1 364 ? -4.388 -2.165 20.355 1.00 93.94 364 ARG A O 1
ATOM 2980 N N . HIS A 1 365 ? -3.071 -0.772 21.524 1.00 94.44 365 HIS A N 1
ATOM 2981 C CA . HIS A 1 365 ? -2.329 -0.260 20.377 1.00 94.44 365 HIS A CA 1
ATOM 2982 C C . HIS A 1 365 ? -0.891 0.096 20.774 1.00 94.44 365 HIS A C 1
ATOM 2984 O O . HIS A 1 365 ? -0.642 0.506 21.901 1.00 94.44 365 HIS A O 1
ATOM 2990 N N . ASN A 1 366 ? 0.064 -0.004 19.843 1.00 91.69 366 ASN A N 1
ATOM 2991 C CA . ASN A 1 366 ? 1.490 0.225 20.135 1.00 91.69 366 ASN A CA 1
ATOM 2992 C C . ASN A 1 366 ? 1.793 1.638 20.672 1.00 91.69 366 ASN A C 1
ATOM 2994 O O . ASN A 1 366 ? 2.708 1.813 21.481 1.00 91.69 366 ASN A O 1
ATOM 2998 N N . GLN A 1 367 ? 1.025 2.631 20.217 1.00 90.50 367 GLN A N 1
ATOM 2999 C CA . GLN A 1 367 ? 1.137 4.032 20.646 1.00 90.50 367 GLN A CA 1
ATOM 3000 C C . GLN A 1 367 ? 0.482 4.320 22.006 1.00 90.50 367 GLN A C 1
ATOM 3002 O O . GLN A 1 367 ? 0.664 5.416 22.518 1.00 90.50 367 GLN A O 1
ATOM 3007 N N . LEU A 1 368 ? -0.243 3.369 22.600 1.00 92.44 368 LEU A N 1
ATOM 3008 C CA . LEU A 1 368 ? -0.792 3.506 23.949 1.00 92.44 368 LEU A CA 1
ATOM 3009 C C . LEU A 1 368 ? 0.187 2.903 24.971 1.00 92.44 368 LEU A C 1
ATOM 3011 O O . LEU A 1 368 ? 0.853 1.901 24.681 1.00 92.44 368 LEU A O 1
ATOM 3015 N N . SER A 1 369 ? 0.336 3.543 26.133 1.00 91.81 369 SER A N 1
ATOM 3016 C CA . SER A 1 369 ? 1.094 3.021 27.281 1.00 91.81 369 SER A CA 1
ATOM 3017 C C . SER A 1 369 ? 0.381 1.831 27.904 1.00 91.81 369 SER A C 1
ATOM 3019 O O . SER A 1 369 ? 0.979 0.761 28.003 1.00 91.81 369 SER A O 1
ATOM 3021 N N . ASP A 1 370 ? -0.902 2.015 28.203 1.00 92.50 370 ASP A N 1
ATOM 3022 C CA . ASP A 1 370 ? -1.791 1.015 28.781 1.00 92.50 370 ASP A CA 1
ATOM 3023 C C . ASP A 1 370 ? -2.980 0.739 27.854 1.00 92.50 370 ASP A C 1
ATOM 3025 O O . ASP A 1 370 ? -3.319 1.543 26.983 1.00 92.50 370 ASP A O 1
ATOM 3029 N N . ASP A 1 371 ? -3.632 -0.406 28.055 1.00 93.50 371 ASP A N 1
ATOM 3030 C CA . ASP A 1 371 ? -4.864 -0.730 27.338 1.00 93.50 371 ASP A CA 1
ATOM 3031 C C . ASP A 1 371 ? -6.002 0.194 27.817 1.00 93.50 371 ASP A C 1
ATOM 3033 O O . ASP A 1 371 ? -6.192 0.375 29.020 1.00 93.50 371 ASP A O 1
ATOM 3037 N N . VAL A 1 372 ? -6.773 0.760 26.886 1.00 95.19 372 VAL A N 1
ATOM 3038 C CA . VAL A 1 372 ? -7.840 1.730 27.192 1.00 95.19 372 VAL A CA 1
ATOM 3039 C C . VAL A 1 372 ? -9.210 1.044 27.117 1.00 95.19 372 VAL A C 1
ATOM 3041 O O . VAL A 1 372 ? -9.460 0.345 26.131 1.00 95.19 372 VAL A O 1
ATOM 3044 N N . PRO A 1 373 ? -10.111 1.226 28.103 1.00 95.44 373 PRO A N 1
ATOM 3045 C CA . PRO A 1 373 ? -11.475 0.704 28.042 1.00 95.44 373 PRO A CA 1
ATOM 3046 C C . PRO A 1 373 ? -12.208 1.141 26.773 1.00 95.44 373 PRO A C 1
ATOM 3048 O O . PRO A 1 373 ? -12.196 2.313 26.397 1.00 95.44 373 PRO A O 1
ATOM 3051 N N . VAL A 1 374 ? -12.873 0.193 26.115 1.00 95.06 374 VAL A N 1
ATOM 3052 C CA . VAL A 1 374 ? -13.576 0.426 24.845 1.00 95.06 374 VAL A CA 1
ATOM 3053 C C . VAL A 1 374 ? -14.655 1.511 24.961 1.00 95.06 374 VAL A C 1
ATOM 3055 O O . VAL A 1 374 ? -14.794 2.333 24.058 1.00 95.06 374 VAL A O 1
ATOM 3058 N N . SER A 1 375 ? -15.382 1.545 26.076 1.00 94.69 375 SER A N 1
ATOM 3059 C CA . SER A 1 375 ? -16.417 2.543 26.387 1.00 94.69 375 SER A CA 1
ATOM 3060 C C . SER A 1 375 ? -15.878 3.978 26.349 1.00 94.69 375 SER A C 1
ATOM 3062 O O . SER A 1 375 ? -16.492 4.848 25.735 1.00 94.69 375 SER A O 1
ATOM 3064 N N . ILE A 1 376 ? -14.684 4.213 26.904 1.00 95.38 376 ILE A N 1
ATOM 3065 C CA . ILE A 1 376 ? -14.011 5.521 26.863 1.00 95.38 376 ILE A CA 1
ATOM 3066 C C . ILE A 1 376 ? -13.631 5.886 25.422 1.00 95.38 376 ILE A C 1
ATOM 3068 O O . ILE A 1 376 ? -13.805 7.029 25.005 1.00 95.38 376 ILE A O 1
ATOM 3072 N N . VAL A 1 377 ? -13.159 4.917 24.630 1.00 95.69 377 VAL A N 1
ATOM 3073 C CA . VAL A 1 377 ? -12.817 5.147 23.215 1.00 95.69 377 VAL A CA 1
ATOM 3074 C C . VAL A 1 377 ? -14.053 5.547 22.403 1.00 95.69 377 VAL A C 1
ATOM 3076 O O . VAL A 1 377 ? -13.964 6.451 21.575 1.00 95.69 377 VAL A O 1
ATOM 3079 N N . PHE A 1 378 ? -15.216 4.940 22.658 1.00 95.69 378 PHE A N 1
ATOM 3080 C CA . PHE A 1 378 ? -16.474 5.349 22.027 1.00 95.69 378 PHE A CA 1
ATOM 3081 C C . PHE A 1 378 ? -16.885 6.778 22.387 1.00 95.69 378 PHE A C 1
ATOM 3083 O O . PHE A 1 378 ? -17.176 7.560 21.478 1.00 95.69 378 PHE A O 1
ATOM 3090 N N . LYS A 1 379 ? -16.835 7.146 23.674 1.00 94.50 379 LYS A N 1
ATOM 3091 C CA . LYS A 1 379 ? -17.132 8.519 24.115 1.00 94.50 379 LYS A CA 1
ATOM 3092 C C . LYS A 1 379 ? -16.190 9.534 23.466 1.00 94.50 379 LYS A C 1
ATOM 3094 O O . LYS A 1 379 ? -16.647 10.554 22.964 1.00 94.50 379 LYS A O 1
ATOM 3099 N N . ALA A 1 380 ? -14.899 9.214 23.349 1.00 94.12 380 ALA A N 1
ATOM 3100 C CA . ALA A 1 380 ? -13.925 10.071 22.668 1.00 94.12 380 ALA A CA 1
ATOM 3101 C C . ALA A 1 380 ? -14.208 10.252 21.160 1.00 94.12 380 ALA A C 1
ATOM 3103 O O . ALA A 1 380 ? -13.931 11.315 20.603 1.00 94.12 380 ALA A O 1
ATOM 3104 N N . MET A 1 381 ? -14.796 9.245 20.501 1.00 93.06 381 MET A N 1
ATOM 3105 C CA . MET A 1 381 ? -15.246 9.319 19.101 1.00 93.06 381 MET A CA 1
ATOM 3106 C C . MET A 1 381 ? -16.591 10.054 18.920 1.00 93.06 381 MET A C 1
ATOM 3108 O O . MET A 1 381 ? -17.071 10.154 17.789 1.00 93.06 381 MET A O 1
ATOM 3112 N N . GLY A 1 382 ? -17.199 10.558 20.002 1.00 91.06 382 GLY A N 1
ATOM 3113 C CA . GLY A 1 382 ? -18.455 11.315 19.986 1.00 91.06 382 GLY A CA 1
ATOM 3114 C C . GLY A 1 382 ? -19.716 10.492 20.282 1.00 91.06 382 GLY A C 1
ATOM 3115 O O . GLY A 1 382 ? -20.819 10.992 20.084 1.00 91.06 382 GLY A O 1
ATOM 3116 N N . PHE A 1 383 ? -19.585 9.239 20.737 1.00 92.69 383 PHE A N 1
ATOM 3117 C CA . PHE A 1 383 ? -20.715 8.426 21.212 1.00 92.69 383 PHE A CA 1
ATOM 3118 C C . PHE A 1 383 ? -20.860 8.597 22.725 1.00 92.69 383 PHE A C 1
ATOM 3120 O O . PHE A 1 383 ? -20.374 7.775 23.500 1.00 92.69 383 PHE A O 1
ATOM 3127 N N . GLU A 1 384 ? -21.481 9.697 23.148 1.00 90.88 384 GLU A N 1
ATOM 3128 C CA . GLU A 1 384 ? -21.636 10.023 24.573 1.00 90.88 384 GLU A CA 1
ATOM 3129 C C . GLU A 1 384 ? -22.698 9.155 25.258 1.00 90.88 384 GLU A C 1
ATOM 3131 O O . GLU A 1 384 ? -22.495 8.707 26.388 1.00 90.88 384 GLU A O 1
ATOM 3136 N N . SER A 1 385 ? -23.799 8.875 24.554 1.00 93.44 385 SER A N 1
ATOM 3137 C CA . SER A 1 385 ? -24.897 8.042 25.042 1.00 93.44 385 SER A CA 1
ATOM 3138 C C . SER A 1 385 ? -24.496 6.569 25.087 1.00 93.44 385 SER A C 1
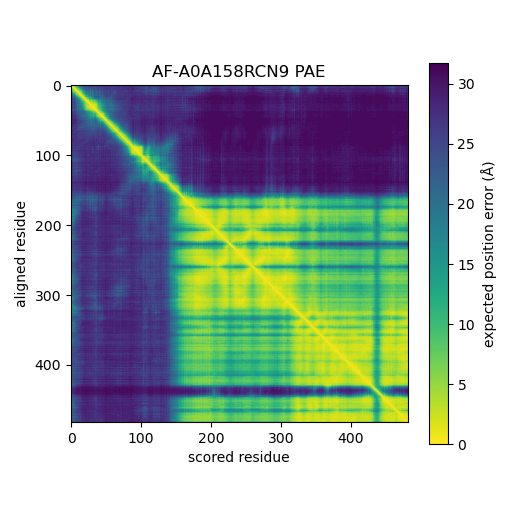ATOM 3140 O O . SER A 1 385 ? -24.159 5.974 24.062 1.00 93.44 385 SER A O 1
ATOM 3142 N N . ASP A 1 386 ? -24.608 5.946 26.261 1.00 92.06 386 ASP A N 1
ATOM 3143 C CA . ASP A 1 386 ? -24.317 4.517 26.432 1.00 92.06 386 ASP A CA 1
ATOM 3144 C C . ASP A 1 386 ? -25.250 3.639 25.580 1.00 92.06 386 ASP A C 1
ATOM 3146 O O . ASP A 1 386 ? -24.838 2.591 25.081 1.00 92.06 386 ASP A O 1
ATOM 3150 N N . HIS A 1 387 ? -26.482 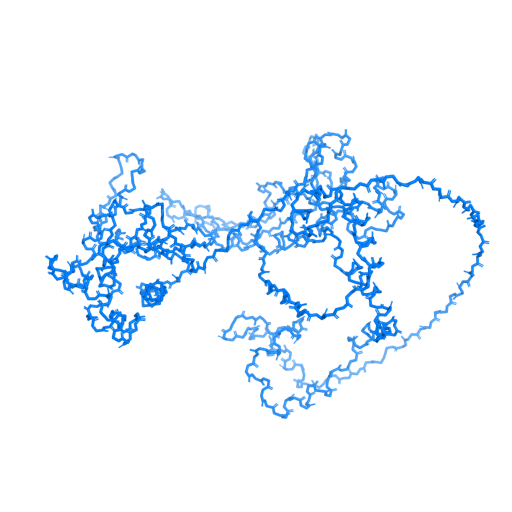4.102 25.335 1.00 92.19 387 HIS A N 1
ATOM 3151 C CA . HIS A 1 387 ? -27.418 3.449 24.421 1.00 92.19 387 HIS A CA 1
ATOM 3152 C C . HIS A 1 387 ? -26.862 3.374 22.993 1.00 92.19 387 HIS A C 1
ATOM 3154 O O . HIS A 1 387 ? -26.989 2.338 22.334 1.00 92.19 387 HIS A O 1
ATOM 3160 N N . ASP A 1 388 ? -26.212 4.436 22.514 1.00 92.50 388 ASP A N 1
ATOM 3161 C CA . ASP A 1 388 ? -25.652 4.463 21.163 1.00 92.50 388 ASP A CA 1
ATOM 3162 C C . ASP A 1 388 ? -24.452 3.521 21.064 1.00 92.50 388 ASP A C 1
ATOM 3164 O O . ASP A 1 388 ? -24.326 2.788 20.083 1.00 92.50 388 ASP A O 1
ATOM 3168 N N . ILE A 1 389 ? -23.620 3.463 22.112 1.00 93.75 389 ILE A N 1
ATOM 3169 C CA . ILE A 1 389 ? -22.501 2.516 22.208 1.00 93.75 389 ILE A CA 1
ATOM 3170 C C . ILE A 1 389 ? -23.015 1.077 22.096 1.00 93.75 389 ILE A C 1
ATOM 3172 O O . ILE A 1 389 ? -22.553 0.323 21.237 1.00 93.75 389 ILE A O 1
ATOM 3176 N N . VAL A 1 390 ? -23.999 0.701 22.917 1.00 94.12 390 VAL A N 1
ATOM 3177 C CA . VAL A 1 390 ? -24.605 -0.639 22.892 1.00 94.12 390 VAL A CA 1
ATOM 3178 C C . VAL A 1 390 ? -25.219 -0.932 21.520 1.00 94.12 390 VAL A C 1
ATOM 3180 O O . VAL A 1 390 ? -24.997 -2.007 20.960 1.00 94.12 390 VAL A O 1
ATOM 3183 N N . SER A 1 391 ? -25.912 0.046 20.932 1.00 92.19 391 SER A N 1
ATOM 3184 C CA . SER A 1 391 ? -26.540 -0.081 19.613 1.00 92.19 391 SER A CA 1
ATOM 3185 C C . SER A 1 391 ? -25.529 -0.350 18.493 1.00 92.19 391 SER A C 1
ATOM 3187 O O . SER A 1 391 ? -25.850 -1.076 17.553 1.00 92.19 391 SER A O 1
ATOM 3189 N N . THR A 1 392 ? -24.294 0.168 18.588 1.00 92.75 392 THR A N 1
ATOM 3190 C CA . THR A 1 392 ? -23.247 -0.129 17.588 1.00 92.75 392 THR A CA 1
ATOM 3191 C C . THR A 1 392 ? -22.762 -1.579 17.616 1.00 92.75 392 THR A C 1
ATOM 3193 O O . THR A 1 392 ? -22.353 -2.105 16.580 1.00 92.75 392 THR A O 1
ATOM 3196 N N . VAL A 1 393 ? -22.797 -2.234 18.779 1.00 93.31 393 VAL A N 1
ATOM 3197 C CA . VAL A 1 393 ? -22.383 -3.636 18.936 1.00 93.31 393 VAL A CA 1
ATOM 3198 C C . VAL A 1 393 ? -23.560 -4.556 18.601 1.00 93.31 393 VAL A C 1
ATOM 3200 O O . VAL A 1 393 ? -23.464 -5.428 17.732 1.00 93.31 393 VAL A O 1
ATOM 3203 N N . GLY A 1 394 ? -24.705 -4.329 19.239 1.00 91.25 394 GLY A N 1
ATOM 3204 C CA . GLY A 1 394 ? -25.945 -5.050 18.988 1.00 91.25 394 GLY A CA 1
ATOM 3205 C C . GLY A 1 394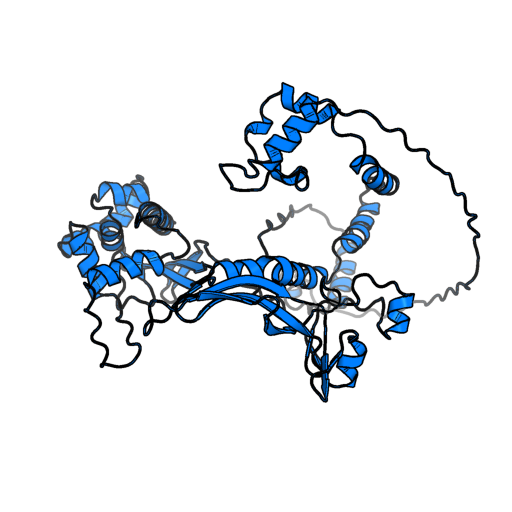 ? -26.924 -4.948 20.155 1.00 91.25 394 GLY A C 1
ATOM 3206 O O . GLY A 1 394 ? -26.525 -4.938 21.314 1.00 91.25 394 GLY A O 1
ATOM 3207 N N . SER A 1 395 ? -28.217 -4.924 19.835 1.00 91.00 395 SER A N 1
ATOM 3208 C CA . SER A 1 395 ? -29.310 -4.786 20.812 1.00 91.00 395 SER A CA 1
ATOM 3209 C C . SER A 1 395 ? -29.727 -6.101 21.484 1.00 91.00 395 SER A C 1
ATOM 3211 O O . SER A 1 395 ? -30.620 -6.105 22.324 1.00 91.00 395 SER A O 1
ATOM 3213 N N . GLU A 1 396 ? -29.131 -7.232 21.099 1.00 93.44 396 GLU A N 1
ATOM 3214 C CA . GLU A 1 396 ? -29.449 -8.537 21.685 1.00 93.44 396 GLU A CA 1
ATOM 3215 C C . GLU A 1 396 ? -28.908 -8.628 23.118 1.00 93.44 396 GLU A C 1
ATOM 3217 O O . GLU A 1 396 ? -27.766 -8.246 23.376 1.00 93.44 396 GLU A O 1
ATOM 3222 N N . GLU A 1 397 ? -29.685 -9.218 24.030 1.00 92.19 397 GLU A N 1
ATOM 3223 C CA . GLU A 1 397 ? -29.357 -9.327 25.462 1.00 92.19 397 GLU A CA 1
ATOM 3224 C C . GLU A 1 397 ? -27.949 -9.886 25.720 1.00 92.19 397 GLU A C 1
ATOM 3226 O O . GLU A 1 397 ? -27.234 -9.408 26.597 1.00 92.19 397 GLU A O 1
ATOM 3231 N N . LYS A 1 398 ? -27.500 -10.838 24.892 1.00 92.56 398 LYS A N 1
ATOM 3232 C CA . LYS A 1 398 ? -26.153 -11.424 24.966 1.00 92.56 398 LYS A CA 1
ATOM 3233 C C . LYS A 1 398 ? -25.044 -10.380 24.804 1.00 92.56 398 LYS A C 1
ATOM 3235 O O . LYS A 1 398 ? -24.059 -10.423 25.537 1.00 92.56 398 LYS A O 1
ATOM 3240 N N . PHE A 1 399 ? -25.192 -9.458 23.852 1.00 91.19 399 PHE A N 1
ATOM 3241 C CA . PHE A 1 399 ? -24.202 -8.408 23.602 1.00 91.19 399 PHE A CA 1
ATOM 3242 C C . PHE A 1 399 ? -24.270 -7.319 24.669 1.00 91.19 399 PHE A C 1
ATOM 3244 O O . PHE A 1 399 ? -23.227 -6.864 25.138 1.00 91.19 399 PHE A O 1
ATOM 3251 N N . VAL A 1 400 ? -25.480 -6.954 25.104 1.00 92.00 400 VAL A N 1
ATOM 3252 C CA . VAL A 1 400 ? -25.679 -5.973 26.179 1.00 92.00 400 VAL A CA 1
ATOM 3253 C C . VAL A 1 400 ? -25.045 -6.464 27.483 1.00 92.00 400 VAL A C 1
ATOM 3255 O O . VAL A 1 400 ? -24.258 -5.742 28.095 1.00 92.00 400 VAL A O 1
ATOM 3258 N N . ALA A 1 401 ? -25.312 -7.715 27.870 1.00 92.19 401 ALA A N 1
ATOM 3259 C CA . ALA A 1 401 ? -24.758 -8.323 29.077 1.00 92.19 401 ALA A CA 1
ATOM 3260 C C . ALA A 1 401 ? -23.225 -8.420 29.034 1.00 92.19 401 ALA A C 1
ATOM 3262 O O . ALA A 1 401 ? -22.565 -8.179 30.043 1.00 92.19 401 ALA A O 1
ATOM 3263 N N . ALA A 1 402 ? -22.645 -8.727 27.868 1.00 90.69 402 ALA A N 1
ATOM 3264 C CA . ALA A 1 402 ? -21.194 -8.780 27.698 1.00 90.69 402 ALA A CA 1
ATOM 3265 C C . ALA A 1 402 ? -20.534 -7.392 27.779 1.00 90.69 402 ALA A C 1
ATOM 3267 O O . ALA A 1 402 ? -19.415 -7.269 28.275 1.00 90.69 402 ALA A O 1
ATOM 3268 N N . LEU A 1 403 ? -21.204 -6.339 27.297 1.00 92.19 403 LEU A N 1
ATOM 3269 C CA . LEU A 1 403 ? -20.656 -4.982 27.274 1.00 92.19 403 LEU A CA 1
ATOM 3270 C C . LEU A 1 403 ? -20.839 -4.232 28.606 1.00 92.19 403 LEU A C 1
ATOM 3272 O O . LEU A 1 403 ? -20.026 -3.358 28.918 1.00 92.19 403 LEU A O 1
ATOM 3276 N N . ALA A 1 404 ? -21.847 -4.591 29.408 1.00 92.44 404 ALA A N 1
ATOM 3277 C CA . ALA A 1 404 ? -22.183 -3.922 30.667 1.00 92.44 404 ALA A CA 1
ATOM 3278 C C . ALA A 1 404 ? -20.983 -3.707 31.622 1.00 92.44 404 ALA A C 1
ATOM 3280 O O . ALA A 1 404 ? -20.790 -2.567 32.053 1.00 92.44 404 ALA A O 1
ATOM 3281 N N . PRO A 1 405 ? -20.091 -4.694 31.871 1.00 93.81 405 PRO A N 1
ATOM 3282 C CA . PRO A 1 405 ? -18.927 -4.492 32.742 1.00 93.81 405 PRO A CA 1
ATOM 3283 C C . PRO A 1 405 ? -17.935 -3.437 32.228 1.00 93.81 405 PRO A C 1
ATOM 3285 O O . PRO A 1 405 ? -17.191 -2.849 33.011 1.00 93.81 405 PRO A O 1
ATOM 3288 N N . SER A 1 406 ? -17.893 -3.208 30.910 1.00 93.00 406 SER A N 1
ATOM 3289 C CA . SER A 1 406 ? -17.023 -2.192 30.298 1.00 93.00 406 SER A CA 1
ATOM 3290 C C . SER A 1 406 ? -17.627 -0.787 30.414 1.00 93.00 406 SER A C 1
ATOM 3292 O O . SER A 1 406 ? -16.890 0.196 30.482 1.00 93.00 406 SER A O 1
ATOM 3294 N N . ILE A 1 407 ? -18.958 -0.675 30.441 1.00 92.31 407 ILE A N 1
ATOM 3295 C CA . ILE A 1 407 ? -19.666 0.596 30.665 1.00 92.31 407 ILE A CA 1
ATOM 3296 C C . ILE A 1 407 ? -19.532 1.007 32.136 1.00 92.31 407 ILE A C 1
ATOM 3298 O O . ILE A 1 407 ? -19.155 2.141 32.418 1.00 92.31 407 ILE A O 1
ATOM 3302 N N . GLU A 1 408 ? -19.708 0.066 33.066 1.00 92.56 408 GLU A N 1
ATOM 3303 C CA . GLU A 1 408 ? -19.547 0.299 34.509 1.00 92.56 408 GLU A CA 1
ATOM 3304 C C . GLU A 1 408 ? -18.132 0.796 34.878 1.00 92.56 408 GLU A C 1
ATOM 3306 O O . GLU A 1 408 ? -17.960 1.680 35.723 1.00 92.56 408 GLU A O 1
ATOM 3311 N N . GLU A 1 409 ? -17.097 0.290 34.197 1.00 91.50 409 GLU A N 1
ATOM 3312 C CA . GLU A 1 409 ? -15.719 0.778 34.350 1.00 91.50 409 GLU A CA 1
ATOM 3313 C C . GLU A 1 409 ? -15.561 2.240 33.891 1.00 91.50 409 GLU A C 1
ATOM 3315 O O . GLU A 1 409 ? -14.837 3.008 34.524 1.00 91.50 409 GLU A O 1
ATOM 3320 N N . CYS A 1 410 ? -16.276 2.662 32.843 1.00 90.69 410 CYS A N 1
ATOM 3321 C CA . CYS A 1 410 ? -16.279 4.057 32.392 1.00 90.69 410 CYS A CA 1
ATOM 3322 C C . CYS A 1 410 ? -16.905 4.984 33.439 1.00 90.69 410 CYS A C 1
ATOM 3324 O O . CYS A 1 410 ? -16.351 6.043 33.743 1.00 90.69 410 CYS A O 1
ATOM 3326 N N . THR A 1 411 ? -18.026 4.562 34.031 1.00 91.06 411 THR A N 1
ATOM 3327 C CA . THR A 1 411 ? -18.691 5.288 35.121 1.00 91.06 411 THR A CA 1
ATOM 3328 C C . THR A 1 411 ? -17.791 5.380 36.351 1.00 91.06 411 THR A C 1
ATOM 3330 O O . THR A 1 411 ? -17.693 6.441 36.964 1.00 91.06 411 THR A O 1
ATOM 3333 N N . SER A 1 412 ? -17.060 4.306 36.667 1.00 92.12 412 SER A N 1
ATOM 3334 C CA . SER A 1 412 ? -16.087 4.276 37.771 1.00 92.12 412 SER A CA 1
ATOM 3335 C C . SER A 1 412 ? -14.957 5.298 37.589 1.00 92.12 412 SER A C 1
ATOM 3337 O O . SER A 1 412 ? -14.467 5.861 38.564 1.00 92.12 412 SER A O 1
ATOM 3339 N N . HIS A 1 413 ? -14.564 5.573 36.342 1.00 89.19 413 HIS A N 1
ATOM 3340 C CA . HIS A 1 413 ? -13.589 6.610 35.998 1.00 89.19 413 HIS A CA 1
ATOM 3341 C C . HIS A 1 413 ? -14.174 8.031 35.925 1.00 89.19 413 HIS A C 1
ATOM 3343 O O . HIS A 1 413 ? -13.419 8.965 35.672 1.00 89.19 413 HIS A O 1
ATOM 3349 N N . GLN A 1 414 ? -15.480 8.211 36.163 1.00 91.00 414 GLN A N 1
ATOM 3350 C CA . GLN A 1 414 ? -16.186 9.501 36.104 1.00 91.00 414 GLN A CA 1
ATOM 3351 C C . GLN A 1 414 ? -16.103 10.198 34.731 1.00 91.00 414 GLN A C 1
ATOM 3353 O O . GLN A 1 414 ? -16.128 11.423 34.638 1.00 91.00 414 GLN A O 1
ATOM 3358 N N . ILE A 1 415 ? -16.031 9.421 33.644 1.00 91.88 415 ILE A N 1
ATOM 3359 C CA . ILE A 1 415 ? -15.959 9.947 32.273 1.00 91.88 415 ILE A CA 1
ATOM 3360 C C . ILE A 1 415 ? -17.344 9.872 31.626 1.00 91.88 415 ILE A C 1
ATOM 3362 O O . ILE A 1 415 ? -17.804 8.792 31.249 1.00 91.88 415 ILE A O 1
ATOM 3366 N N . ALA A 1 416 ? -17.994 11.028 31.482 1.00 88.62 416 ALA A N 1
ATOM 3367 C CA . ALA A 1 416 ? -19.296 11.156 30.821 1.00 88.62 416 ALA A CA 1
ATOM 3368 C C . ALA A 1 416 ? -19.224 11.916 29.486 1.00 88.62 416 ALA A C 1
ATOM 3370 O O . ALA A 1 416 ? -19.936 11.556 28.552 1.00 88.62 416 ALA A O 1
ATOM 3371 N N . THR A 1 417 ? -18.353 12.925 29.386 1.00 92.12 417 THR A N 1
ATOM 3372 C CA . THR A 1 417 ? -18.240 13.821 28.225 1.00 92.12 417 THR A CA 1
ATOM 3373 C C . THR A 1 417 ? -17.145 13.387 27.254 1.00 92.12 417 THR A C 1
ATOM 3375 O O . THR A 1 417 ? -16.179 12.713 27.638 1.00 92.12 417 THR A O 1
ATOM 3378 N N . GLN A 1 418 ? -17.259 13.820 25.994 1.00 92.38 418 GLN A N 1
ATOM 3379 C CA . GLN A 1 418 ? -16.215 13.607 24.990 1.00 92.38 418 GLN A CA 1
ATOM 3380 C C . GLN A 1 418 ? -14.857 14.194 25.417 1.00 92.38 418 GLN A C 1
ATOM 3382 O O . GLN A 1 418 ? -13.828 13.531 25.274 1.00 92.38 418 GLN A O 1
ATOM 3387 N N . GLU A 1 419 ? -14.843 15.404 25.978 1.00 91.44 419 GLU A N 1
ATOM 3388 C CA . GLU A 1 419 ? -13.618 16.086 26.426 1.00 91.44 419 GLU A CA 1
ATOM 3389 C C . GLU A 1 419 ? -12.891 15.290 27.519 1.00 91.44 419 GLU A C 1
ATOM 3391 O O . GLU A 1 419 ? -11.688 15.038 27.417 1.00 91.44 419 GLU A O 1
ATOM 3396 N N . GLY A 1 420 ? -13.630 14.790 28.518 1.00 92.25 420 GLY A N 1
ATOM 3397 C CA . GLY A 1 420 ? -13.059 13.953 29.575 1.00 92.25 420 GLY A CA 1
ATOM 3398 C C . GLY A 1 420 ? -12.462 12.651 29.030 1.00 92.25 420 GLY A C 1
ATOM 3399 O O . GLY A 1 420 ? -11.393 12.215 29.463 1.00 92.25 420 GLY A O 1
ATOM 3400 N N . ALA A 1 421 ? -13.105 12.054 28.022 1.00 93.50 421 ALA A N 1
ATOM 3401 C CA . ALA A 1 421 ? -12.599 10.856 27.361 1.00 93.50 421 ALA A CA 1
ATOM 3402 C C . ALA A 1 421 ? -11.321 11.133 26.546 1.00 93.50 421 ALA A C 1
ATOM 3404 O O . ALA A 1 421 ? -10.372 10.345 26.598 1.00 93.50 421 ALA A O 1
ATOM 3405 N N . LEU A 1 422 ? -11.258 12.264 25.835 1.00 93.38 422 LEU A N 1
ATOM 3406 C CA . LEU A 1 422 ? -10.070 12.685 25.087 1.00 93.38 422 LEU A CA 1
ATOM 3407 C C . LEU A 1 422 ? -8.881 12.958 26.013 1.00 93.38 422 LEU A C 1
ATOM 3409 O O . LEU A 1 422 ? -7.773 12.507 25.720 1.00 93.38 422 LEU A O 1
ATOM 3413 N N . GLN A 1 423 ? -9.100 13.614 27.155 1.00 92.25 423 GLN A N 1
ATOM 3414 C CA . GLN A 1 423 ? -8.055 13.854 28.155 1.00 92.25 423 GLN A CA 1
ATOM 3415 C C . GLN A 1 423 ? -7.530 12.549 28.766 1.00 92.25 423 GLN A C 1
ATOM 3417 O O . GLN A 1 423 ? -6.315 12.379 28.920 1.00 92.25 423 GLN A O 1
ATOM 3422 N N . TYR A 1 424 ? -8.422 11.592 29.049 1.00 93.00 424 TYR A N 1
ATOM 3423 C CA . TYR A 1 424 ? -8.024 10.266 29.517 1.00 93.00 424 TYR A CA 1
ATOM 3424 C C . TYR A 1 424 ? -7.131 9.561 28.491 1.00 93.00 424 TYR A C 1
ATOM 3426 O O . TYR A 1 424 ? -6.045 9.092 28.839 1.00 93.00 424 TYR A O 1
ATOM 3434 N N . ILE A 1 425 ? -7.537 9.532 27.217 1.00 92.88 425 ILE A N 1
ATOM 3435 C CA . ILE A 1 425 ? -6.747 8.913 26.144 1.00 92.88 425 ILE A CA 1
ATOM 3436 C C . ILE A 1 425 ? -5.411 9.634 25.976 1.00 92.88 425 ILE A C 1
ATOM 3438 O O . ILE A 1 425 ? -4.382 8.968 25.911 1.00 92.88 425 ILE A O 1
ATOM 3442 N N . ALA A 1 426 ? -5.397 10.967 25.977 1.00 91.62 426 ALA A N 1
ATOM 3443 C CA . ALA A 1 426 ? -4.175 11.754 25.845 1.00 91.62 426 ALA A CA 1
ATOM 3444 C C . ALA A 1 426 ? -3.150 11.419 26.940 1.00 91.62 426 ALA A C 1
ATOM 3446 O O . ALA A 1 426 ? -1.964 11.284 26.655 1.00 91.62 426 ALA A O 1
ATOM 3447 N N . SER A 1 427 ? -3.601 11.182 28.179 1.00 90.94 427 SER A N 1
ATOM 3448 C CA . SER A 1 427 ? -2.717 10.748 29.274 1.00 90.94 427 SER A CA 1
ATOM 3449 C C . SER A 1 427 ? -2.075 9.368 29.045 1.00 90.94 427 SER A C 1
ATOM 3451 O O . SER A 1 427 ? -1.039 9.054 29.634 1.00 90.94 427 SER A O 1
ATOM 3453 N N . LYS A 1 428 ? -2.683 8.540 28.186 1.00 90.38 428 LYS A N 1
ATOM 3454 C CA . LYS A 1 428 ? -2.251 7.178 27.847 1.00 90.38 428 LYS A CA 1
ATOM 3455 C C . LYS A 1 428 ? -1.540 7.081 26.497 1.00 90.38 428 LYS A C 1
ATOM 3457 O O . LYS A 1 428 ? -0.973 6.032 26.190 1.00 90.38 428 LYS A O 1
ATOM 3462 N N . VAL A 1 429 ? -1.534 8.132 25.680 1.00 89.69 429 VAL A N 1
ATOM 3463 C CA . VAL A 1 429 ? -0.768 8.156 24.429 1.00 89.69 429 VAL A CA 1
ATOM 3464 C C . VAL A 1 429 ? 0.715 8.350 24.758 1.00 89.69 429 VAL A C 1
ATOM 3466 O O . VAL A 1 429 ? 1.111 9.247 25.498 1.00 89.69 429 VAL A O 1
ATOM 3469 N N . LYS A 1 430 ? 1.574 7.482 24.216 1.00 84.62 430 LYS A N 1
ATOM 3470 C CA . LYS A 1 430 ? 3.028 7.616 24.353 1.00 84.62 430 LYS A CA 1
ATOM 3471 C C . LYS A 1 430 ? 3.488 8.837 23.563 1.00 84.62 430 LYS A C 1
ATOM 3473 O O . LYS A 1 430 ? 3.387 8.844 22.335 1.00 84.62 430 LYS A O 1
ATOM 3478 N N . MET A 1 431 ? 4.075 9.816 24.248 1.00 67.94 431 MET A N 1
ATOM 3479 C CA . MET A 1 431 ? 4.696 10.962 23.584 1.00 67.94 431 MET A CA 1
ATOM 3480 C C . MET A 1 431 ? 5.789 10.491 22.615 1.00 67.94 431 MET A C 1
ATOM 3482 O O . MET A 1 431 ? 6.685 9.721 22.985 1.00 67.94 431 MET A O 1
ATOM 3486 N N . LYS A 1 432 ? 5.739 10.966 21.365 1.00 62.97 432 LYS A N 1
ATOM 3487 C CA . LYS A 1 432 ? 6.799 10.728 20.379 1.00 62.97 432 LYS A CA 1
ATOM 3488 C C . LYS A 1 432 ? 8.047 11.499 20.812 1.00 62.97 432 LYS A C 1
ATOM 3490 O O . LYS A 1 432 ? 8.179 12.683 20.529 1.00 62.97 432 LYS A O 1
ATOM 3495 N N . LYS A 1 433 ? 8.991 10.827 21.472 1.00 47.84 433 LYS A N 1
ATOM 3496 C CA . LYS A 1 433 ? 10.338 11.367 21.712 1.00 47.84 433 LYS A CA 1
ATOM 3497 C C . LYS A 1 433 ? 11.149 11.332 20.410 1.00 47.84 433 LYS A C 1
ATOM 3499 O O . LYS A 1 433 ? 12.039 10.502 20.261 1.00 47.84 433 LYS A O 1
ATOM 3504 N N . PHE A 1 434 ? 10.825 12.195 19.453 1.00 43.38 434 PHE A N 1
ATOM 3505 C CA . PHE A 1 434 ? 11.693 12.464 18.307 1.00 43.38 434 PHE A CA 1
ATOM 3506 C C . PHE A 1 434 ? 12.383 13.818 18.509 1.00 43.38 434 PHE A C 1
ATOM 3508 O O . PHE A 1 434 ? 11.761 14.852 18.332 1.00 43.38 434 PHE A O 1
ATOM 3515 N N . GLY A 1 435 ? 13.665 13.766 18.887 1.00 40.12 435 GLY A N 1
ATOM 3516 C CA . GLY A 1 435 ? 14.715 14.699 18.455 1.00 40.12 435 GLY A CA 1
ATOM 3517 C C . GLY A 1 435 ? 14.620 16.191 18.811 1.00 40.12 435 GLY A C 1
ATOM 3518 O O . GLY A 1 435 ? 13.867 16.936 18.207 1.00 40.12 435 GLY A O 1
ATOM 3519 N N . VAL A 1 436 ? 15.575 16.614 19.649 1.00 37.78 436 VAL A N 1
ATOM 3520 C CA . VAL A 1 436 ? 16.045 17.984 19.957 1.00 37.78 436 VAL A CA 1
ATOM 3521 C C . VAL A 1 436 ? 15.085 18.877 20.756 1.00 37.78 436 VAL A C 1
ATOM 3523 O O . VAL A 1 436 ? 14.171 19.509 20.239 1.00 37.78 436 VAL A O 1
ATOM 3526 N N . ALA A 1 437 ? 15.420 19.018 22.040 1.00 43.12 437 ALA A N 1
ATOM 3527 C CA . ALA A 1 437 ? 14.784 19.849 23.063 1.00 43.12 437 ALA A CA 1
ATOM 3528 C C . ALA A 1 437 ? 14.801 21.380 22.811 1.00 43.12 437 ALA A C 1
ATOM 3530 O O . ALA A 1 437 ? 14.549 22.136 23.741 1.00 43.12 437 ALA A O 1
ATOM 3531 N N . ASN A 1 438 ? 15.084 21.849 21.587 1.00 41.34 438 ASN A N 1
ATOM 3532 C CA . ASN A 1 438 ? 15.350 23.268 21.298 1.00 41.34 438 ASN A CA 1
ATOM 3533 C C . ASN A 1 438 ? 14.442 23.909 20.234 1.00 41.34 438 ASN A C 1
ATOM 3535 O O . ASN A 1 438 ? 14.753 25.004 19.773 1.00 41.34 438 ASN A O 1
ATOM 3539 N N . SER A 1 439 ? 13.319 23.299 19.844 1.00 42.69 439 SER A N 1
ATOM 3540 C CA . SER A 1 439 ? 12.319 24.030 19.052 1.00 42.69 439 SER A CA 1
ATOM 3541 C C . SER A 1 439 ? 11.156 24.459 19.940 1.00 42.69 439 SER A C 1
ATOM 3543 O O . SER A 1 439 ? 10.438 23.634 20.500 1.00 42.69 439 SER A O 1
ATOM 3545 N N . VAL A 1 440 ? 10.989 25.777 20.074 1.00 43.81 440 VAL A N 1
ATOM 3546 C CA . VAL A 1 440 ? 9.807 26.442 20.634 1.00 43.81 440 VAL A CA 1
ATOM 3547 C C . VAL A 1 440 ? 8.645 26.213 19.663 1.00 43.81 440 VAL A C 1
ATOM 3549 O O . VAL A 1 440 ? 8.225 27.103 18.934 1.00 43.81 440 VAL A O 1
ATOM 3552 N N . THR A 1 441 ? 8.173 24.974 19.576 1.00 49.25 441 THR A N 1
ATOM 3553 C CA . THR A 1 441 ? 6.865 24.679 19.000 1.00 49.25 441 THR A CA 1
ATOM 3554 C C . THR A 1 441 ? 5.855 24.820 20.136 1.00 49.25 441 THR A C 1
ATOM 3556 O O . THR A 1 441 ? 6.081 24.255 21.211 1.00 49.25 441 THR A O 1
ATOM 3559 N N . PRO A 1 442 ? 4.784 25.622 19.979 1.00 47.91 442 PRO A N 1
ATOM 3560 C CA . PRO A 1 442 ? 3.762 25.722 21.011 1.00 47.91 442 PRO A CA 1
ATOM 3561 C C . PRO A 1 442 ? 3.246 24.311 21.280 1.00 47.91 442 PRO A C 1
ATOM 3563 O O . PRO A 1 442 ? 2.857 23.607 20.349 1.00 47.91 442 PRO A O 1
ATOM 3566 N N . SER A 1 443 ? 3.321 23.877 22.541 1.00 56.69 443 SER A N 1
ATOM 3567 C CA . SER A 1 443 ? 2.839 22.562 22.957 1.00 56.69 443 SER A CA 1
ATOM 3568 C C . SER A 1 443 ? 1.369 22.481 22.551 1.00 56.69 443 SER A C 1
ATOM 3570 O O . SER A 1 443 ? 0.531 23.163 23.147 1.00 56.69 443 SER A O 1
ATOM 3572 N N . LEU A 1 444 ? 1.067 21.715 21.502 1.00 62.19 444 LEU A N 1
ATOM 3573 C CA . LEU A 1 444 ? -0.307 21.468 21.085 1.00 62.19 444 LEU A CA 1
ATOM 3574 C C . LEU A 1 444 ? -1.085 20.947 22.305 1.00 62.19 444 LEU A C 1
ATOM 3576 O O . LEU A 1 444 ? -0.526 20.164 23.082 1.00 62.19 444 LEU A O 1
ATOM 3580 N N . PRO A 1 445 ? -2.341 21.382 22.514 1.00 70.44 445 PRO A N 1
ATOM 3581 C CA . PRO A 1 445 ? -3.161 20.856 23.595 1.00 70.44 445 PRO A CA 1
ATOM 3582 C C . PRO A 1 445 ? -3.144 19.327 23.570 1.00 70.44 445 PRO A C 1
ATOM 3584 O O . PRO A 1 445 ? -3.260 18.724 22.504 1.00 70.44 445 PRO A O 1
ATOM 3587 N N . ARG A 1 446 ? -3.011 18.692 24.739 1.00 74.19 446 ARG A N 1
ATOM 3588 C CA . ARG A 1 446 ? -2.910 17.223 24.860 1.00 74.19 446 ARG A CA 1
ATOM 3589 C C . ARG A 1 446 ? -4.062 16.490 24.158 1.00 74.19 446 ARG A C 1
ATOM 3591 O O . ARG A 1 446 ? -3.882 15.392 23.644 1.00 74.19 446 ARG A O 1
ATOM 3598 N N . GLU A 1 447 ? -5.226 17.123 24.077 1.00 78.19 447 GLU A N 1
ATOM 3599 C CA . GLU A 1 447 ? -6.410 16.624 23.373 1.00 78.19 447 GLU A CA 1
ATOM 3600 C C . GLU A 1 447 ? -6.173 16.425 21.866 1.00 78.19 447 GLU A C 1
ATOM 3602 O O . GLU A 1 447 ? -6.665 15.452 21.294 1.00 78.19 447 GLU A O 1
ATOM 3607 N N . HIS A 1 448 ? -5.345 17.258 21.223 1.00 83.75 448 HIS A N 1
ATOM 3608 C CA . HIS A 1 448 ? -4.976 17.067 19.818 1.00 83.75 448 HIS A CA 1
ATOM 3609 C C . HIS A 1 448 ? -4.187 15.776 19.593 1.00 83.75 448 HIS A C 1
ATOM 3611 O O . HIS A 1 448 ? -4.345 15.154 18.545 1.00 83.75 448 HIS A O 1
ATOM 3617 N N . GLU A 1 449 ? -3.377 15.333 20.560 1.00 85.88 449 GLU A N 1
ATOM 3618 C CA . GLU A 1 449 ? -2.655 14.060 20.449 1.00 85.88 449 GLU A CA 1
ATOM 3619 C C . GLU A 1 449 ? -3.622 12.869 20.476 1.00 85.88 449 GLU A C 1
ATOM 3621 O O . GLU A 1 449 ? -3.449 11.908 19.722 1.00 85.88 449 GLU A O 1
ATOM 3626 N N . ALA A 1 450 ? -4.676 12.943 21.296 1.00 89.75 450 ALA A N 1
ATOM 3627 C CA . ALA A 1 450 ? -5.731 11.933 21.321 1.00 89.75 450 ALA A CA 1
ATOM 3628 C C . ALA A 1 450 ? -6.538 11.921 20.012 1.00 89.75 450 ALA A C 1
ATOM 3630 O O . ALA A 1 450 ? -6.804 10.848 19.467 1.00 89.75 450 ALA A O 1
ATOM 3631 N N . ILE A 1 451 ? -6.873 13.094 19.467 1.00 90.12 451 ILE A N 1
ATOM 3632 C CA . ILE A 1 451 ? -7.574 13.212 18.180 1.00 90.12 451 ILE A CA 1
ATOM 3633 C C . ILE A 1 451 ? -6.699 12.688 17.030 1.00 90.12 451 ILE A C 1
ATOM 3635 O O . ILE A 1 451 ? -7.197 11.937 16.189 1.00 90.12 451 ILE A O 1
ATOM 3639 N N . ASP A 1 452 ? -5.398 13.001 16.997 1.00 89.19 452 ASP A N 1
ATOM 3640 C CA . ASP A 1 452 ? -4.452 12.456 16.004 1.00 89.19 452 ASP A CA 1
ATOM 3641 C C . ASP A 1 452 ? -4.332 10.930 16.130 1.00 89.19 452 ASP A C 1
ATOM 3643 O O . ASP A 1 452 ? -4.366 10.201 15.136 1.00 89.19 452 ASP A O 1
ATOM 3647 N N . PHE A 1 453 ? -4.275 10.410 17.359 1.00 91.31 453 PHE A N 1
ATOM 3648 C CA . PHE A 1 453 ? -4.272 8.971 17.601 1.00 91.31 453 PHE A CA 1
ATOM 3649 C C . PHE A 1 453 ? -5.542 8.291 17.059 1.00 91.31 453 PHE A C 1
ATOM 3651 O O . PHE A 1 453 ? -5.448 7.302 16.321 1.00 91.31 453 PHE A O 1
ATOM 3658 N N . LEU A 1 454 ? -6.724 8.814 17.392 1.00 92.00 454 LEU A N 1
ATOM 3659 C CA . LEU A 1 454 ? -8.004 8.244 16.969 1.00 92.00 454 LEU A CA 1
ATOM 3660 C C . LEU A 1 454 ? -8.222 8.365 15.459 1.00 92.00 454 LEU A C 1
ATOM 3662 O O . LEU A 1 454 ? -8.743 7.434 14.849 1.00 92.00 454 LEU A O 1
ATOM 3666 N N . SER A 1 455 ? -7.805 9.467 14.836 1.00 89.62 455 SER A N 1
ATOM 3667 C CA . SER A 1 455 ? -7.973 9.709 13.397 1.00 89.62 455 SER A CA 1
ATOM 3668 C C . SER A 1 455 ? -6.952 8.948 12.543 1.00 89.62 455 SER A C 1
ATOM 3670 O O . SER A 1 455 ? -7.351 8.230 11.624 1.00 89.62 455 SER A O 1
ATOM 3672 N N . ASN A 1 456 ? -5.662 9.015 12.880 1.00 87.81 456 ASN A N 1
ATOM 3673 C CA . ASN A 1 456 ? -4.577 8.604 11.985 1.00 87.81 456 ASN A CA 1
ATOM 3674 C C . ASN A 1 456 ? -3.843 7.323 12.406 1.00 87.81 456 ASN A C 1
ATOM 3676 O O . ASN A 1 456 ? -3.094 6.755 11.604 1.00 87.81 456 ASN A O 1
ATOM 3680 N N . SER A 1 457 ? -4.011 6.859 13.648 1.00 89.56 457 SER A N 1
ATOM 3681 C CA . SER A 1 457 ? -3.292 5.687 14.167 1.00 89.56 457 SER A CA 1
ATOM 3682 C C . SER A 1 457 ? -4.213 4.492 14.402 1.00 89.56 457 SER A C 1
ATOM 3684 O O . SER A 1 457 ? -3.957 3.407 13.870 1.00 89.56 457 SER A O 1
ATOM 3686 N N . MET A 1 458 ? -5.301 4.671 15.154 1.00 91.62 458 MET A N 1
ATOM 3687 C CA . MET A 1 458 ? -6.289 3.620 15.395 1.00 91.62 458 MET A CA 1
ATOM 3688 C C . MET A 1 458 ? -7.115 3.358 14.133 1.00 91.62 458 MET A C 1
ATOM 3690 O O . MET A 1 458 ? -7.701 4.286 13.578 1.00 91.62 458 MET A O 1
ATOM 3694 N N . ILE A 1 459 ? -7.184 2.090 13.697 1.00 92.88 459 ILE A N 1
ATOM 3695 C CA . ILE A 1 459 ? -8.001 1.653 12.548 1.00 92.88 459 ILE A CA 1
ATOM 3696 C C . ILE A 1 459 ? -7.789 2.608 11.352 1.00 92.88 459 ILE A C 1
ATOM 3698 O O . ILE A 1 459 ? -8.721 3.189 10.802 1.00 92.88 459 ILE A O 1
ATOM 3702 N N . ALA A 1 460 ? -6.521 2.832 10.989 1.00 90.38 460 ALA A N 1
ATOM 3703 C CA . ALA A 1 460 ? -6.120 3.904 10.069 1.00 90.38 460 ALA A CA 1
ATOM 3704 C C . ALA A 1 460 ? -6.680 3.752 8.642 1.00 90.38 460 ALA A C 1
ATOM 3706 O O . ALA A 1 460 ? -6.649 4.694 7.861 1.00 90.38 460 ALA A O 1
ATOM 3707 N N . HIS A 1 461 ? -7.173 2.564 8.287 1.00 91.62 461 HIS A N 1
ATOM 3708 C CA . HIS A 1 461 ? -7.763 2.303 6.976 1.00 91.62 461 HIS A CA 1
ATOM 3709 C C . HIS A 1 461 ? -9.215 2.790 6.849 1.00 91.62 461 HIS A C 1
ATOM 3711 O O . HIS A 1 461 ? -9.709 2.882 5.727 1.00 91.62 461 HIS A O 1
ATOM 3717 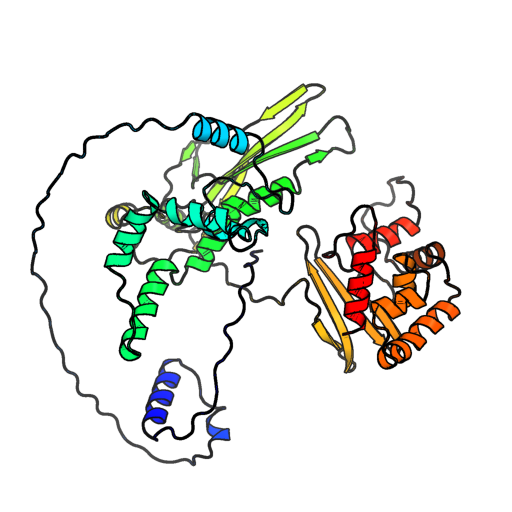N N . VAL A 1 462 ? -9.896 3.090 7.964 1.00 92.50 462 VAL A N 1
ATOM 3718 C CA . VAL A 1 462 ? -11.236 3.688 7.945 1.00 92.50 462 VAL A CA 1
ATOM 3719 C C . VAL A 1 462 ? -11.077 5.210 7.919 1.00 92.50 462 VAL A C 1
ATOM 3721 O O . VAL A 1 462 ? -10.543 5.768 8.883 1.00 92.50 462 VAL A O 1
ATOM 3724 N N . PRO A 1 463 ? -11.508 5.886 6.839 1.00 88.12 463 PRO A N 1
ATOM 3725 C CA . PRO A 1 463 ? -11.354 7.328 6.711 1.00 88.12 463 PRO A CA 1
ATOM 3726 C C . PRO A 1 463 ? -12.259 8.078 7.696 1.00 88.12 463 PRO A C 1
ATOM 3728 O O . PRO A 1 463 ? -13.370 7.640 7.999 1.00 88.12 463 PRO A O 1
ATOM 3731 N N . CYS A 1 464 ? -11.788 9.238 8.151 1.00 87.62 464 CYS A N 1
ATOM 3732 C CA . CYS A 1 464 ? -12.532 10.173 8.998 1.00 87.62 464 CYS A CA 1
ATOM 3733 C C . CYS A 1 464 ? -12.602 11.545 8.305 1.00 87.62 464 CYS A C 1
ATOM 3735 O O . CYS A 1 464 ? -11.808 12.425 8.645 1.00 87.62 464 CYS A O 1
ATOM 3737 N N . PRO A 1 465 ? -13.487 11.728 7.304 1.00 83.81 465 PRO A N 1
ATOM 3738 C CA . PRO A 1 465 ? -13.656 13.024 6.651 1.00 83.81 465 PRO A CA 1
ATOM 3739 C C . PRO A 1 465 ? -14.113 14.065 7.680 1.00 83.81 465 PRO A C 1
ATOM 3741 O O . PRO A 1 465 ? -14.970 13.771 8.515 1.00 83.81 465 PRO A O 1
ATOM 3744 N N . ASP A 1 466 ? -13.497 15.247 7.655 1.00 82.06 466 ASP A N 1
ATOM 3745 C CA . ASP A 1 466 ? -13.832 16.400 8.508 1.00 82.06 466 ASP A CA 1
ATOM 3746 C C . ASP A 1 466 ? -13.822 16.110 10.023 1.00 82.06 466 ASP A C 1
ATOM 3748 O O . ASP A 1 466 ? -14.529 16.744 10.803 1.00 82.06 466 ASP A O 1
ATOM 3752 N N . GLY A 1 467 ? -13.040 15.114 10.458 1.00 82.00 467 GLY A N 1
ATOM 3753 C CA . GLY A 1 467 ? -12.982 14.698 11.863 1.00 82.00 467 GLY A CA 1
ATOM 3754 C C . GLY A 1 467 ? -14.174 13.852 12.327 1.00 82.00 467 GLY A C 1
ATOM 3755 O O . GLY A 1 467 ? -14.248 13.500 13.502 1.00 82.00 467 GLY A O 1
ATOM 3756 N N . ASN A 1 468 ? -15.085 13.460 11.431 1.00 89.38 468 ASN A N 1
ATOM 3757 C CA . ASN A 1 468 ? -16.208 12.595 11.776 1.00 89.38 468 ASN A CA 1
ATOM 3758 C C . ASN A 1 468 ? -15.740 11.148 12.018 1.00 89.38 468 ASN A C 1
ATOM 3760 O O . ASN A 1 468 ? -15.359 10.421 11.095 1.00 89.38 468 ASN A O 1
ATOM 3764 N N . MET A 1 469 ? -15.804 10.709 13.276 1.00 91.88 469 MET A N 1
ATOM 3765 C CA . MET A 1 469 ? -15.350 9.381 13.704 1.00 91.88 469 MET A CA 1
ATOM 3766 C C . MET A 1 469 ? -16.460 8.317 13.715 1.00 91.88 469 MET A C 1
ATOM 3768 O O . MET A 1 469 ? -16.198 7.174 14.090 1.00 91.88 469 MET A O 1
ATOM 3772 N N . LYS A 1 470 ? -17.680 8.627 13.245 1.00 91.38 470 LYS A N 1
ATOM 3773 C CA . LYS A 1 470 ? -18.828 7.697 13.291 1.00 91.38 470 LYS A CA 1
ATOM 3774 C C . LYS A 1 470 ? -18.568 6.363 12.597 1.00 91.38 470 LYS A C 1
ATOM 3776 O O . LYS A 1 470 ? -18.808 5.312 13.181 1.00 91.38 470 LYS A O 1
ATOM 3781 N N . MET A 1 471 ? -18.018 6.383 11.383 1.00 92.19 471 MET A N 1
ATOM 3782 C CA . MET A 1 471 ? -17.713 5.146 10.647 1.00 92.19 471 MET A CA 1
ATOM 3783 C C . MET A 1 471 ? -16.664 4.291 11.361 1.00 92.19 471 MET A C 1
ATOM 3785 O O . MET A 1 471 ? -16.737 3.063 11.340 1.00 92.19 471 MET A O 1
ATOM 3789 N N . LYS A 1 472 ? -15.707 4.937 12.036 1.00 93.50 472 LYS A N 1
ATOM 3790 C CA . LYS A 1 472 ? -14.676 4.255 12.817 1.00 93.50 472 LYS A CA 1
ATOM 3791 C C . LYS A 1 472 ? -15.250 3.645 14.093 1.00 93.50 472 LYS A C 1
ATOM 3793 O O . LYS A 1 472 ? -14.909 2.510 14.412 1.00 93.50 472 LYS A O 1
ATOM 3798 N N . ALA A 1 473 ? -16.166 4.344 14.759 1.00 94.25 473 ALA A N 1
ATOM 3799 C CA . ALA A 1 473 ? -16.902 3.819 15.903 1.00 94.25 473 ALA A CA 1
ATOM 3800 C C . ALA A 1 473 ? -17.766 2.611 15.523 1.00 94.25 473 ALA A C 1
ATOM 3802 O O . ALA A 1 473 ? -17.70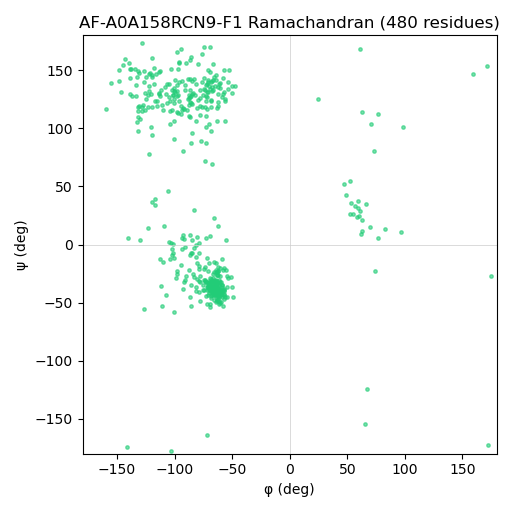0 1.586 16.191 1.00 94.25 473 ALA A O 1
ATOM 3803 N N . ILE A 1 474 ? -18.492 2.671 14.402 1.00 94.19 474 ILE A N 1
ATOM 3804 C CA . ILE A 1 474 ? -19.269 1.529 13.894 1.00 94.19 474 ILE A CA 1
ATOM 3805 C C . ILE A 1 474 ? -18.349 0.341 13.585 1.00 94.19 474 ILE A C 1
ATOM 3807 O O . ILE A 1 474 ? -18.655 -0.794 13.947 1.00 94.19 474 ILE A O 1
ATOM 3811 N N . TYR A 1 475 ? -17.194 0.584 12.957 1.00 95.56 475 TYR A N 1
ATOM 3812 C CA . TYR A 1 475 ? -16.219 -0.474 12.688 1.00 95.56 475 TYR A CA 1
ATOM 3813 C C . TYR A 1 475 ? -15.652 -1.078 13.983 1.00 95.56 475 TYR A C 1
ATOM 3815 O O . TYR A 1 475 ? -15.498 -2.296 14.075 1.00 95.56 475 TYR A O 1
ATOM 3823 N N . LEU A 1 476 ? -15.383 -0.253 15.000 1.00 95.25 476 LEU A N 1
ATOM 3824 C CA . LEU A 1 476 ? -14.981 -0.719 16.328 1.00 95.25 476 LEU A CA 1
ATOM 3825 C C . LEU A 1 476 ? -16.090 -1.566 16.974 1.00 95.25 476 LEU A C 1
ATOM 3827 O O . LEU A 1 476 ? -15.801 -2.645 17.481 1.00 95.25 476 LEU A O 1
ATOM 3831 N N . GLY A 1 477 ? -17.352 -1.134 16.884 1.00 94.69 477 GLY A N 1
ATOM 3832 C CA . GLY A 1 477 ? -18.524 -1.894 17.331 1.00 94.69 477 GLY A CA 1
ATOM 3833 C C . GLY A 1 477 ? -18.617 -3.267 16.669 1.00 94.69 477 GLY A C 1
ATOM 3834 O O . GLY A 1 477 ? -18.758 -4.280 17.353 1.00 94.69 477 GLY A O 1
ATOM 3835 N N . LEU A 1 478 ? -18.409 -3.328 15.350 1.00 94.81 478 LEU A N 1
ATOM 3836 C CA . LEU A 1 478 ? -18.353 -4.582 14.596 1.00 94.81 478 LEU A CA 1
ATOM 3837 C C . LEU A 1 478 ? -17.202 -5.492 15.059 1.00 94.81 478 LEU A C 1
ATOM 3839 O O . LEU A 1 478 ? -17.372 -6.709 15.116 1.00 94.81 478 LEU A O 1
ATOM 3843 N N . MET A 1 479 ? -16.034 -4.923 15.380 1.00 95.00 479 MET A N 1
ATOM 3844 C CA . MET A 1 479 ? -14.901 -5.682 15.921 1.00 95.00 479 MET A CA 1
ATOM 3845 C C . MET A 1 479 ? -15.181 -6.260 17.314 1.00 95.00 479 MET A C 1
ATOM 3847 O O . MET A 1 479 ? -14.610 -7.289 17.640 1.00 95.00 479 MET A O 1
ATOM 3851 N N . ILE A 1 480 ? -16.008 -5.602 18.132 1.00 93.75 480 ILE A N 1
ATOM 3852 C CA . ILE A 1 480 ? -16.383 -6.076 19.479 1.00 93.75 480 ILE A CA 1
ATOM 3853 C C . ILE A 1 480 ? -17.495 -7.121 19.405 1.00 93.75 480 ILE A C 1
ATOM 3855 O O . ILE A 1 480 ? -17.511 -8.060 20.193 1.00 93.75 480 ILE A O 1
ATOM 3859 N N . ARG A 1 481 ? -18.437 -6.942 18.471 1.00 93.06 481 ARG A N 1
ATOM 3860 C CA . ARG A 1 481 ? -19.547 -7.874 18.237 1.00 93.06 481 ARG A CA 1
ATOM 3861 C C . ARG A 1 481 ? -19.048 -9.255 17.801 1.00 93.06 481 ARG A C 1
ATOM 3863 O O . ARG A 1 481 ? -19.676 -10.261 18.121 1.00 93.06 481 ARG A O 1
ATOM 3870 N N . ARG A 1 482 ? -17.985 -9.272 16.998 1.00 89.81 482 ARG A N 1
ATOM 3871 C CA . ARG A 1 482 ? -17.315 -10.478 16.507 1.00 89.81 482 ARG A CA 1
ATOM 3872 C C . ARG A 1 482 ? -16.474 -11.128 17.595 1.00 89.81 482 ARG A C 1
ATOM 3874 O O . ARG A 1 482 ? -16.546 -12.372 17.687 1.00 89.81 482 ARG A O 1
#